Protein AF-0000000067279936 (afdb_homodimer)

Radius of gyration: 31.28 Å; Cα contacts (8 Å, |Δi|>4): 512; chains: 2; bounding box: 60×133×66 Å

Organism: Solanum lycopersicum (NCBI:txid4081)

Nearest PDB structures (foldseek):
  5day-assembly1_A  TM=9.509E-01  e=2.882E-21  Arabidopsis thaliana
  6jqv-assembly1_A  TM=8.751E-01  e=2.262E-20  Arabidopsis thaliana
  5day-assembly1_B  TM=8.446E-01  e=4.223E-20  Arabidopsis thaliana
  7c7x-assembly1_F  TM=9.358E-01  e=1.579E-18  Arabidopsis thaliana
  7mto-assembly1_A-2  TM=8.597E-01  e=9.582E-19  Homo sapiens

Foldseek 3Di:
DVVVVVVVVVVVVVVVVVVVVVVVVVVVVVVVVVVVVVVVVVVVVVLVVVLVVCVVCVVVVVVVLVVQLVDFLLVLQLQLLDPPRVVQADPVNSVQSRFFRDKDKAADSGNQQWIKIKTAGDDDQFFDDRMKMKTWTHDDPAAIFIAIDDTGTDPPHDDPPPPPPVPPDDDPPPPRGHSCCLRVDGQDQPVPDPPSGRSPRDDDVVVVCVVPPCVVCSVVSNVVCCVVVVVVVD/DVVVVVVVVVVVVVVVVVVVVVVVVVVVVVVVVVVVVVVVVVVVVVLVVVLVVCVVCVVVVVVVLVVQLVDFLLVLQLQLLDPPRVLQADPVNSVQSRQFRDKDKAADSGNQQWIKIKTAGDDDQFFDDRMKMKTWTHDDPAAIFIAIDDTGTDPPHDDPPPPPPVPPDDDPPPPRGHSCCLRVDGQDQPVPDPPSGRSPRDDDVVVVCVVPPCVVCSVVSNCVCCVVVVVVVD

pLDDT: mean 81.16, std 21.03, range [33.06, 98.31]

Structure (mmCIF, N/CA/C/O backbone):
data_AF-0000000067279936-model_v1
#
loop_
_entity.id
_entity.type
_entity.pdbx_description
1 polymer 'NAP1-related protein 2'
#
loop_
_atom_site.group_PDB
_atom_site.id
_atom_site.type_symbol
_atom_site.label_atom_id
_atom_site.label_alt_id
_atom_site.label_comp_id
_atom_site.label_asym_id
_atom_site.label_entity_id
_atom_site.label_seq_id
_atom_site.pdbx_PDB_ins_code
_atom_site.Cartn_x
_atom_site.Cartn_y
_atom_site.Cartn_z
_atom_site.occupancy
_atom_site.B_iso_or_equiv
_atom_site.auth_seq_id
_atom_site.auth_comp_id
_atom_site.auth_asym_id
_atom_site.auth_atom_id
_atom_site.pdbx_PDB_model_num
ATOM 1 N N . MET A 1 1 ? 2.051 -67.375 -12.156 1 33.06 1 MET A N 1
ATOM 2 C CA . MET A 1 1 ? 3.27 -66.688 -11.781 1 33.06 1 MET A CA 1
ATOM 3 C C . MET A 1 1 ? 3.332 -65.312 -12.445 1 33.06 1 MET A C 1
ATOM 5 O O . MET A 1 1 ? 4.305 -64.562 -12.266 1 33.06 1 MET A O 1
ATOM 9 N N . VAL A 1 2 ? 2.691 -65.062 -13.547 1 51.69 2 VAL A N 1
ATOM 10 C CA . VAL A 1 2 ? 2.627 -63.875 -14.352 1 51.69 2 VAL A CA 1
ATOM 11 C C . VAL A 1 2 ? 1.82 -62.812 -13.617 1 51.69 2 VAL A C 1
ATOM 13 O O . VAL A 1 2 ? 2.027 -61.625 -13.828 1 51.69 2 VAL A O 1
ATOM 16 N N . VAL A 1 3 ? 0.888 -63.188 -12.781 1 51.56 3 VAL A N 1
ATOM 17 C CA . VAL A 1 3 ? 0 -62.25 -12.141 1 51.56 3 VAL A CA 1
ATOM 18 C C . VAL A 1 3 ? 0.785 -61.406 -11.133 1 51.56 3 VAL A C 1
ATOM 20 O O . VAL A 1 3 ? 0.387 -60.281 -10.797 1 51.56 3 VAL A O 1
ATOM 23 N N . ASP A 1 4 ? 1.785 -61.969 -10.508 1 50.84 4 ASP A N 1
ATOM 24 C CA . ASP A 1 4 ? 2.51 -61.281 -9.445 1 50.84 4 ASP A CA 1
ATOM 25 C C . ASP A 1 4 ? 3.426 -60.219 -10.031 1 50.84 4 ASP A C 1
ATOM 27 O O . ASP A 1 4 ? 3.729 -59.219 -9.359 1 50.84 4 ASP A O 1
ATOM 31 N N . LYS A 1 5 ? 3.895 -60.375 -11.234 1 50.97 5 LYS A N 1
ATOM 32 C CA . LYS A 1 5 ? 4.812 -59.406 -11.828 1 50.97 5 LYS A CA 1
ATOM 33 C C . LYS A 1 5 ? 4.105 -58.094 -12.117 1 50.97 5 LYS A C 1
ATOM 35 O O . LYS A 1 5 ? 4.727 -57.031 -12.047 1 50.97 5 LYS A O 1
ATOM 40 N N . GLY A 1 6 ? 2.883 -58.125 -12.422 1 50.5 6 GLY A N 1
ATOM 41 C CA . GLY A 1 6 ? 2.148 -56.906 -12.719 1 50.5 6 GLY A CA 1
ATOM 42 C C . GLY A 1 6 ? 1.949 -56.031 -11.508 1 50.5 6 GLY A C 1
ATOM 43 O O . GLY A 1 6 ? 1.986 -54.781 -11.625 1 50.5 6 GLY A O 1
ATOM 44 N N . LYS A 1 7 ? 1.619 -56.656 -10.5 1 52.47 7 LYS A N 1
ATOM 45 C CA . LYS A 1 7 ? 1.436 -55.906 -9.258 1 52.47 7 LYS A CA 1
ATOM 46 C C . LYS A 1 7 ? 2.756 -55.312 -8.781 1 52.47 7 LYS A C 1
ATOM 48 O O . LYS A 1 7 ? 2.787 -54.188 -8.281 1 52.47 7 LYS A O 1
ATOM 53 N N . LYS A 1 8 ? 3.736 -56 -8.852 1 52.56 8 LYS A N 1
ATOM 54 C CA . LYS A 1 8 ? 5.039 -55.531 -8.406 1 52.56 8 LYS A CA 1
ATOM 55 C C . LYS A 1 8 ? 5.523 -54.344 -9.273 1 52.56 8 LYS A C 1
ATOM 57 O O . LYS A 1 8 ? 6.105 -53.406 -8.766 1 52.56 8 LYS A O 1
ATOM 62 N N . GLN A 1 9 ? 5.305 -54.375 -10.516 1 49.5 9 GLN A N 1
ATOM 63 C CA . GLN A 1 9 ? 5.699 -53.281 -11.406 1 49.5 9 GLN A CA 1
ATOM 64 C C . GLN A 1 9 ? 4.871 -52.031 -11.141 1 49.5 9 GLN A C 1
ATOM 66 O O . GLN A 1 9 ? 5.395 -50.906 -11.188 1 49.5 9 GLN A O 1
ATOM 71 N N . LYS A 1 10 ? 3.596 -52.219 -10.883 1 52.19 10 LYS A N 1
ATOM 72 C CA . LYS A 1 10 ? 2.746 -51.062 -10.57 1 52.19 10 LYS A CA 1
ATOM 73 C C . LYS A 1 10 ? 3.158 -50.406 -9.25 1 52.19 10 LYS A C 1
ATOM 75 O O . LYS A 1 10 ? 3.164 -49.188 -9.125 1 52.19 10 LYS A O 1
ATOM 80 N N . VAL A 1 11 ? 3.461 -51.156 -8.328 1 52.06 11 VAL A N 1
ATOM 81 C CA . VAL A 1 11 ? 3.896 -50.656 -7.031 1 52.06 11 VAL A CA 1
ATOM 82 C C . VAL A 1 11 ? 5.23 -49.938 -7.18 1 52.06 11 VAL A C 1
ATOM 84 O O . VAL A 1 11 ? 5.449 -48.875 -6.562 1 52.06 11 VAL A O 1
ATOM 87 N N . GLU A 1 12 ? 6.082 -50.5 -7.938 1 48.94 12 GLU A N 1
ATOM 88 C CA . GLU A 1 12 ? 7.379 -49.844 -8.156 1 48.94 12 GLU A CA 1
ATOM 89 C C . GLU A 1 12 ? 7.227 -48.531 -8.922 1 48.94 12 GLU A C 1
ATOM 91 O O . GLU A 1 12 ? 7.93 -47.562 -8.641 1 48.94 12 GLU A O 1
ATOM 96 N N . GLU A 1 13 ? 6.391 -48.5 -9.922 1 50 13 GLU A N 1
ATOM 97 C CA . GLU A 1 13 ? 6.133 -47.281 -10.68 1 50 13 GLU A CA 1
ATOM 98 C C . GLU A 1 13 ? 5.492 -46.219 -9.805 1 50 13 GLU A C 1
ATOM 100 O O . GLU A 1 13 ? 5.836 -45.031 -9.914 1 50 13 GLU A O 1
ATOM 105 N N . GLU A 1 14 ? 4.531 -46.656 -9.008 1 53.97 14 GLU A N 1
ATOM 106 C CA . GLU A 1 14 ? 3.91 -45.719 -8.07 1 53.97 14 GLU A CA 1
ATOM 107 C C . GLU A 1 14 ? 4.934 -45.156 -7.082 1 53.97 14 GLU A C 1
ATOM 109 O O . GLU A 1 14 ? 4.902 -43.969 -6.746 1 53.97 14 GLU A O 1
ATOM 114 N N . SER A 1 15 ? 5.766 -46.094 -6.641 1 56.38 15 SER A N 1
ATOM 115 C CA . SER A 1 15 ? 6.824 -45.688 -5.719 1 56.38 15 SER A CA 1
ATOM 116 C C . SER A 1 15 ? 7.793 -44.719 -6.371 1 56.38 15 SER A C 1
ATOM 118 O O . SER A 1 15 ? 8.211 -43.75 -5.754 1 56.38 15 SER A O 1
ATOM 120 N N . TYR A 1 16 ? 8.133 -45.031 -7.664 1 55.94 16 TYR A N 1
ATOM 121 C CA . TYR A 1 16 ? 9.047 -44.188 -8.398 1 55.94 16 TYR A CA 1
ATOM 122 C C . TYR A 1 16 ? 8.414 -42.812 -8.664 1 55.94 16 TYR A C 1
ATOM 124 O O . TYR A 1 16 ? 9.078 -41.781 -8.539 1 55.94 16 TYR A O 1
ATOM 132 N N .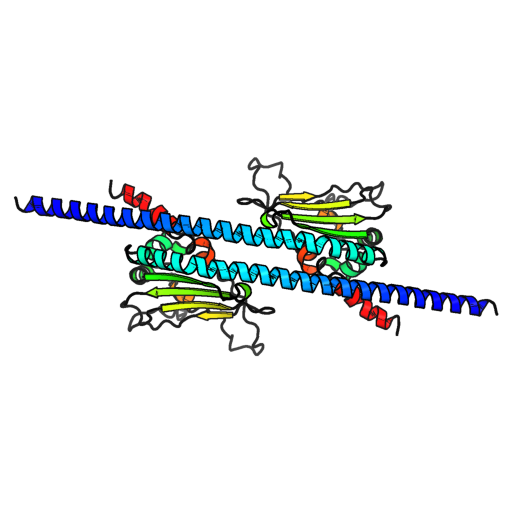 ILE A 1 17 ? 7.129 -42.812 -9.094 1 60.28 17 ILE A N 1
ATOM 133 C CA . ILE A 1 17 ? 6.406 -41.562 -9.312 1 60.28 17 ILE A CA 1
ATOM 134 C C . ILE A 1 17 ? 6.375 -40.75 -8.016 1 60.28 17 ILE A C 1
ATOM 136 O O . ILE A 1 17 ? 6.594 -39.531 -8.031 1 60.28 17 ILE A O 1
ATOM 140 N N . ASP A 1 18 ? 6.383 -41.5 -7.031 1 75.94 18 ASP A N 1
ATOM 141 C CA . ASP A 1 18 ? 6.363 -40.875 -5.719 1 75.94 18 ASP A CA 1
ATOM 142 C C . ASP A 1 18 ? 7.727 -40.281 -5.371 1 75.94 18 ASP A C 1
ATOM 144 O O . ASP A 1 18 ? 7.812 -39.156 -4.867 1 75.94 18 ASP A O 1
ATOM 148 N N . GLU A 1 19 ? 8.727 -41.062 -5.895 1 80 19 GLU A N 1
ATOM 149 C CA . GLU A 1 19 ? 10.07 -40.594 -5.578 1 80 19 GLU A CA 1
ATOM 150 C C . GLU A 1 19 ? 10.43 -39.344 -6.41 1 80 19 GLU A C 1
ATOM 152 O O . GLU A 1 19 ? 11.039 -38.406 -5.902 1 80 19 GLU A O 1
ATOM 157 N N . LYS A 1 20 ? 10.078 -39.375 -7.703 1 86 20 LYS A N 1
ATOM 158 C CA . LYS A 1 20 ? 10.336 -38.25 -8.578 1 86 20 LYS A CA 1
ATOM 159 C C . LYS A 1 20 ? 9.594 -37 -8.102 1 86 20 LYS A C 1
ATOM 161 O O . LYS A 1 20 ? 10.133 -35.875 -8.141 1 86 20 LYS A O 1
ATOM 166 N N . LEU A 1 21 ? 8.469 -37.25 -7.68 1 88.69 21 LEU A N 1
ATOM 167 C CA . LEU A 1 21 ? 7.672 -36.156 -7.176 1 88.69 21 LEU A CA 1
ATOM 168 C C . LEU A 1 21 ? 8.289 -35.562 -5.91 1 88.69 21 LEU A C 1
ATOM 170 O O . LEU A 1 21 ? 8.367 -34.344 -5.758 1 88.69 21 LEU A O 1
ATOM 174 N N . ILE A 1 22 ? 8.711 -36.406 -5.039 1 88.19 22 ILE A N 1
ATOM 175 C CA . ILE A 1 22 ? 9.344 -35.969 -3.803 1 88.19 22 ILE A CA 1
ATOM 176 C C . ILE A 1 22 ? 10.594 -35.156 -4.125 1 88.19 22 ILE A C 1
ATOM 178 O O . ILE A 1 22 ? 10.828 -34.094 -3.518 1 88.19 22 ILE A O 1
ATOM 182 N N . PHE A 1 23 ? 11.312 -35.625 -5.105 1 91.44 23 PHE A N 1
ATOM 183 C CA . PHE A 1 23 ? 12.516 -34.938 -5.523 1 91.44 23 PHE A CA 1
ATOM 184 C C . PHE A 1 23 ? 12.172 -33.562 -6.09 1 91.44 23 PHE A C 1
ATOM 186 O O . PHE A 1 23 ? 12.844 -32.562 -5.781 1 91.44 23 PHE A O 1
ATOM 193 N N . SER A 1 24 ? 11.203 -33.5 -6.918 1 93.19 24 SER A N 1
ATOM 194 C CA . SER A 1 24 ? 10.773 -32.25 -7.508 1 93.19 24 SER A CA 1
ATOM 195 C C . SER A 1 24 ? 10.297 -31.266 -6.438 1 93.19 24 SER A C 1
ATOM 197 O O . SER A 1 24 ? 10.609 -30.078 -6.504 1 93.19 24 SER A O 1
ATOM 199 N N . ILE A 1 25 ? 9.703 -31.781 -5.445 1 92.62 25 ILE A N 1
ATOM 200 C CA . ILE A 1 25 ? 9.188 -30.953 -4.363 1 92.62 25 ILE A CA 1
ATOM 201 C C . ILE A 1 25 ? 10.344 -30.391 -3.545 1 92.62 25 ILE A C 1
ATOM 203 O O . ILE A 1 25 ? 10.32 -29.234 -3.148 1 92.62 25 ILE A O 1
ATOM 207 N N . GLU A 1 26 ? 11.289 -31.203 -3.318 1 94.12 26 GLU A N 1
ATOM 208 C CA . GLU A 1 26 ? 12.477 -30.766 -2.596 1 94.12 26 GLU A CA 1
ATOM 209 C C . GLU A 1 26 ? 13.211 -29.656 -3.363 1 94.12 26 GLU A C 1
ATOM 211 O O . GLU A 1 26 ? 13.656 -28.672 -2.771 1 94.12 26 GLU A O 1
ATOM 216 N N . LYS A 1 27 ? 13.328 -29.859 -4.602 1 95.75 27 LYS A N 1
ATOM 217 C CA . LYS A 1 27 ? 13.977 -28.859 -5.438 1 95.75 27 LYS A CA 1
ATOM 218 C C . LYS A 1 27 ? 13.188 -27.547 -5.434 1 95.75 27 LYS A C 1
ATOM 220 O O . LYS A 1 27 ? 13.773 -26.469 -5.375 1 95.75 27 LYS A O 1
ATOM 225 N N . LEU A 1 28 ? 11.914 -27.703 -5.523 1 96.31 28 LEU A N 1
ATOM 226 C CA . LEU A 1 28 ? 11.062 -26.516 -5.488 1 96.31 28 LEU A CA 1
ATOM 227 C C . LEU A 1 28 ? 11.203 -25.781 -4.16 1 96.31 28 LEU A C 1
ATOM 229 O O . LEU A 1 28 ? 11.188 -24.547 -4.125 1 96.31 28 LEU A O 1
ATOM 233 N N . GLN A 1 29 ? 11.352 -26.531 -3.096 1 95.88 29 GLN A N 1
ATOM 234 C CA . GLN A 1 29 ? 11.555 -25.922 -1.786 1 95.88 29 GLN A CA 1
ATOM 235 C C . GLN A 1 29 ? 12.859 -25.125 -1.747 1 95.88 29 GLN A C 1
ATOM 237 O O . GLN A 1 29 ? 12.906 -24.031 -1.194 1 95.88 29 GLN A O 1
ATOM 242 N N . GLU A 1 30 ? 13.867 -25.703 -2.305 1 97.5 30 GLU A N 1
ATOM 243 C CA . GLU A 1 30 ? 15.156 -25 -2.361 1 97.5 30 GLU A CA 1
ATOM 244 C C . GLU A 1 30 ? 15.047 -23.703 -3.141 1 97.5 30 GLU A C 1
ATOM 246 O O . GLU A 1 30 ? 15.617 -22.688 -2.74 1 97.5 30 GLU A O 1
ATOM 251 N N . ILE A 1 31 ? 14.359 -23.766 -4.195 1 97.88 31 ILE A N 1
ATOM 252 C CA . ILE A 1 31 ? 14.172 -22.578 -5.023 1 97.88 31 ILE A CA 1
ATOM 253 C C . ILE A 1 31 ? 13.398 -21.516 -4.242 1 97.88 31 ILE A C 1
ATOM 255 O O . ILE A 1 31 ? 13.734 -20.328 -4.281 1 97.88 31 ILE A O 1
ATOM 259 N N . GLN A 1 32 ? 12.359 -21.953 -3.535 1 96.88 32 GLN A N 1
ATOM 260 C CA . GLN A 1 32 ? 11.586 -21.031 -2.711 1 96.88 32 GLN A CA 1
ATOM 261 C C . GLN A 1 32 ? 12.461 -20.406 -1.632 1 96.88 32 GLN A C 1
ATOM 263 O O . GLN A 1 32 ? 12.336 -19.203 -1.351 1 96.88 32 GLN A O 1
ATOM 268 N N . ASP A 1 33 ? 13.312 -21.172 -1.071 1 97.69 33 ASP A N 1
ATOM 269 C CA . ASP A 1 33 ? 14.234 -20.641 -0.079 1 97.69 33 ASP A CA 1
ATOM 270 C C . ASP A 1 33 ? 15.133 -19.562 -0.69 1 97.69 33 ASP A C 1
ATOM 272 O O . ASP A 1 33 ? 15.422 -18.547 -0.05 1 97.69 33 ASP A O 1
ATOM 276 N N . ASP A 1 34 ? 15.602 -19.781 -1.841 1 98.19 34 ASP A N 1
ATOM 277 C CA . ASP A 1 34 ? 16.422 -18.797 -2.541 1 98.19 34 ASP A CA 1
ATOM 278 C C . ASP A 1 34 ? 15.648 -17.5 -2.785 1 98.19 34 ASP A C 1
ATOM 280 O O . ASP A 1 34 ? 16.172 -16.406 -2.578 1 98.19 34 ASP A O 1
ATOM 284 N N . LEU A 1 35 ? 14.453 -17.656 -3.217 1 98 35 LEU A N 1
ATOM 285 C CA . LEU A 1 35 ? 13.602 -16.5 -3.453 1 98 35 LEU A CA 1
ATOM 286 C C . LEU A 1 35 ? 13.391 -15.711 -2.166 1 98 35 LEU A C 1
ATOM 288 O O . LEU A 1 35 ? 13.438 -14.477 -2.17 1 98 35 LEU A O 1
ATOM 292 N N . ASP A 1 36 ? 13.164 -16.422 -1.098 1 97.38 36 ASP A N 1
ATOM 293 C CA . ASP A 1 36 ? 12.977 -15.773 0.196 1 97.38 36 ASP A CA 1
ATOM 294 C C . ASP A 1 36 ? 14.211 -14.961 0.595 1 97.38 36 ASP A C 1
ATOM 296 O O . ASP A 1 36 ? 14.086 -13.852 1.11 1 97.38 36 ASP A O 1
ATOM 300 N N . LYS A 1 37 ? 15.312 -15.492 0.376 1 98.31 37 LYS A N 1
ATOM 301 C CA . LYS A 1 37 ? 16.562 -14.805 0.69 1 98.31 37 LYS A CA 1
ATOM 302 C C . LYS A 1 37 ? 16.734 -13.547 -0.162 1 98.31 37 LYS A C 1
ATOM 304 O O . LYS A 1 37 ? 17.141 -12.5 0.34 1 98.31 37 LYS A O 1
ATOM 309 N N . ILE A 1 38 ? 16.438 -13.68 -1.396 1 98.31 38 ILE A N 1
ATOM 310 C CA . ILE A 1 38 ? 16.531 -12.547 -2.303 1 98.31 38 ILE A CA 1
ATOM 311 C C . ILE A 1 38 ? 15.57 -11.445 -1.847 1 98.31 38 ILE A C 1
ATOM 313 O O . ILE A 1 38 ? 15.953 -10.273 -1.782 1 98.31 38 ILE A O 1
ATOM 317 N N . ASN A 1 39 ? 14.352 -11.859 -1.515 1 96.62 39 ASN A N 1
ATOM 318 C CA . ASN A 1 39 ? 13.352 -10.891 -1.076 1 96.62 39 ASN A CA 1
ATOM 319 C C . ASN A 1 39 ? 13.766 -10.219 0.233 1 96.62 39 ASN A C 1
ATOM 321 O O . ASN A 1 39 ? 13.516 -9.031 0.427 1 96.62 39 ASN A O 1
ATOM 325 N N . GLU A 1 40 ? 14.297 -10.938 1.105 1 97.19 40 GLU A N 1
ATOM 326 C CA . GLU A 1 40 ? 14.781 -10.383 2.363 1 97.19 40 GLU A CA 1
ATOM 327 C C . GLU A 1 40 ? 15.867 -9.344 2.119 1 97.19 40 GLU A C 1
ATOM 329 O O . GLU A 1 40 ? 15.844 -8.258 2.707 1 97.19 40 GLU A O 1
ATOM 334 N N . LYS A 1 41 ? 16.766 -9.641 1.254 1 97.94 41 LYS A N 1
ATOM 335 C CA . LYS A 1 41 ? 17.844 -8.703 0.922 1 97.94 41 LYS A CA 1
ATOM 336 C C . LYS A 1 41 ? 17.281 -7.453 0.248 1 97.94 41 LYS A C 1
ATOM 338 O O . LYS A 1 41 ? 17.719 -6.34 0.546 1 97.94 41 LYS A O 1
ATOM 343 N N . ALA A 1 42 ? 16.391 -7.648 -0.707 1 96.62 42 ALA A N 1
ATOM 344 C CA . ALA A 1 42 ? 15.734 -6.516 -1.36 1 96.62 42 ALA A CA 1
ATOM 345 C C . ALA A 1 42 ? 15.07 -5.598 -0.336 1 96.62 42 ALA A C 1
ATOM 347 O O . ALA A 1 42 ? 15.234 -4.375 -0.393 1 96.62 42 ALA A O 1
ATOM 348 N N . SER A 1 43 ? 14.367 -6.191 0.585 1 93.94 43 SER A N 1
ATOM 349 C CA . SER A 1 43 ? 13.664 -5.438 1.617 1 93.94 43 SER A CA 1
ATOM 350 C C . SER A 1 43 ? 14.648 -4.66 2.492 1 93.94 43 SER A C 1
ATOM 352 O O . SER A 1 43 ? 14.375 -3.52 2.875 1 93.94 43 SER A O 1
ATOM 354 N N . GLU A 1 44 ? 15.703 -5.27 2.805 1 95.69 44 GLU A N 1
ATOM 355 C CA . GLU A 1 44 ? 16.734 -4.613 3.613 1 95.69 44 GLU A CA 1
ATOM 356 C C . GLU A 1 44 ? 17.312 -3.408 2.885 1 95.69 44 GLU A C 1
ATOM 358 O O . GLU A 1 44 ? 17.516 -2.354 3.488 1 95.69 44 GLU A O 1
ATOM 363 N N . GLU A 1 45 ? 17.594 -3.574 1.618 1 97 45 GLU A N 1
ATOM 364 C CA . GLU A 1 45 ? 18.156 -2.473 0.846 1 97 45 GLU A CA 1
ATOM 365 C C . GLU A 1 45 ? 17.172 -1.313 0.732 1 97 45 GLU A C 1
ATOM 367 O O . GLU A 1 45 ? 17.562 -0.148 0.816 1 97 45 GLU A O 1
ATOM 372 N N . VAL A 1 46 ? 15.938 -1.607 0.537 1 95.56 46 VAL A N 1
ATOM 373 C CA . VAL A 1 46 ? 14.922 -0.564 0.499 1 95.56 46 VAL A CA 1
ATOM 374 C C . VAL A 1 46 ? 14.859 0.154 1.845 1 95.56 46 VAL A C 1
ATOM 376 O O . VAL A 1 46 ? 14.758 1.382 1.896 1 95.56 46 VAL A O 1
ATOM 379 N N . LEU A 1 47 ? 14.859 -0.62 2.953 1 94.62 47 LEU A N 1
ATOM 380 C CA . LEU A 1 47 ? 14.844 -0.051 4.297 1 94.62 47 LEU A CA 1
ATOM 381 C C . LEU A 1 47 ? 16.016 0.894 4.504 1 94.62 47 LEU A C 1
ATOM 383 O O . LEU A 1 47 ? 15.867 1.97 5.086 1 94.62 47 LEU A O 1
ATOM 387 N N . GLU A 1 48 ? 17.094 0.525 3.994 1 95.94 48 GLU A N 1
ATOM 388 C CA . GLU A 1 48 ? 18.281 1.369 4.117 1 95.94 48 GLU A CA 1
ATOM 389 C C . GLU A 1 48 ? 18.094 2.697 3.391 1 95.94 48 GLU A C 1
ATOM 391 O O . GLU A 1 48 ? 18.5 3.748 3.891 1 95.94 48 GLU A O 1
ATOM 396 N N . ILE A 1 49 ? 17.547 2.672 2.211 1 95.75 49 ILE A N 1
ATOM 397 C CA . ILE A 1 49 ? 17.266 3.891 1.458 1 95.75 49 ILE A CA 1
ATOM 398 C C . ILE A 1 49 ? 16.297 4.77 2.24 1 95.75 49 ILE A C 1
ATOM 400 O O . ILE A 1 49 ? 16.484 5.984 2.34 1 95.75 49 ILE A O 1
ATOM 404 N N . GLU A 1 50 ? 15.234 4.145 2.795 1 93.88 50 GLU A N 1
ATOM 405 C CA . GLU A 1 50 ? 14.25 4.891 3.568 1 93.88 50 GLU A CA 1
ATOM 406 C C . GLU A 1 50 ? 14.891 5.582 4.77 1 93.88 50 GLU A C 1
ATOM 408 O O . GLU A 1 50 ? 14.625 6.758 5.031 1 93.88 50 GLU A O 1
ATOM 413 N N . GLN A 1 51 ? 15.68 4.902 5.457 1 93.25 51 GLN A N 1
ATOM 414 C CA . GLN A 1 51 ? 16.375 5.465 6.617 1 93.25 51 GLN A CA 1
ATOM 415 C C . GLN A 1 51 ? 17.297 6.598 6.207 1 93.25 51 GLN A C 1
ATOM 417 O O . GLN A 1 51 ? 17.375 7.629 6.879 1 93.25 51 GLN A O 1
ATOM 422 N N . LYS A 1 52 ? 18.031 6.375 5.137 1 96.31 52 LYS A N 1
ATOM 423 C CA . LYS A 1 52 ? 18.922 7.391 4.594 1 96.31 52 LYS A CA 1
ATOM 424 C C . LYS A 1 52 ? 18.172 8.688 4.309 1 96.31 52 LYS A C 1
ATOM 426 O O . LYS A 1 52 ? 18.594 9.758 4.75 1 96.31 52 LYS A O 1
ATOM 431 N N . TYR A 1 53 ? 17.125 8.57 3.719 1 96.31 53 TYR A N 1
ATOM 432 C CA . TYR A 1 53 ? 16.422 9.781 3.281 1 96.31 53 TYR A CA 1
ATOM 433 C C . TYR A 1 53 ? 15.617 10.391 4.422 1 96.31 53 TYR A C 1
ATOM 435 O O . TYR A 1 53 ? 15.344 11.594 4.418 1 96.31 53 TYR A O 1
ATOM 443 N N . ASN A 1 54 ? 15.211 9.555 5.352 1 92.38 54 ASN A N 1
ATOM 444 C CA . ASN A 1 54 ? 14.656 10.125 6.578 1 92.38 54 ASN A CA 1
ATOM 445 C C . ASN A 1 54 ? 15.641 11.07 7.254 1 92.38 54 ASN A C 1
ATOM 447 O O . ASN A 1 54 ? 15.258 12.156 7.703 1 92.38 54 ASN A O 1
ATOM 451 N N . LYS A 1 55 ? 16.844 10.688 7.285 1 94.88 55 LYS A N 1
ATOM 452 C CA . LYS A 1 55 ? 17.891 11.508 7.883 1 94.88 55 LYS A CA 1
ATOM 453 C C . LYS A 1 55 ? 18.125 12.781 7.07 1 94.88 55 LYS A C 1
ATOM 455 O O . LYS A 1 55 ? 18.375 13.852 7.633 1 94.88 55 LYS A O 1
ATOM 460 N N . ILE A 1 56 ? 18.016 12.672 5.781 1 97.75 56 ILE A N 1
ATOM 461 C CA . ILE A 1 56 ? 18.219 13.812 4.898 1 97.75 56 ILE A CA 1
ATOM 462 C C . ILE A 1 56 ? 17.062 14.789 5.023 1 97.75 56 ILE A C 1
ATOM 464 O O . ILE A 1 56 ? 17.25 16 5 1 97.75 56 ILE A O 1
ATOM 468 N N . ARG A 1 57 ? 15.836 14.305 5.199 1 96.88 57 ARG A N 1
ATOM 469 C CA . ARG A 1 57 ? 14.633 15.133 5.246 1 96.88 57 ARG A CA 1
ATOM 470 C C . ARG A 1 57 ? 14.508 15.836 6.594 1 96.88 57 ARG A C 1
ATOM 472 O O . ARG A 1 57 ? 13.961 16.938 6.672 1 96.88 57 ARG A O 1
ATOM 479 N N . LYS A 1 58 ? 14.977 15.25 7.621 1 94.69 58 LYS A N 1
ATOM 480 C CA . LYS A 1 58 ? 14.758 15.719 8.984 1 94.69 58 LYS A CA 1
ATOM 481 C C . LYS A 1 58 ? 15.164 17.188 9.133 1 94.69 58 LYS A C 1
ATOM 483 O O . LYS A 1 58 ? 14.359 18.016 9.57 1 94.69 58 LYS A O 1
ATOM 488 N N . PRO A 1 59 ? 16.391 17.547 8.766 1 97.62 59 PRO A N 1
ATOM 489 C CA . PRO A 1 59 ? 16.766 18.953 8.898 1 97.62 59 PRO A CA 1
ATOM 490 C C . PRO A 1 59 ? 15.906 19.891 8.047 1 97.62 59 PRO A C 1
ATOM 492 O O . PRO A 1 59 ? 15.703 21.047 8.398 1 97.62 59 PRO A O 1
ATOM 495 N N . VAL A 1 60 ? 15.445 19.438 6.926 1 98.06 60 VAL A N 1
ATOM 496 C CA . VAL A 1 60 ? 14.594 20.234 6.062 1 98.06 60 VAL A CA 1
ATOM 497 C C . VAL A 1 60 ? 13.234 20.453 6.727 1 98.06 60 VAL A C 1
ATOM 499 O O . VAL A 1 60 ? 12.703 21.562 6.715 1 98.06 60 VAL A O 1
ATOM 502 N N . TYR A 1 61 ? 12.711 19.438 7.355 1 96.5 61 TYR A N 1
ATOM 503 C CA . TYR A 1 61 ? 11.461 19.562 8.109 1 96.5 61 TYR A CA 1
ATOM 504 C C . TYR A 1 61 ? 11.633 20.531 9.281 1 96.5 61 TYR A C 1
ATOM 506 O O . TYR A 1 61 ? 10.719 21.297 9.586 1 96.5 61 TYR A O 1
ATOM 514 N N . ASP A 1 62 ? 12.75 20.453 9.938 1 95.88 62 ASP A N 1
ATOM 515 C CA . ASP A 1 62 ? 13.016 21.375 11.039 1 95.88 62 ASP A CA 1
ATOM 516 C C . ASP A 1 62 ? 12.984 22.828 10.57 1 95.88 62 ASP A C 1
ATOM 518 O O . ASP A 1 62 ? 12.391 23.688 11.227 1 95.88 62 ASP A O 1
ATOM 522 N N . LYS A 1 63 ? 13.625 23.047 9.469 1 97.25 63 LYS A N 1
ATOM 523 C CA . LYS A 1 63 ? 13.594 24.391 8.891 1 97.25 63 LYS A CA 1
ATOM 524 C C . LYS A 1 63 ? 12.164 24.812 8.555 1 97.25 63 LYS A C 1
ATOM 526 O O . LYS A 1 63 ? 11.773 25.953 8.789 1 97.25 63 LYS A O 1
ATOM 531 N N . ARG A 1 64 ? 11.406 23.906 8 1 97.62 64 ARG A N 1
ATOM 532 C CA . ARG A 1 64 ? 10.008 24.172 7.688 1 97.62 64 ARG A CA 1
ATOM 533 C C . ARG A 1 64 ? 9.242 24.594 8.938 1 97.62 64 ARG A C 1
ATOM 535 O O . ARG A 1 64 ? 8.516 25.594 8.922 1 97.62 64 ARG A O 1
ATOM 542 N N . ASN A 1 65 ? 9.484 23.844 9.945 1 94.81 65 ASN A N 1
ATOM 543 C CA . ASN A 1 65 ? 8.797 24.109 11.203 1 94.81 65 ASN A CA 1
ATOM 544 C C . ASN A 1 65 ? 9.133 25.5 11.742 1 94.81 65 ASN A C 1
ATOM 546 O O . ASN A 1 65 ? 8.258 26.203 12.242 1 94.81 65 ASN A O 1
ATOM 550 N N . ASP A 1 66 ? 10.352 25.875 11.633 1 95.19 66 ASP A N 1
ATOM 551 C CA . ASP A 1 66 ? 10.789 27.172 12.117 1 95.19 66 ASP A CA 1
ATOM 552 C C . ASP A 1 66 ? 10.062 28.297 11.383 1 95.19 66 ASP A C 1
ATOM 554 O O . ASP A 1 66 ? 9.602 29.266 12.008 1 95.19 66 ASP A O 1
ATOM 558 N N . ILE A 1 67 ? 9.977 28.125 10.133 1 95.56 67 ILE A N 1
ATOM 559 C CA . ILE A 1 67 ? 9.32 29.172 9.344 1 95.56 67 ILE A CA 1
ATOM 560 C C . ILE A 1 67 ? 7.824 29.172 9.641 1 95.56 67 ILE A C 1
ATOM 562 O O . ILE A 1 67 ? 7.223 30.234 9.828 1 95.56 67 ILE A O 1
ATOM 566 N N . ILE A 1 68 ? 7.238 28.031 9.727 1 94.38 68 ILE A N 1
ATOM 567 C CA . ILE A 1 68 ? 5.809 27.906 9.992 1 94.38 68 ILE A CA 1
ATOM 568 C C . ILE A 1 68 ? 5.48 28.562 11.336 1 94.38 68 ILE A C 1
ATOM 570 O O . ILE A 1 68 ? 4.465 29.25 11.461 1 94.38 68 ILE A O 1
ATOM 574 N N . ASN A 1 69 ? 6.312 28.328 12.242 1 90.44 69 ASN A N 1
ATOM 575 C CA . ASN A 1 69 ? 6.109 28.891 13.578 1 90.44 69 ASN A CA 1
ATOM 576 C C . ASN A 1 69 ? 6.074 30.422 13.547 1 90.44 69 ASN A C 1
ATOM 578 O O . ASN A 1 69 ? 5.52 31.047 14.453 1 90.44 69 ASN A O 1
ATOM 582 N N . SER A 1 70 ? 6.586 31 12.547 1 89.12 70 SER A N 1
ATOM 583 C CA . SER A 1 70 ? 6.629 32.469 12.445 1 89.12 70 SER A CA 1
ATOM 584 C C . SER A 1 70 ? 5.363 33 11.789 1 89.12 70 SER A C 1
ATOM 586 O O . SER A 1 70 ? 5.152 34.219 11.742 1 89.12 70 SER A O 1
ATOM 588 N N . ILE A 1 71 ? 4.617 32.125 11.25 1 91.25 71 ILE A N 1
ATOM 589 C CA . ILE A 1 71 ? 3.381 32.531 10.586 1 91.25 71 ILE A CA 1
ATOM 590 C C . ILE A 1 71 ? 2.195 32.312 11.523 1 91.25 71 ILE A C 1
ATOM 592 O O . ILE A 1 71 ? 1.911 31.172 11.93 1 91.25 71 ILE A O 1
ATOM 596 N N . SER A 1 72 ? 1.498 33.344 11.758 1 89.62 72 SER A N 1
ATOM 597 C CA . SER A 1 72 ? 0.368 33.25 12.68 1 89.62 72 SER A CA 1
ATOM 598 C C . SER A 1 72 ? -0.733 32.344 12.133 1 89.62 72 SER A C 1
ATOM 600 O O . SER A 1 72 ? -1.083 32.438 10.953 1 89.62 72 SER A O 1
ATOM 602 N N . ASP A 1 73 ? -1.206 31.484 12.922 1 93.19 73 ASP A N 1
ATOM 603 C CA . ASP A 1 73 ? -2.375 30.641 12.68 1 93.19 73 ASP A CA 1
ATOM 604 C C . ASP A 1 73 ? -2.182 29.766 11.438 1 93.19 73 ASP A C 1
ATOM 606 O O . ASP A 1 73 ? -3.137 29.5 10.711 1 93.19 73 ASP A O 1
ATOM 610 N N . PHE A 1 74 ? -0.958 29.484 11.156 1 94.62 74 PHE A N 1
ATOM 611 C CA . PHE A 1 74 ? -0.651 28.719 9.953 1 94.62 74 PHE A CA 1
ATOM 612 C C . PHE A 1 74 ? -1.435 27.422 9.93 1 94.62 74 PHE A C 1
ATOM 614 O O . PHE A 1 74 ? -2.178 27.156 8.977 1 94.62 74 PHE A O 1
ATOM 621 N N . TRP A 1 75 ? -1.311 26.562 10.914 1 96.44 75 TRP A N 1
ATOM 622 C CA . TRP A 1 75 ? -1.898 25.219 10.93 1 96.44 75 TRP A CA 1
ATOM 623 C C . TRP A 1 75 ? -3.418 25.297 11.023 1 96.44 75 TRP A C 1
ATOM 625 O O . TRP A 1 75 ? -4.125 24.469 10.453 1 96.44 75 TRP A O 1
ATOM 635 N N . LEU A 1 76 ? -3.93 26.266 11.82 1 95.75 76 LEU A N 1
ATOM 636 C CA . LEU A 1 76 ? -5.375 26.484 11.852 1 95.75 76 LEU A CA 1
ATOM 637 C C . LEU A 1 76 ? -5.914 26.75 10.453 1 95.75 76 LEU A C 1
ATOM 639 O O . LEU A 1 76 ? -6.867 26.094 10.016 1 95.75 76 LEU A O 1
ATOM 643 N N . THR A 1 77 ? -5.281 27.672 9.742 1 94.88 77 THR A N 1
ATOM 644 C CA . THR A 1 77 ? -5.699 28.047 8.398 1 94.88 77 THR A CA 1
ATOM 645 C C . THR A 1 77 ? -5.602 26.859 7.445 1 94.88 77 THR A C 1
ATOM 647 O O . THR A 1 77 ? -6.535 26.594 6.684 1 94.88 77 THR A O 1
ATOM 650 N N . ALA A 1 78 ? -4.496 26.188 7.531 1 95.81 78 ALA A N 1
ATOM 651 C CA . ALA A 1 78 ? -4.293 25.031 6.66 1 95.81 78 ALA A CA 1
ATOM 652 C C . ALA A 1 78 ? -5.348 23.953 6.914 1 95.81 78 ALA A C 1
ATOM 654 O O . ALA A 1 78 ? -5.898 23.375 5.969 1 95.81 78 ALA A O 1
ATOM 655 N N . PHE A 1 79 ? -5.602 23.703 8.195 1 95.75 79 PHE A N 1
ATOM 656 C CA . PHE A 1 79 ? -6.602 22.703 8.578 1 95.75 79 PHE A CA 1
ATOM 657 C C . PHE A 1 79 ? -7.98 23.094 8.055 1 95.75 79 PHE A C 1
ATOM 659 O O . PHE A 1 79 ? -8.68 22.266 7.457 1 95.75 79 PHE A O 1
ATOM 666 N N . LEU A 1 80 ? -8.344 24.281 8.18 1 94.94 80 LEU A N 1
ATOM 667 C CA . LEU A 1 80 ? -9.664 24.781 7.797 1 94.94 80 LEU A CA 1
ATOM 668 C C . LEU A 1 80 ? -9.844 24.734 6.285 1 94.94 80 LEU A C 1
ATOM 670 O O . LEU A 1 80 ? -10.961 24.547 5.793 1 94.94 80 LEU A O 1
ATOM 674 N N . SER A 1 81 ? -8.766 24.922 5.637 1 93.69 81 SER A N 1
ATOM 675 C CA . SER A 1 81 ? -8.82 24.969 4.18 1 93.69 81 SER A CA 1
ATOM 676 C C . SER A 1 81 ? -8.859 23.578 3.572 1 93.69 81 SER A C 1
ATOM 678 O O . SER A 1 81 ? -9.156 23.422 2.385 1 93.69 81 SER A O 1
ATOM 680 N N . HIS A 1 82 ? -8.523 22.609 4.383 1 94.69 82 HIS A N 1
ATOM 681 C CA . HIS A 1 82 ? -8.555 21.25 3.871 1 94.69 82 HIS A CA 1
ATOM 682 C C . HIS A 1 82 ? -9.984 20.766 3.676 1 94.69 82 HIS A C 1
ATOM 684 O O . HIS A 1 82 ? -10.828 20.938 4.559 1 94.69 82 HIS A O 1
ATOM 690 N N . PRO A 1 83 ? -10.289 20.094 2.596 1 93.12 83 PRO A N 1
ATOM 691 C CA . PRO A 1 83 ? -11.664 19.75 2.258 1 93.12 83 PRO A CA 1
ATOM 692 C C . PRO A 1 83 ? -12.32 18.844 3.301 1 93.12 83 PRO A C 1
ATOM 694 O O . PRO A 1 83 ? -13.523 18.938 3.531 1 93.12 83 PRO A O 1
ATOM 697 N N . VAL A 1 84 ? -11.578 18.016 3.959 1 93.94 84 VAL A N 1
ATOM 698 C CA . VAL A 1 84 ? -12.141 17.062 4.91 1 93.94 84 VAL A CA 1
ATOM 699 C C . VAL A 1 84 ? -11.883 17.547 6.336 1 93.94 84 VAL A C 1
ATOM 701 O O . VAL A 1 84 ? -12.797 17.578 7.16 1 93.94 84 VAL A O 1
ATOM 704 N N . LEU A 1 85 ? -10.734 18.016 6.641 1 95.31 85 LEU A N 1
ATOM 705 C CA . LEU A 1 85 ? -10.312 18.328 8 1 95.31 85 LEU A CA 1
ATOM 706 C C . LEU A 1 85 ? -11.016 19.578 8.508 1 95.31 85 LEU A C 1
ATOM 708 O O . LEU A 1 85 ? -11.273 19.703 9.711 1 95.31 85 LEU A O 1
ATOM 712 N N . GLY A 1 86 ? -11.289 20.438 7.625 1 92.19 86 GLY A N 1
ATOM 713 C CA . GLY A 1 86 ? -11.898 21.688 8.016 1 92.19 86 GLY A CA 1
ATOM 714 C C . GLY A 1 86 ? -13.219 21.516 8.75 1 92.19 86 GLY A C 1
ATOM 715 O O . GLY A 1 86 ? -13.523 22.266 9.68 1 92.19 86 GLY A O 1
ATOM 716 N N . ASP A 1 87 ? -13.969 20.516 8.359 1 93.56 87 ASP A N 1
ATOM 717 C CA . ASP A 1 87 ? -15.297 20.266 8.914 1 93.56 87 ASP A CA 1
ATOM 718 C C . ASP A 1 87 ? -15.203 19.609 10.297 1 93.56 87 ASP A C 1
ATOM 720 O O . ASP A 1 87 ? -16.203 19.531 11.008 1 93.56 87 ASP A O 1
ATOM 724 N N . LEU A 1 88 ? -14.031 19.281 10.656 1 94.31 88 LEU A N 1
ATOM 725 C CA . LEU A 1 88 ? -13.883 18.562 11.914 1 94.31 88 LEU A CA 1
ATOM 726 C C . LEU A 1 88 ? -13.664 19.531 13.07 1 94.31 88 LEU A C 1
ATOM 728 O O . LEU A 1 88 ? -13.781 19.156 14.242 1 94.31 88 LEU A O 1
ATOM 732 N N . LEU A 1 89 ? -13.383 20.766 12.797 1 94.38 89 LEU A N 1
ATOM 733 C CA . LEU A 1 89 ? -13.055 21.719 13.844 1 94.38 89 LEU A CA 1
ATOM 734 C C . LEU A 1 89 ? -14.289 22.516 14.273 1 94.38 89 LEU A C 1
ATOM 736 O O . LEU A 1 89 ? -14.875 23.234 13.461 1 94.38 89 LEU A O 1
ATOM 740 N N . THR A 1 90 ? -14.625 22.391 15.5 1 93.81 90 THR A N 1
ATOM 741 C CA . THR A 1 90 ? -15.641 23.281 16.062 1 93.81 90 THR A CA 1
ATOM 742 C C . THR A 1 90 ? -15.07 24.672 16.312 1 93.81 90 THR A C 1
ATOM 744 O O . THR A 1 90 ? -13.867 24.891 16.156 1 93.81 90 THR A O 1
ATOM 747 N N . GLU A 1 91 ? -15.906 25.531 16.703 1 93.5 91 GLU A N 1
ATOM 748 C CA . GLU A 1 91 ? -15.445 26.891 17.031 1 93.5 91 GLU A CA 1
ATOM 749 C C . GLU A 1 91 ? -14.469 26.859 18.203 1 93.5 91 GLU A C 1
ATOM 751 O O . GLU A 1 91 ? -13.492 27.609 18.219 1 93.5 91 GLU A O 1
ATOM 756 N N . GLU A 1 92 ? -14.797 26.062 19.141 1 93.19 92 GLU A N 1
ATOM 757 C CA . GLU A 1 92 ? -13.906 25.953 20.297 1 93.19 92 GLU A CA 1
ATOM 758 C C . GLU A 1 92 ? -12.562 25.359 19.891 1 93.19 92 GLU A C 1
ATOM 760 O O . GLU A 1 92 ? -11.516 25.781 20.391 1 93.19 92 GLU A O 1
ATOM 765 N N . ASP A 1 93 ? -12.578 24.406 19 1 96.06 93 ASP A N 1
ATOM 766 C CA . ASP A 1 93 ? -11.344 23.797 18.531 1 96.06 93 ASP A CA 1
ATOM 767 C C . ASP A 1 93 ? -10.461 24.844 17.812 1 96.06 93 ASP A C 1
ATOM 769 O O . ASP A 1 93 ? -9.234 24.812 17.938 1 96.06 93 ASP A O 1
ATOM 773 N N . GLN A 1 94 ? -11.109 25.656 17.109 1 96.19 94 GLN A N 1
ATOM 774 C CA . GLN A 1 94 ? -10.383 26.672 16.375 1 96.19 94 GLN A CA 1
ATOM 775 C C . GLN A 1 94 ? -9.609 27.594 17.328 1 96.19 94 GLN A C 1
ATOM 777 O O . GLN A 1 94 ? -8.484 27.984 17.031 1 96.19 94 GLN A O 1
ATOM 782 N N . LYS A 1 95 ? -10.203 27.906 18.422 1 96 95 LYS A N 1
ATOM 783 C CA . LYS A 1 95 ? -9.516 28.703 19.438 1 96 95 LYS A CA 1
ATOM 784 C C . LYS A 1 95 ? -8.281 27.984 19.969 1 96 95 LYS A C 1
ATOM 786 O O . LYS A 1 95 ? -7.234 28.609 20.172 1 96 95 LYS A O 1
ATOM 791 N N . ILE A 1 96 ? -8.43 26.719 20.141 1 96.75 96 ILE A N 1
ATOM 792 C CA . ILE A 1 96 ? -7.316 25.922 20.641 1 96.75 96 ILE A CA 1
ATOM 793 C C . ILE A 1 96 ? -6.207 25.875 19.594 1 96.75 96 ILE A C 1
ATOM 795 O O . ILE A 1 96 ? -5.023 26 19.922 1 96.75 96 ILE A O 1
ATOM 799 N N . PHE A 1 97 ? -6.621 25.797 18.359 1 97.06 97 PHE A N 1
ATOM 800 C CA . PHE A 1 97 ? -5.672 25.641 17.266 1 97.06 97 PHE A CA 1
ATOM 801 C C . PHE A 1 97 ? -4.82 26.906 17.125 1 97.06 97 PHE A C 1
ATOM 803 O O . PHE A 1 97 ? -3.746 26.859 16.516 1 97.06 97 PHE A O 1
ATOM 810 N N . LYS A 1 98 ? -5.246 27.984 17.609 1 95.88 98 LYS A N 1
ATOM 811 C CA . LYS A 1 98 ? -4.461 29.203 17.547 1 95.88 98 LYS A CA 1
ATOM 812 C C . LYS A 1 98 ? -3.152 29.062 18.328 1 95.88 98 LYS A C 1
ATOM 814 O O . LYS A 1 98 ? -2.195 29.797 18.094 1 95.88 98 LYS A O 1
ATOM 819 N N . PHE A 1 99 ? -3.096 28.109 19.219 1 96.12 99 PHE A N 1
ATOM 820 C CA . PHE A 1 99 ? -1.902 27.891 20.016 1 96.12 99 PHE A CA 1
ATOM 821 C C . PHE A 1 99 ? -1.072 26.75 19.469 1 96.12 99 PHE A C 1
ATOM 823 O O . PHE A 1 99 ? -0.044 26.375 20.031 1 96.12 99 PHE A O 1
ATOM 830 N N . LEU A 1 100 ? -1.55 26.156 18.359 1 96.88 100 LEU A N 1
ATOM 831 C CA . LEU A 1 100 ? -0.819 25.078 17.719 1 96.88 100 LEU A CA 1
ATOM 832 C C . LEU A 1 100 ? 0.427 25.594 17.016 1 96.88 100 LEU A C 1
ATOM 834 O O . LEU A 1 100 ? 0.325 26.391 16.078 1 96.88 100 LEU A O 1
ATOM 838 N N . SER A 1 101 ? 1.555 25.125 17.453 1 94.31 101 SER A N 1
ATOM 839 C CA . SER A 1 101 ? 2.824 25.625 16.938 1 94.31 101 SER A CA 1
ATOM 840 C C . SER A 1 101 ? 3.305 24.797 15.75 1 94.31 101 SER A C 1
ATOM 842 O O . SER A 1 101 ? 3.787 25.344 14.758 1 94.31 101 SER A O 1
ATOM 844 N N . SER A 1 102 ? 3.148 23.516 15.891 1 95 102 SER A N 1
ATOM 845 C CA . SER A 1 102 ? 3.639 22.641 14.82 1 95 102 SER A CA 1
ATOM 846 C C . SER A 1 102 ? 2.973 21.266 14.883 1 95 102 SER A C 1
ATOM 848 O O . SER A 1 102 ? 2.422 20.891 15.914 1 95 102 SER A O 1
ATOM 850 N N . ILE A 1 103 ? 2.967 20.688 13.742 1 96.88 103 ILE A N 1
ATOM 851 C CA . ILE A 1 103 ? 2.584 19.281 13.609 1 96.88 103 ILE A CA 1
ATOM 852 C C . ILE A 1 103 ? 3.768 18.469 13.086 1 96.88 103 ILE A C 1
ATOM 854 O O . ILE A 1 103 ? 4.48 18.922 12.18 1 96.88 103 ILE A O 1
ATOM 858 N N . GLU A 1 104 ? 3.988 17.328 13.727 1 95.5 104 GLU A N 1
ATOM 859 C CA . GLU A 1 104 ? 5.078 16.453 13.305 1 95.5 104 GLU A CA 1
ATOM 860 C C . GLU A 1 104 ? 4.582 15.039 13.055 1 95.5 104 GLU A C 1
ATOM 862 O O . GLU A 1 104 ? 3.816 14.492 13.852 1 95.5 104 GLU A O 1
ATOM 867 N N . VAL A 1 105 ? 4.938 14.539 11.891 1 96.12 105 VAL A N 1
ATOM 868 C CA . VAL A 1 105 ? 4.703 13.133 11.578 1 96.12 105 VAL A CA 1
ATOM 869 C C . VAL A 1 105 ? 6.031 12.383 11.555 1 96.12 105 VAL A C 1
ATOM 871 O O . VAL A 1 105 ? 6.953 12.766 10.828 1 96.12 105 VAL A O 1
ATOM 874 N N . GLU A 1 106 ? 6.129 11.352 12.359 1 92.81 106 GLU A N 1
ATOM 875 C CA . GLU A 1 106 ? 7.371 10.594 12.438 1 92.81 106 GLU A CA 1
ATOM 876 C C . GLU A 1 106 ? 7.129 9.109 12.18 1 92.81 106 GLU A C 1
ATOM 878 O O . GLU A 1 106 ? 6.336 8.469 12.875 1 92.81 106 GLU A O 1
ATOM 883 N N . ASP A 1 107 ? 7.828 8.648 11.18 1 89.56 107 ASP A N 1
ATOM 884 C CA . ASP A 1 107 ? 7.812 7.207 10.945 1 89.56 107 ASP A CA 1
ATOM 885 C C . ASP A 1 107 ? 8.727 6.477 11.93 1 89.56 107 ASP A C 1
ATOM 887 O O . ASP A 1 107 ? 9.719 7.039 12.391 1 89.56 107 ASP A O 1
ATOM 891 N N . SER A 1 108 ? 8.344 5.266 12.219 1 85.19 108 SER A N 1
ATOM 892 C CA . SER A 1 108 ? 9.281 4.395 12.922 1 85.19 108 SER A CA 1
ATOM 893 C C . SER A 1 108 ? 10.531 4.145 12.086 1 85.19 108 SER A C 1
ATOM 895 O O . SER A 1 108 ? 10.562 4.453 10.898 1 85.19 108 SER A O 1
ATOM 897 N N . LYS A 1 109 ? 11.602 3.734 12.781 1 78.44 109 LYS A N 1
ATOM 898 C CA . LYS A 1 109 ? 12.852 3.438 12.078 1 78.44 109 LYS A CA 1
ATOM 899 C C . LYS A 1 109 ? 12.594 2.594 10.836 1 78.44 109 LYS A C 1
ATOM 901 O O . LYS A 1 109 ? 13.141 2.867 9.766 1 78.44 109 LYS A O 1
ATOM 906 N N . ASP A 1 110 ? 11.773 1.603 11.156 1 79.81 110 ASP A N 1
ATOM 907 C CA . ASP A 1 110 ? 11.203 0.845 10.047 1 79.81 110 ASP A CA 1
ATOM 908 C C . ASP A 1 110 ? 9.727 1.196 9.844 1 79.81 110 ASP A C 1
ATOM 910 O O . ASP A 1 110 ? 8.914 1.049 10.758 1 79.81 110 ASP A O 1
ATOM 914 N N . VAL A 1 111 ? 9.398 1.727 8.617 1 78.06 111 VAL A N 1
ATOM 915 C CA . VAL A 1 111 ? 8.078 2.254 8.297 1 78.06 111 VAL A CA 1
ATOM 916 C C . VAL A 1 111 ? 7.031 1.154 8.461 1 78.06 111 VAL A C 1
ATOM 918 O O . VAL A 1 111 ? 5.855 1.439 8.703 1 78.06 111 VAL A O 1
ATOM 921 N N . LYS A 1 112 ? 7.457 -0.065 8.422 1 81.44 112 LYS A N 1
ATOM 922 C CA . LYS A 1 112 ? 6.535 -1.193 8.547 1 81.44 112 LYS A CA 1
ATOM 923 C C . LYS A 1 112 ? 6.004 -1.314 9.969 1 81.44 112 LYS A C 1
ATOM 925 O O . LYS A 1 112 ? 5.02 -2.018 10.211 1 81.44 112 LYS A O 1
ATOM 930 N N . PHE A 1 113 ? 6.598 -0.574 10.82 1 84.81 113 PHE A N 1
ATOM 931 C CA . PHE A 1 113 ? 6.215 -0.705 12.227 1 84.81 113 PHE A CA 1
ATOM 932 C C . PHE A 1 113 ? 5.176 0.346 12.602 1 84.81 113 PHE A C 1
ATOM 934 O O . PHE A 1 113 ? 4.473 0.201 13.602 1 84.81 113 PHE A O 1
ATOM 941 N N . GLY A 1 114 ? 5.184 1.389 11.883 1 92.44 114 GLY A N 1
ATOM 942 C CA . GLY A 1 114 ? 4.152 2.363 12.195 1 92.44 114 GLY A CA 1
ATOM 943 C C . GLY A 1 114 ? 4.652 3.795 12.156 1 92.44 114 GLY A C 1
ATOM 944 O O . GLY A 1 114 ? 5.648 4.094 11.5 1 92.44 114 GLY A O 1
ATOM 945 N N . TYR A 1 115 ? 3.85 4.707 12.742 1 94.56 115 TYR A N 1
ATOM 946 C CA . TYR A 1 115 ? 4.168 6.129 12.758 1 94.56 115 TYR A CA 1
ATOM 947 C C . TYR A 1 115 ? 3.436 6.84 13.891 1 94.56 115 TYR A C 1
ATOM 949 O O . TYR A 1 115 ? 2.588 6.242 14.555 1 94.56 115 TYR A O 1
ATOM 957 N N . SER A 1 116 ? 3.83 8.047 14.164 1 95.88 116 SER A N 1
ATOM 958 C CA . SER A 1 116 ? 3.166 8.891 15.156 1 95.88 116 SER A CA 1
ATOM 959 C C . SER A 1 116 ? 2.906 10.289 14.617 1 95.88 116 SER A C 1
ATOM 961 O O . SER A 1 116 ? 3.646 10.773 13.758 1 95.88 116 SER A O 1
ATOM 963 N N . ILE A 1 117 ? 1.854 10.844 15.055 1 97.5 117 ILE A N 1
ATOM 964 C CA . ILE A 1 117 ? 1.506 12.227 14.773 1 97.5 117 ILE A CA 1
ATOM 965 C C . ILE A 1 117 ? 1.5 13.031 16.078 1 97.5 117 ILE A C 1
ATOM 967 O O . ILE A 1 117 ? 0.833 12.664 17.047 1 97.5 117 ILE A O 1
ATOM 971 N N . THR A 1 118 ? 2.225 14.125 16.062 1 97.69 118 THR A N 1
ATOM 972 C CA . THR A 1 118 ? 2.34 14.938 17.281 1 97.69 118 THR A CA 1
ATOM 973 C C . THR A 1 118 ? 1.941 16.391 17 1 97.69 118 THR A C 1
ATOM 975 O O . THR A 1 118 ? 2.408 16.984 16.031 1 97.69 118 THR A O 1
ATOM 978 N N . PHE A 1 119 ? 1.054 16.906 17.812 1 97.88 119 PHE A N 1
ATOM 979 C CA . PHE A 1 119 ? 0.702 18.312 17.844 1 97.88 119 PHE A CA 1
ATOM 980 C C . PHE A 1 119 ? 1.424 19.031 18.969 1 97.88 119 PHE A C 1
ATOM 982 O O . PHE A 1 119 ? 1.294 18.641 20.141 1 97.88 119 PHE A O 1
ATOM 989 N N . ASN A 1 120 ? 2.199 20.047 18.609 1 97.12 120 ASN A N 1
ATOM 990 C CA . ASN A 1 120 ? 2.875 20.859 19.609 1 97.12 120 ASN A CA 1
ATOM 991 C C . ASN A 1 120 ? 2.15 22.188 19.844 1 97.12 120 ASN A C 1
ATOM 993 O O . ASN A 1 120 ? 1.822 22.891 18.891 1 97.12 120 ASN A O 1
ATOM 997 N N . PHE A 1 121 ? 1.97 22.5 21.094 1 97.12 121 PHE A N 1
ATOM 998 C CA . PHE A 1 121 ? 1.195 23.688 21.438 1 97.12 121 PHE A CA 1
ATOM 999 C C . PHE A 1 121 ? 2.021 24.656 22.281 1 97.12 121 PHE A C 1
ATOM 1001 O O . PHE A 1 121 ? 2.793 24.234 23.141 1 97.12 121 PHE A O 1
ATOM 1008 N N . LYS A 1 122 ? 1.778 25.875 22.016 1 95.88 122 LYS A N 1
ATOM 1009 C CA . LYS A 1 122 ? 2.199 26.906 22.953 1 95.88 122 LYS A CA 1
ATOM 1010 C C . LYS A 1 122 ? 1.347 26.875 24.219 1 95.88 122 LYS A C 1
ATOM 1012 O O . LYS A 1 122 ? 0.253 26.312 24.219 1 95.88 122 LYS A O 1
ATOM 1017 N N . PRO A 1 123 ? 1.954 27.391 25.344 1 97.06 123 PRO A N 1
ATOM 1018 C CA . PRO A 1 123 ? 1.084 27.5 26.516 1 97.06 123 PRO A CA 1
ATOM 1019 C C . PRO A 1 123 ? -0.284 28.094 26.188 1 97.06 123 PRO A C 1
ATOM 1021 O O . PRO A 1 123 ? -0.377 29.047 25.406 1 97.06 123 PRO A O 1
ATOM 1024 N N . ASN A 1 124 ? -1.34 27.469 26.75 1 96.62 124 ASN A N 1
ATOM 1025 C CA . ASN A 1 124 ? -2.701 27.875 26.406 1 96.62 124 ASN A CA 1
ATOM 1026 C C . ASN A 1 124 ? -3.662 27.656 27.562 1 96.62 124 ASN A C 1
ATOM 1028 O O . ASN A 1 124 ? -3.316 27.016 28.562 1 96.62 124 ASN A O 1
ATOM 1032 N N . PRO A 1 125 ? -4.734 28.25 27.516 1 96.88 125 PRO A N 1
ATOM 1033 C CA . PRO A 1 125 ? -5.641 28.203 28.656 1 96.88 125 PRO A CA 1
ATOM 1034 C C . PRO A 1 125 ? -6.512 26.953 28.672 1 96.88 125 PRO A C 1
ATOM 1036 O O . PRO A 1 125 ? -7.363 26.797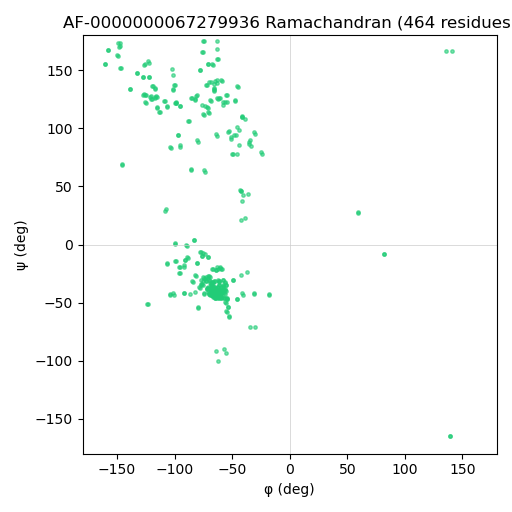 29.562 1 96.88 125 PRO A O 1
ATOM 1039 N N . PHE A 1 126 ? -6.355 26.047 27.797 1 96.88 126 PHE A N 1
ATOM 1040 C CA . PHE A 1 126 ? -7.305 24.953 27.656 1 96.88 126 PHE A CA 1
ATOM 1041 C C . PHE A 1 126 ? -6.777 23.688 28.312 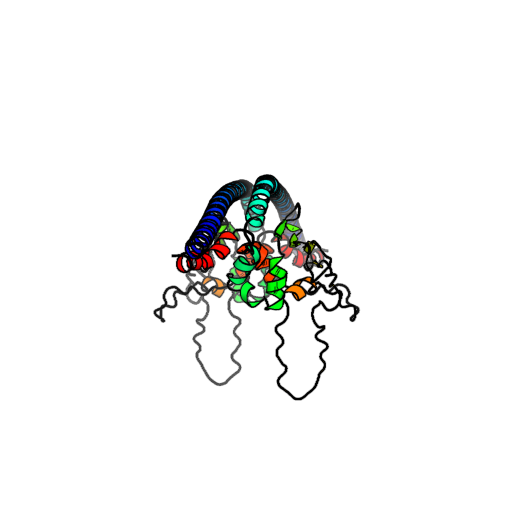1 96.88 126 PHE A C 1
ATOM 1043 O O . PHE A 1 126 ? -7.531 22.969 28.969 1 96.88 126 PHE A O 1
ATOM 1050 N N . PHE A 1 127 ? -5.559 23.375 28.172 1 97.56 127 PHE A N 1
ATOM 1051 C CA . PHE A 1 127 ? -4.988 22.188 28.781 1 97.56 127 PHE A CA 1
ATOM 1052 C C . PHE A 1 127 ? -3.525 22.422 29.141 1 97.56 127 PHE A C 1
ATOM 1054 O O . PHE A 1 127 ? -2.924 23.406 28.719 1 97.56 127 PHE A O 1
ATOM 1061 N N . GLU A 1 128 ? -2.896 21.484 29.906 1 97.75 128 GLU A N 1
ATOM 1062 C CA . GLU A 1 128 ? -1.55 21.641 30.438 1 97.75 128 GLU A CA 1
ATOM 1063 C C . GLU A 1 128 ? -0.502 21.062 29.5 1 97.75 128 GLU A C 1
ATOM 1065 O O . GLU A 1 128 ? 0.672 21.438 29.562 1 97.75 128 GLU A O 1
ATOM 1070 N N . ASN A 1 129 ? -0.969 20.219 28.594 1 97.5 129 ASN A N 1
ATOM 1071 C CA . ASN A 1 129 ? -0.034 19.547 27.703 1 97.5 129 ASN A CA 1
ATOM 1072 C C . ASN A 1 129 ? 0.667 20.531 26.781 1 97.5 129 ASN A C 1
ATOM 1074 O O . ASN A 1 129 ? 0.045 21.469 26.281 1 97.5 129 ASN A O 1
ATOM 1078 N N . SER A 1 130 ? 1.902 20.312 26.562 1 97.94 130 SER A N 1
ATOM 1079 C CA . SER A 1 130 ? 2.59 21.047 25.5 1 97.94 130 SER A CA 1
ATOM 1080 C C . SER A 1 130 ? 2.615 20.25 24.203 1 97.94 130 SER A C 1
ATOM 1082 O O . SER A 1 130 ? 2.893 20.797 23.141 1 97.94 130 SER A O 1
ATOM 1084 N N . LYS A 1 131 ? 2.4 18.938 24.375 1 97.56 131 LYS A N 1
ATOM 1085 C CA . LYS A 1 131 ? 2.416 18.047 23.234 1 97.56 131 LYS A CA 1
ATOM 1086 C C . LYS A 1 131 ? 1.301 17.016 23.328 1 97.56 131 LYS A C 1
ATOM 1088 O O . LYS A 1 131 ? 1.064 16.438 24.391 1 97.56 131 LYS A O 1
ATOM 1093 N N . LEU A 1 132 ? 0.611 16.812 22.281 1 98 132 LEU A N 1
ATOM 1094 C CA . LEU A 1 132 ? -0.348 15.719 22.125 1 98 132 LEU A CA 1
ATOM 1095 C C . LEU A 1 132 ? 0.038 14.812 20.953 1 98 132 LEU A C 1
ATOM 1097 O O . LEU A 1 132 ? 0.227 15.281 19.828 1 98 132 LEU A O 1
ATOM 1101 N N . SER A 1 133 ? 0.154 13.508 21.266 1 97.25 133 SER A N 1
ATOM 1102 C CA . SER A 1 133 ? 0.605 12.578 20.219 1 97.25 133 SER A CA 1
ATOM 1103 C C . SER A 1 133 ? -0.35 11.398 20.078 1 97.25 133 SER A C 1
ATOM 1105 O O . SER A 1 133 ? -0.962 10.969 21.062 1 97.25 133 SER A O 1
ATOM 1107 N N . LYS A 1 134 ? -0.502 10.992 18.922 1 95.94 134 LYS A N 1
ATOM 1108 C CA . LYS A 1 134 ? -1.172 9.734 18.594 1 95.94 134 LYS A CA 1
ATOM 1109 C C . LYS A 1 134 ? -0.242 8.805 17.828 1 95.94 134 LYS A C 1
ATOM 1111 O O . LYS A 1 134 ? 0.362 9.195 16.828 1 95.94 134 LYS A O 1
ATOM 1116 N N . THR A 1 135 ? -0.112 7.523 18.344 1 94.56 135 THR A N 1
ATOM 1117 C CA . THR A 1 135 ? 0.869 6.59 17.797 1 94.56 135 THR A CA 1
ATOM 1118 C C . THR A 1 135 ? 0.181 5.348 17.25 1 94.56 135 THR A C 1
ATOM 1120 O O . THR A 1 135 ? -0.711 4.785 17.875 1 94.56 135 THR A O 1
ATOM 1123 N N . TYR A 1 136 ? 0.618 4.926 16.094 1 92.75 136 TYR A N 1
ATOM 1124 C CA . TYR A 1 136 ? 0.137 3.736 15.391 1 92.75 136 TYR A CA 1
ATOM 1125 C C . TYR A 1 136 ? 1.241 2.691 15.273 1 92.75 136 TYR A C 1
ATOM 1127 O O . TYR A 1 136 ? 2.271 2.939 14.641 1 92.75 136 TYR A O 1
ATOM 1135 N N . THR A 1 137 ? 1.009 1.613 15.844 1 90.56 137 THR A N 1
ATOM 1136 C CA . THR A 1 137 ? 1.96 0.508 15.797 1 90.56 137 THR A CA 1
ATOM 1137 C C . THR A 1 137 ? 1.388 -0.662 15 1 90.56 137 THR A C 1
ATOM 1139 O O . THR A 1 137 ? 0.365 -1.236 15.375 1 90.56 137 THR A O 1
ATOM 1142 N N . PHE A 1 138 ? 2.07 -0.872 13.891 1 87.62 138 PHE A N 1
ATOM 1143 C CA . PHE A 1 138 ? 1.614 -1.948 13.023 1 87.62 138 PHE A CA 1
ATOM 1144 C C . PHE A 1 138 ? 2.139 -3.295 13.508 1 87.62 138 PHE A C 1
ATOM 1146 O O . PHE A 1 138 ? 3.35 -3.48 13.648 1 87.62 138 PHE A O 1
ATOM 1153 N N . LEU A 1 139 ? 1.288 -4.152 13.703 1 80.69 139 LEU A N 1
ATOM 1154 C CA . LEU A 1 139 ? 1.679 -5.492 14.125 1 80.69 139 LEU A CA 1
ATOM 1155 C C . LEU A 1 139 ? 1.664 -6.461 12.945 1 80.69 139 LEU A C 1
ATOM 1157 O O . LEU A 1 139 ? 0.831 -6.336 12.047 1 80.69 139 LEU A O 1
ATOM 1161 N N . GLU A 1 140 ? 2.613 -7.301 12.797 1 75.25 140 GLU A N 1
ATOM 1162 C CA . GLU A 1 140 ? 2.742 -8.227 11.68 1 75.25 140 GLU A CA 1
ATOM 1163 C C . GLU A 1 140 ? 1.467 -9.039 11.484 1 75.25 140 GLU A C 1
ATOM 1165 O O . GLU A 1 140 ? 0.925 -9.102 10.375 1 75.25 140 GLU A O 1
ATOM 1170 N N . ASP A 1 141 ? 1.041 -9.82 12.367 1 72.31 141 ASP A N 1
ATOM 1171 C CA . ASP A 1 141 ? -0.129 -10.68 12.234 1 72.31 141 ASP A CA 1
ATOM 1172 C C . ASP A 1 141 ? -1.288 -10.164 13.086 1 72.31 141 ASP A C 1
ATOM 1174 O O . ASP A 1 141 ? -2.156 -10.938 13.5 1 72.31 141 ASP A O 1
ATOM 1178 N N . GLY A 1 142 ? -1.304 -8.836 13.242 1 73.44 142 GLY A N 1
ATOM 1179 C CA . GLY A 1 142 ? -2.373 -8.344 14.094 1 73.44 142 GLY A CA 1
ATOM 1180 C C . GLY A 1 142 ? -2.859 -6.957 13.703 1 73.44 142 GLY A C 1
ATOM 1181 O O . GLY A 1 142 ? -2.383 -6.379 12.727 1 73.44 142 GLY A O 1
ATOM 1182 N N . PRO A 1 143 ? -3.91 -6.637 14.43 1 78.06 143 PRO A N 1
ATOM 1183 C CA . PRO A 1 143 ? -4.441 -5.297 14.172 1 78.06 143 PRO A CA 1
ATOM 1184 C C . PRO A 1 143 ? -3.49 -4.188 14.617 1 78.06 143 PRO A C 1
ATOM 1186 O O . PRO A 1 143 ? -2.617 -4.422 15.453 1 78.06 143 PRO A O 1
ATOM 1189 N N . THR A 1 144 ? -3.637 -3.068 14.008 1 87.5 144 THR A N 1
ATOM 1190 C CA . THR A 1 144 ? -2.859 -1.887 14.367 1 87.5 144 THR A CA 1
ATOM 1191 C C . THR A 1 144 ? -3.164 -1.45 15.797 1 87.5 144 THR A C 1
ATOM 1193 O O . THR A 1 144 ? -4.328 -1.359 16.188 1 87.5 144 THR A O 1
ATOM 1196 N N . LYS A 1 145 ? -2.146 -1.312 16.609 1 88.06 145 LYS A N 1
ATOM 1197 C CA . LYS A 1 145 ? -2.279 -0.767 17.969 1 88.06 145 LYS A CA 1
ATOM 1198 C C . LYS A 1 145 ? -2.205 0.757 17.953 1 88.06 145 LYS A C 1
ATOM 1200 O O . LYS A 1 145 ? -1.254 1.333 17.422 1 88.06 145 LYS A O 1
ATOM 1205 N N . ILE A 1 146 ? -3.188 1.339 18.516 1 91.69 146 ILE A N 1
ATOM 1206 C CA . ILE A 1 146 ? -3.248 2.797 18.516 1 91.69 146 ILE A CA 1
ATOM 1207 C C . ILE A 1 146 ? -3.193 3.312 19.953 1 91.69 146 ILE A C 1
ATOM 1209 O O . ILE A 1 146 ? -3.961 2.867 20.812 1 91.69 146 ILE A O 1
ATOM 1213 N N . THR A 1 147 ? -2.264 4.246 20.281 1 92.38 147 THR A N 1
ATOM 1214 C CA . THR A 1 147 ? -2.164 4.922 21.562 1 92.38 147 THR A CA 1
ATOM 1215 C C . THR A 1 147 ? -2.15 6.438 21.391 1 92.38 147 THR A C 1
ATOM 1217 O O . THR A 1 147 ? -1.796 6.938 20.312 1 92.38 147 THR A O 1
ATOM 1220 N N . ALA A 1 148 ? -2.578 7.145 22.422 1 94.44 148 ALA A N 1
ATOM 1221 C CA . ALA A 1 148 ? -2.621 8.602 22.344 1 94.44 148 ALA A CA 1
ATOM 1222 C C . ALA A 1 148 ? -2.332 9.234 23.703 1 94.44 148 ALA A C 1
ATOM 1224 O O . ALA A 1 148 ? -2.562 8.617 24.75 1 94.44 148 ALA A O 1
ATOM 1225 N N . THR A 1 149 ? -1.79 10.445 23.625 1 96.19 149 THR A N 1
ATOM 1226 C CA . THR A 1 149 ? -1.555 11.219 24.844 1 96.19 149 THR A CA 1
ATOM 1227 C C . THR A 1 149 ? -2.875 11.664 25.469 1 96.19 149 THR A C 1
ATOM 1229 O O . THR A 1 149 ? -3.705 12.289 24.812 1 96.19 149 THR A O 1
ATOM 1232 N N . PRO A 1 150 ? -3.086 11.312 26.766 1 94.94 150 PRO A N 1
ATOM 1233 C CA . PRO A 1 150 ? -4.273 11.867 27.422 1 94.94 150 PRO A CA 1
ATOM 1234 C C . PRO A 1 150 ? -4.195 13.383 27.594 1 94.94 150 PRO A C 1
ATOM 1236 O O . PRO A 1 150 ? -3.156 13.906 28 1 94.94 150 PRO A O 1
ATOM 1239 N N . ILE A 1 151 ? -5.262 13.992 27.281 1 96.44 151 ILE A N 1
ATOM 1240 C CA . ILE A 1 151 ? -5.277 15.445 27.406 1 96.44 151 ILE A CA 1
ATOM 1241 C C . ILE A 1 151 ? -5.547 15.844 28.844 1 96.44 151 ILE A C 1
ATOM 1243 O O . ILE A 1 151 ? -6.492 15.352 29.469 1 96.44 151 ILE A O 1
ATOM 1247 N N . LYS A 1 152 ? -4.738 16.672 29.391 1 96.25 152 LYS A N 1
ATOM 1248 C CA . LYS A 1 152 ? -4.91 17.219 30.734 1 96.25 152 LYS A CA 1
ATOM 1249 C C . LYS A 1 152 ? -5.609 18.578 30.703 1 96.25 152 LYS A C 1
ATOM 1251 O O . LYS A 1 152 ? -4.977 19.609 30.906 1 96.25 152 LYS A O 1
ATOM 1256 N N . TRP A 1 153 ? -6.879 18.562 30.656 1 96.56 153 TRP A N 1
ATOM 1257 C CA . TRP A 1 153 ? -7.684 19.766 30.516 1 96.56 153 TRP A CA 1
ATOM 1258 C C . TRP A 1 153 ? -7.594 20.625 31.766 1 96.56 153 TRP A C 1
ATOM 1260 O O . TRP A 1 153 ? -7.621 20.109 32.875 1 96.56 153 TRP A O 1
ATOM 1270 N N . LYS A 1 154 ? -7.516 21.891 31.516 1 95.62 154 LYS A N 1
ATOM 1271 C CA . LYS A 1 154 ? -7.574 22.812 32.656 1 95.62 154 LYS A CA 1
ATOM 1272 C C . LYS A 1 154 ? -9 22.953 33.156 1 95.62 154 LYS A C 1
ATOM 1274 O O . LYS A 1 154 ? -9.953 22.562 32.5 1 95.62 154 LYS A O 1
ATOM 1279 N N . GLU A 1 155 ? -9.172 23.516 34.344 1 91.62 155 GLU A N 1
ATOM 1280 C CA . GLU A 1 155 ? -10.469 23.625 35 1 91.62 155 GLU A CA 1
ATOM 1281 C C . GLU A 1 155 ? -11.492 24.312 34.094 1 91.62 155 GLU A C 1
ATOM 1283 O O . GLU A 1 155 ? -11.234 25.406 33.594 1 91.62 155 GLU A O 1
ATOM 1288 N N . GLY A 1 156 ? -12.617 23.641 33.969 1 89.94 156 GLY A N 1
ATOM 1289 C CA . GLY A 1 156 ? -13.727 24.219 33.219 1 89.94 156 GLY A CA 1
ATOM 1290 C C . GLY A 1 156 ? -13.586 24.031 31.719 1 89.94 156 GLY A C 1
ATOM 1291 O O . GLY A 1 156 ? -14.414 24.531 30.953 1 89.94 156 GLY A O 1
ATOM 1292 N N . LYS A 1 157 ? -12.383 23.531 31.469 1 83.94 157 LYS A N 1
ATOM 1293 C CA . LYS A 1 157 ? -12.125 23.297 30.047 1 83.94 157 LYS A CA 1
ATOM 1294 C C . LYS A 1 157 ? -12.281 21.828 29.703 1 83.94 157 LYS A C 1
ATOM 1296 O O . LYS A 1 157 ? -12.422 20.984 30.594 1 83.94 157 LYS A O 1
ATOM 1301 N N . GLY A 1 158 ? -12.672 21.344 28.719 1 76 158 GLY A N 1
ATOM 1302 C CA . GLY A 1 158 ? -12.766 19.953 28.281 1 76 158 GLY A CA 1
ATOM 1303 C C . GLY A 1 158 ? -14.039 19.656 27.516 1 76 158 GLY A C 1
ATOM 1304 O O . GLY A 1 158 ? -14.945 20.5 27.469 1 76 158 GLY A O 1
ATOM 1305 N N . ILE A 1 159 ? -13.875 18.438 26.906 1 69.12 159 ILE A N 1
ATOM 1306 C CA . ILE A 1 159 ? -15.008 18.016 26.078 1 69.12 159 ILE A CA 1
ATOM 1307 C C . ILE A 1 159 ? -16.156 17.562 26.969 1 69.12 159 ILE A C 1
ATOM 1309 O O . ILE A 1 159 ? -15.961 16.766 27.891 1 69.12 159 ILE A O 1
ATOM 1313 N N . PRO A 1 160 ? -17.203 18.344 26.953 1 57.62 160 PRO A N 1
ATOM 1314 C CA . PRO A 1 160 ? -18.328 17.844 27.75 1 57.62 160 PRO A CA 1
ATOM 1315 C C . PRO A 1 160 ? -18.594 16.359 27.547 1 57.62 160 PRO A C 1
ATOM 1317 O O . PRO A 1 160 ? -18.484 15.859 26.422 1 57.62 160 PRO A O 1
ATOM 1320 N N . ASN A 1 161 ? -18.094 15.586 28.469 1 49.53 161 ASN A N 1
ATOM 1321 C CA . ASN A 1 161 ? -18.516 14.188 28.391 1 49.53 161 ASN A CA 1
ATOM 1322 C C . ASN A 1 161 ? -19.906 14.039 27.812 1 49.53 161 ASN A C 1
ATOM 1324 O O . ASN A 1 161 ? -20.828 14.742 28.234 1 49.53 161 ASN A O 1
ATOM 1328 N N . GLY A 1 162 ? -20.094 13.828 26.688 1 42.53 162 GLY A N 1
ATOM 1329 C CA . GLY A 1 162 ? -21.438 13.453 26.234 1 42.53 162 GLY A CA 1
ATOM 1330 C C . GLY A 1 162 ? -22.125 12.5 27.188 1 42.53 162 GLY A C 1
ATOM 1331 O O . GLY A 1 162 ? -22.016 11.281 27.062 1 42.53 162 GLY A O 1
ATOM 1332 N N . VAL A 1 163 ? -22.109 12.602 28.375 1 37.81 163 VAL A N 1
ATOM 1333 C CA . VAL A 1 163 ? -23.141 11.773 29 1 37.81 163 VAL A CA 1
ATOM 1334 C C . VAL A 1 163 ? -24.438 11.867 28.203 1 37.81 163 VAL A C 1
ATOM 1336 O O . VAL A 1 163 ? -24.938 12.969 27.938 1 37.81 163 VAL A O 1
ATOM 1339 N N . ALA A 1 164 ? -24.703 10.719 27.562 1 37.5 164 ALA A N 1
ATOM 1340 C CA . ALA A 1 164 ? -26.047 10.438 27.047 1 37.5 164 ALA A CA 1
ATOM 1341 C C . ALA A 1 164 ? -27.109 10.852 28.047 1 37.5 164 ALA A C 1
ATOM 1343 O O . ALA A 1 164 ? -27.375 10.148 29.031 1 37.5 164 ALA A O 1
ATOM 1344 N N . GLN A 1 165 ? -27.031 11.961 28.609 1 37.09 165 GLN A N 1
ATOM 1345 C CA . GLN A 1 165 ? -28.375 12.141 29.156 1 37.09 165 GLN A CA 1
ATOM 1346 C C . GLN A 1 165 ? -29.438 11.922 28.094 1 37.09 165 GLN A C 1
ATOM 1348 O O . GLN A 1 165 ? -29.469 12.617 27.078 1 37.09 165 GLN A O 1
ATOM 1353 N N . GLU A 1 166 ? -29.891 10.688 28.031 1 36.06 166 GLU A N 1
ATOM 1354 C CA . GLU A 1 166 ? -31.094 10.234 27.312 1 36.06 166 GLU A CA 1
ATOM 1355 C C . GLU A 1 166 ? -32.25 11.211 27.516 1 36.06 166 GLU A C 1
ATOM 1357 O O . GLU A 1 166 ? -33.094 11.008 28.391 1 36.06 166 GLU A O 1
ATOM 1362 N N . LYS A 1 167 ? -32.219 12.438 27.859 1 35.97 167 LYS A N 1
ATOM 1363 C CA . LYS A 1 167 ? -33.594 12.945 27.859 1 35.97 167 LYS A CA 1
ATOM 1364 C C . LYS A 1 167 ? -34.219 12.766 26.484 1 35.97 167 LYS A C 1
ATOM 1366 O O . LYS A 1 167 ? -33.562 12.969 25.453 1 35.97 167 LYS A O 1
ATOM 1371 N N . LYS A 1 168 ? -35.469 11.969 26.438 1 35.19 168 LYS A N 1
ATOM 1372 C CA . LYS A 1 168 ? -36.375 11.609 25.344 1 35.19 168 LYS A CA 1
ATOM 1373 C C . LYS A 1 168 ? -36.469 12.734 24.328 1 35.19 168 LYS A C 1
ATOM 1375 O O . LYS A 1 168 ? -36.75 12.492 23.156 1 35.19 168 LYS A O 1
ATOM 1380 N N . GLY A 1 169 ? -37.156 13.781 24.859 1 35.53 169 GLY A N 1
ATOM 1381 C CA . GLY A 1 169 ? -37.969 14.594 23.953 1 35.53 169 GLY A CA 1
ATOM 1382 C C . GLY A 1 169 ? -37.125 15.312 22.922 1 35.53 169 GLY A C 1
ATOM 1383 O O . GLY A 1 169 ? -37.438 15.281 21.719 1 35.53 169 GLY A O 1
ATOM 1384 N N . ASN A 1 170 ? -36.75 16.609 23.375 1 35.16 170 ASN A N 1
ATOM 1385 C CA . ASN A 1 170 ? -36.5 17.625 22.359 1 35.16 170 ASN A CA 1
ATOM 1386 C C . ASN A 1 170 ? -35.312 17.234 21.484 1 35.16 170 ASN A C 1
ATOM 1388 O O . ASN A 1 170 ? -34.469 16.422 21.875 1 35.16 170 ASN A O 1
ATOM 1392 N N . LYS A 1 171 ? -35.188 17.984 20.391 1 36.47 171 LYS A N 1
ATOM 1393 C CA . LYS A 1 171 ? -34.219 18 19.297 1 36.47 171 LYS A CA 1
ATOM 1394 C C . LYS A 1 171 ? -32.781 17.875 19.844 1 36.47 171 LYS A C 1
ATOM 1396 O O . LYS A 1 171 ? -32.375 18.656 20.719 1 36.47 171 LYS A O 1
ATOM 1401 N N . ARG A 1 172 ? -32.281 16.703 20.078 1 43.25 172 ARG A N 1
ATOM 1402 C CA . ARG A 1 172 ? -30.891 16.422 20.391 1 43.25 172 ARG A CA 1
ATOM 1403 C C . ARG A 1 172 ? -29.984 17.531 19.859 1 43.25 172 ARG A C 1
ATOM 1405 O O . ARG A 1 172 ? -30 17.844 18.672 1 43.25 172 ARG A O 1
ATOM 1412 N N . SER A 1 173 ? -29.922 18.594 20.5 1 42.66 173 SER A N 1
ATOM 1413 C CA . SER A 1 173 ? -28.938 19.578 20.078 1 42.66 173 SER A CA 1
ATOM 1414 C C . SER A 1 173 ? -27.656 18.891 19.578 1 42.66 173 SER A C 1
ATOM 1416 O O . SER A 1 173 ? -27.062 18.078 20.297 1 42.66 173 SER A O 1
ATOM 1418 N N . HIS A 1 174 ? -27.578 18.516 18.344 1 49.19 174 HIS A N 1
ATOM 1419 C CA . HIS A 1 174 ? -26.453 17.859 17.672 1 49.19 174 HIS A CA 1
ATOM 1420 C C . HIS A 1 174 ? -25.125 18.5 18.078 1 49.19 174 HIS A C 1
ATOM 1422 O O . HIS A 1 174 ? -24.703 19.484 17.484 1 49.19 174 HIS A O 1
ATOM 1428 N N . ALA A 1 175 ? -24.906 18.734 19.266 1 51.34 175 ALA A N 1
ATOM 1429 C CA . ALA A 1 175 ? -23.609 19.312 19.625 1 51.34 175 ALA A CA 1
ATOM 1430 C C . ALA A 1 175 ? -22.469 18.656 18.844 1 51.34 175 ALA A C 1
ATOM 1432 O O . ALA A 1 175 ? -22.391 17.422 18.766 1 51.34 175 ALA A O 1
ATOM 1433 N N . GLU A 1 176 ? -21.844 19.422 17.906 1 73.12 176 GLU A N 1
ATOM 1434 C CA . GLU A 1 176 ? -20.766 18.969 17.031 1 73.12 176 GLU A CA 1
ATOM 1435 C C . GLU A 1 176 ? -19.594 18.422 17.844 1 73.12 176 GLU A C 1
ATOM 1437 O O . GLU A 1 176 ? -19.25 18.969 18.891 1 73.12 176 GLU A O 1
ATOM 1442 N N . GLU A 1 177 ? -19.188 17.234 17.656 1 86.69 177 GLU A N 1
ATOM 1443 C CA . GLU A 1 177 ? -18.094 16.547 18.344 1 86.69 177 GLU A CA 1
ATOM 1444 C C . GLU A 1 177 ? -16.766 17.266 18.125 1 86.69 177 GLU A C 1
ATOM 1446 O O . GLU A 1 177 ? -16.453 17.672 17 1 86.69 177 GLU A O 1
ATOM 1451 N N . SER A 1 178 ? -16.047 17.609 19.25 1 92.81 178 SER A N 1
ATOM 1452 C CA . SER A 1 178 ? -14.742 18.266 19.203 1 92.81 178 SER A CA 1
ATOM 1453 C C . SER A 1 178 ? -13.727 17.422 18.438 1 92.81 178 SER A C 1
ATOM 1455 O O . SER A 1 178 ? -13.711 16.203 18.547 1 92.81 178 SER A O 1
ATOM 1457 N N . PHE A 1 179 ? -12.953 18.062 17.703 1 95.25 179 PHE A N 1
ATOM 1458 C CA . PHE A 1 179 ? -11.844 17.391 17.031 1 95.25 179 PHE A CA 1
ATOM 1459 C C . PHE A 1 179 ? -10.953 16.672 18.031 1 95.25 179 PHE A C 1
ATOM 1461 O O . PHE A 1 179 ? -10.391 15.617 17.719 1 95.25 179 PHE A O 1
ATOM 1468 N N . PHE A 1 180 ? -10.797 17.172 19.188 1 95.56 180 PHE A N 1
ATOM 1469 C CA . PHE A 1 180 ? -9.82 16.688 20.156 1 95.56 180 PHE A CA 1
ATOM 1470 C C . PHE A 1 180 ? -10.258 15.352 20.75 1 95.56 180 PHE A C 1
ATOM 1472 O O . PHE A 1 180 ? -9.469 14.664 21.406 1 95.56 180 PHE A O 1
ATOM 1479 N N . THR A 1 181 ? -11.453 14.922 20.469 1 92.19 181 THR A N 1
ATOM 1480 C CA . THR A 1 181 ? -11.859 13.562 20.812 1 92.19 181 THR A CA 1
ATOM 1481 C C . THR A 1 181 ? -11.023 12.539 20.047 1 92.19 181 THR A C 1
ATOM 1483 O O . THR A 1 181 ? -10.914 11.383 20.453 1 92.19 181 THR A O 1
ATOM 1486 N N . TRP A 1 182 ? -10.477 13.008 18.984 1 93.31 182 TRP A N 1
ATOM 1487 C CA . TRP A 1 182 ? -9.625 12.156 18.156 1 93.31 182 TRP A CA 1
ATOM 1488 C C . TRP A 1 182 ? -8.484 11.555 18.984 1 93.31 182 TRP A C 1
ATOM 1490 O O . TRP A 1 182 ? -8.086 10.414 18.766 1 93.31 182 TRP A O 1
ATOM 1500 N N . PHE A 1 183 ? -7.953 12.273 19.953 1 92.88 183 PHE A N 1
ATOM 1501 C CA . PHE A 1 183 ? -6.859 11.797 20.797 1 92.88 183 PHE A CA 1
ATOM 1502 C C . PHE A 1 183 ? -7.359 10.797 21.828 1 92.88 183 PHE A C 1
ATOM 1504 O O . PHE A 1 183 ? -6.562 10.117 22.484 1 92.88 183 PHE A O 1
ATOM 1511 N N . SER A 1 184 ? -8.57 10.664 21.953 1 84.38 184 SER A N 1
ATOM 1512 C CA . SER A 1 184 ? -9.125 9.711 22.906 1 84.38 184 SER A CA 1
ATOM 1513 C C . SER A 1 184 ? -9.539 8.414 22.203 1 84.38 184 SER A C 1
ATOM 1515 O O . SER A 1 184 ? -9.805 7.41 22.875 1 84.38 184 SER A O 1
ATOM 1517 N N . GLU A 1 185 ? -9.586 8.523 20.984 1 79.31 185 GLU A N 1
ATOM 1518 C CA . GLU A 1 185 ? -9.992 7.352 20.219 1 79.31 185 GLU A CA 1
ATOM 1519 C C . GLU A 1 185 ? -8.828 6.375 20.047 1 79.31 185 GLU A C 1
ATOM 1521 O O . GLU A 1 185 ? -8.023 6.516 19.125 1 79.31 185 GLU A O 1
ATOM 1526 N N . VAL A 1 186 ? -8.656 5.469 20.938 1 77.19 186 VAL A N 1
ATOM 1527 C CA . VAL A 1 186 ? -7.586 4.48 20.922 1 77.19 186 VAL A CA 1
ATOM 1528 C C . VAL A 1 186 ? -8.18 3.074 20.953 1 77.19 186 VAL A C 1
ATOM 1530 O O . VAL A 1 186 ? -9.391 2.906 21.109 1 77.19 186 VAL A O 1
ATOM 1533 N N . ASN A 1 187 ? -7.316 2.141 20.469 1 72.5 187 ASN A N 1
ATOM 1534 C CA . ASN A 1 187 ? -7.754 0.758 20.625 1 72.5 187 ASN A CA 1
ATOM 1535 C C . ASN A 1 187 ? -8.117 0.445 22.078 1 72.5 187 ASN A C 1
ATOM 1537 O O . ASN A 1 187 ? -7.379 0.802 23 1 72.5 187 ASN A O 1
ATOM 1541 N N . LYS A 1 188 ? -9.484 0.542 22.359 1 55.22 188 LYS A N 1
ATOM 1542 C CA . LYS A 1 188 ? -9.812 0.137 23.719 1 55.22 188 LYS A CA 1
ATOM 1543 C C . LYS A 1 188 ? -9.734 -1.378 23.891 1 55.22 188 LYS A C 1
ATOM 1545 O O . LYS A 1 188 ? -10.102 -2.123 22.969 1 55.22 188 LYS A O 1
ATOM 1550 N N . LYS A 1 189 ? -8.883 -1.679 24.734 1 51.41 189 LYS A N 1
ATOM 1551 C CA . LYS A 1 189 ? -9.07 -3.027 25.266 1 51.41 189 LYS A CA 1
ATOM 1552 C C . LYS A 1 189 ? -10.508 -3.25 25.719 1 51.41 189 LYS A C 1
ATOM 1554 O O . LYS A 1 189 ? -11.062 -2.443 26.469 1 51.41 189 LYS A O 1
ATOM 1559 N N . ASP A 1 190 ? -11.555 -3.506 24.812 1 45.28 190 ASP A N 1
ATOM 1560 C CA . ASP A 1 190 ? -12.805 -3.818 25.5 1 45.28 190 ASP A CA 1
ATOM 1561 C C . ASP A 1 190 ? -12.555 -4.594 26.781 1 45.28 190 ASP A C 1
ATOM 1563 O O . ASP A 1 190 ? -11.953 -5.672 26.766 1 45.28 190 ASP A O 1
ATOM 1567 N N . ASP A 1 191 ? -12.398 -3.986 27.797 1 44.53 191 ASP A N 1
ATOM 1568 C CA . ASP A 1 191 ? -12.375 -4.719 29.062 1 44.53 191 ASP A CA 1
ATOM 1569 C C . ASP A 1 191 ? -13.438 -5.816 29.062 1 44.53 191 ASP A C 1
ATOM 1571 O O . ASP A 1 191 ? -13.539 -6.582 30.031 1 44.53 191 ASP A O 1
ATOM 1575 N N . SER A 1 192 ? -14.734 -5.52 28.547 1 42.06 192 SER A N 1
ATOM 1576 C CA . SER A 1 192 ? -15.734 -6.516 28.922 1 42.06 192 SER A CA 1
ATOM 1577 C C . SER A 1 192 ? -15.305 -7.914 28.5 1 42.06 192 SER A C 1
ATOM 1579 O O . SER A 1 192 ? -15.461 -8.875 29.25 1 42.06 192 SER A O 1
ATOM 1581 N N . ASP A 1 193 ? -15.797 -8.391 27.156 1 42.75 193 ASP A N 1
ATOM 1582 C CA . ASP A 1 193 ? -15.773 -9.812 26.828 1 42.75 193 ASP A CA 1
ATOM 1583 C C . ASP A 1 193 ? -14.344 -10.344 26.797 1 42.75 193 ASP A C 1
ATOM 1585 O O . ASP A 1 193 ? -13.406 -9.594 26.531 1 42.75 193 ASP A O 1
ATOM 1589 N N . ASP A 1 194 ? -14.062 -11.609 27.359 1 42.78 194 ASP A N 1
ATOM 1590 C CA . ASP A 1 194 ? -12.992 -12.586 27.516 1 42.78 194 ASP A CA 1
ATOM 1591 C C . ASP A 1 194 ? -12.039 -12.555 26.328 1 42.78 194 ASP A C 1
ATOM 1593 O O . ASP A 1 194 ? -11.023 -13.25 26.312 1 42.78 194 ASP A O 1
ATOM 1597 N N . ASP A 1 195 ? -12.594 -12.438 25.109 1 45.31 195 ASP A N 1
ATOM 1598 C CA . ASP A 1 195 ? -11.648 -12.625 24.016 1 45.31 195 ASP A CA 1
ATOM 1599 C C . ASP A 1 195 ? -10.734 -11.406 23.859 1 45.31 195 ASP A C 1
ATOM 1601 O O . ASP A 1 195 ? -11.133 -10.391 23.281 1 45.31 195 ASP A O 1
ATOM 1605 N N . GLU A 1 196 ? -9.875 -11.062 24.844 1 43.34 196 GLU A N 1
ATOM 1606 C CA . GLU A 1 196 ? -8.812 -10.102 25.109 1 43.34 196 GLU A CA 1
ATOM 1607 C C . GLU A 1 196 ? -8.273 -9.492 23.812 1 43.34 196 GLU A C 1
ATOM 1609 O O . GLU A 1 196 ? -7.805 -8.352 23.812 1 43.34 196 GLU A O 1
ATOM 1614 N N . ASN A 1 197 ? -8.055 -10.297 22.781 1 45.06 197 ASN A N 1
ATOM 1615 C CA . ASN A 1 197 ? -7.168 -10.039 21.641 1 45.06 197 ASN A CA 1
ATOM 1616 C C . ASN A 1 197 ? -7.902 -9.336 20.5 1 45.06 197 ASN A C 1
ATOM 1618 O O . ASN A 1 197 ? -7.402 -9.281 19.375 1 45.06 197 ASN A O 1
ATOM 1622 N N . GLU A 1 198 ? -9.195 -9.078 20.688 1 49.03 198 GLU A N 1
ATOM 1623 C CA . GLU A 1 198 ? -9.688 -8.562 19.406 1 49.03 198 GLU A CA 1
ATOM 1624 C C . GLU A 1 198 ? -9.461 -7.059 19.281 1 49.03 198 GLU A C 1
ATOM 1626 O O . GLU A 1 198 ? -10.195 -6.262 19.875 1 49.03 198 GLU A O 1
ATOM 1631 N N . VAL A 1 199 ? -8.281 -6.559 19.25 1 52 199 VAL A N 1
ATOM 1632 C CA . VAL A 1 199 ? -7.984 -5.176 18.906 1 52 199 VAL A CA 1
ATOM 1633 C C . VAL A 1 199 ? -8.75 -4.781 17.641 1 52 199 VAL A C 1
ATOM 1635 O O . VAL A 1 199 ? -8.664 -5.457 16.625 1 52 199 VAL A O 1
ATOM 1638 N N . LEU A 1 200 ? -10.016 -4.148 17.828 1 54.16 200 LEU A N 1
ATOM 1639 C CA . LEU A 1 200 ? -10.766 -3.652 16.672 1 54.16 200 LEU A CA 1
ATOM 1640 C C . LEU A 1 200 ? -9.859 -2.852 15.75 1 54.16 200 LEU A C 1
ATOM 1642 O O . LEU A 1 200 ? -9.039 -2.059 16.203 1 54.16 200 LEU A O 1
ATOM 1646 N N . GLU A 1 201 ? -9.859 -3.316 14.586 1 60.38 201 GLU A N 1
ATOM 1647 C CA . GLU A 1 201 ? -9.18 -2.604 13.508 1 60.38 201 GLU A CA 1
ATOM 1648 C C . GLU A 1 201 ? -9.82 -1.242 13.25 1 60.38 201 GLU A C 1
ATOM 1650 O O . GLU A 1 201 ? -11.031 -1.149 13.047 1 60.38 201 GLU A O 1
ATOM 1655 N N . ILE A 1 202 ? -9.336 -0.102 13.875 1 64.06 202 ILE A N 1
ATOM 1656 C CA . ILE A 1 202 ? -9.828 1.247 13.609 1 64.06 202 ILE A CA 1
ATOM 1657 C C . ILE A 1 202 ? -9.062 1.851 12.43 1 64.06 202 ILE A C 1
ATOM 1659 O O . ILE A 1 202 ? -7.824 1.872 12.438 1 64.06 202 ILE A O 1
ATOM 1663 N N . GLN A 1 203 ? -9.828 1.896 11.281 1 74.31 203 GLN A N 1
ATOM 1664 C CA . GLN A 1 203 ? -9.258 2.738 10.234 1 74.31 203 GLN A CA 1
ATOM 1665 C C . GLN A 1 203 ? -9.344 4.215 10.609 1 74.31 203 GLN A C 1
ATOM 1667 O O . GLN A 1 203 ? -10.43 4.738 10.852 1 74.31 203 GLN A O 1
ATOM 1672 N N . ASP A 1 204 ? -8.289 4.828 10.82 1 89.69 204 ASP A N 1
ATOM 1673 C CA . ASP A 1 204 ? -8.211 6.234 11.203 1 89.69 204 ASP A CA 1
ATOM 1674 C C . ASP A 1 204 ? -7.953 7.121 9.984 1 89.69 204 ASP A C 1
ATOM 1676 O O . ASP A 1 204 ? -6.801 7.406 9.648 1 89.69 204 ASP A O 1
ATOM 1680 N N . GLU A 1 205 ? -9.047 7.598 9.461 1 91.38 205 GLU A N 1
ATOM 1681 C CA . GLU A 1 205 ? -8.969 8.406 8.25 1 91.38 205 GLU A CA 1
ATOM 1682 C C . GLU A 1 205 ? -8.281 9.742 8.523 1 91.38 205 GLU A C 1
ATOM 1684 O O . GLU A 1 205 ? -7.559 10.258 7.672 1 91.38 205 GLU A O 1
ATOM 1689 N N . VAL A 1 206 ? -8.469 10.312 9.664 1 94.94 206 VAL A N 1
ATOM 1690 C CA . VAL A 1 206 ? -7.887 11.602 10.031 1 94.94 206 VAL A CA 1
ATOM 1691 C C . VAL A 1 206 ? -6.363 11.484 10.047 1 94.94 206 VAL A C 1
ATOM 1693 O O . VAL A 1 206 ? -5.664 12.336 9.5 1 94.94 206 VAL A O 1
ATOM 1696 N N . ALA A 1 207 ? -5.941 10.406 10.641 1 95.56 207 ALA A N 1
ATOM 1697 C CA . ALA A 1 207 ? -4.5 10.172 10.695 1 95.56 207 ALA A CA 1
ATOM 1698 C C . ALA A 1 207 ? -3.914 10.047 9.289 1 95.56 207 ALA A C 1
ATOM 1700 O O . ALA A 1 207 ? -2.865 10.625 8.992 1 95.56 207 ALA A O 1
ATOM 1701 N N . GLU A 1 208 ? -4.621 9.359 8.484 1 94.31 208 GLU A N 1
ATOM 1702 C CA . GLU A 1 208 ? -4.16 9.148 7.117 1 94.31 208 GLU A CA 1
ATOM 1703 C C . GLU A 1 208 ? -4.113 10.469 6.344 1 94.31 208 GLU A C 1
ATOM 1705 O O . GLU A 1 208 ? -3.152 10.727 5.617 1 94.31 208 GLU A O 1
ATOM 1710 N N . ILE A 1 209 ? -5.047 11.234 6.516 1 96.44 209 ILE A N 1
ATOM 1711 C CA . ILE A 1 209 ? -5.148 12.508 5.805 1 96.44 209 ILE A CA 1
ATOM 1712 C C . ILE A 1 209 ? -4.039 13.445 6.273 1 96.44 209 ILE A C 1
ATOM 1714 O O . ILE A 1 209 ? -3.371 14.086 5.457 1 96.44 209 ILE A O 1
ATOM 1718 N N . ILE A 1 210 ? -3.781 13.523 7.574 1 97.56 210 ILE A N 1
ATOM 1719 C CA . ILE A 1 210 ? -2.74 14.398 8.102 1 97.56 210 ILE A CA 1
ATOM 1720 C C . ILE A 1 210 ? -1.374 13.938 7.598 1 97.56 210 ILE A C 1
ATOM 1722 O O . ILE A 1 210 ? -0.582 14.742 7.102 1 97.56 210 ILE A O 1
ATOM 1726 N N . LYS A 1 211 ? -1.224 12.625 7.648 1 96.44 211 LYS A N 1
ATOM 1727 C CA . LYS A 1 211 ? 0.075 12.047 7.305 1 96.44 211 LYS A CA 1
ATOM 1728 C C . LYS A 1 211 ? 0.342 12.148 5.805 1 96.44 211 LYS A C 1
ATOM 1730 O O . LYS A 1 211 ? 1.455 12.469 5.387 1 96.44 211 LYS A O 1
ATOM 1735 N N . ASP A 1 212 ? -0.694 11.945 4.992 1 94.69 212 ASP A N 1
ATOM 1736 C CA . ASP A 1 212 ? -0.433 11.727 3.572 1 94.69 212 ASP A CA 1
ATOM 1737 C C . ASP A 1 212 ? -0.821 12.945 2.744 1 94.69 212 ASP A C 1
ATOM 1739 O O . ASP A 1 212 ? -0.399 13.078 1.594 1 94.69 212 ASP A O 1
ATOM 1743 N N . ASP A 1 213 ? -1.576 13.805 3.289 1 95.88 213 ASP A N 1
ATOM 1744 C CA . ASP A 1 213 ? -2.094 14.891 2.471 1 95.88 213 ASP A CA 1
ATOM 1745 C C . ASP A 1 213 ? -1.72 16.25 3.066 1 95.88 213 ASP A C 1
ATOM 1747 O O . ASP A 1 213 ? -1.087 17.078 2.4 1 95.88 213 ASP A O 1
ATOM 1751 N N . LEU A 1 214 ? -1.953 16.531 4.309 1 97.38 214 LEU A N 1
ATOM 1752 C CA . LEU A 1 214 ? -1.785 17.844 4.922 1 97.38 214 LEU A CA 1
ATOM 1753 C C . LEU A 1 214 ? -0.32 18.109 5.25 1 97.38 214 LEU A C 1
ATOM 1755 O O . LEU A 1 214 ? 0.279 19.047 4.723 1 97.38 214 LEU A O 1
ATOM 1759 N N . TRP A 1 215 ? 0.276 17.219 5.98 1 97.88 215 TRP A N 1
ATOM 1760 C CA . TRP A 1 215 ? 1.597 17.453 6.559 1 97.88 215 TRP A CA 1
ATOM 1761 C C . TRP A 1 215 ? 2.662 17.516 5.469 1 97.88 215 TRP A C 1
ATOM 1763 O O . TRP A 1 215 ? 3.588 18.312 5.539 1 97.88 215 TRP A O 1
ATOM 1773 N N . PRO A 1 216 ? 2.553 16.688 4.438 1 96.56 216 PRO A N 1
ATOM 1774 C CA . PRO A 1 216 ? 3.613 16.719 3.43 1 96.56 216 PRO A CA 1
ATOM 1775 C C . PRO A 1 216 ? 3.686 18.047 2.678 1 96.56 216 PRO A C 1
ATOM 1777 O O . PRO A 1 216 ? 4.754 18.422 2.197 1 96.56 216 PRO A O 1
ATOM 1780 N N . ASN A 1 217 ? 2.551 18.688 2.52 1 95.69 217 ASN A N 1
ATOM 1781 C CA . ASN A 1 217 ? 2.525 19.953 1.797 1 95.69 217 ASN A CA 1
ATOM 1782 C C . ASN A 1 217 ? 1.48 20.906 2.373 1 95.69 217 ASN A C 1
ATOM 1784 O O . ASN A 1 217 ? 0.531 21.281 1.684 1 95.69 217 ASN A O 1
ATOM 1788 N N . PRO A 1 218 ? 1.733 21.344 3.533 1 96.25 218 PRO A N 1
ATOM 1789 C CA . PRO A 1 218 ? 0.731 22.172 4.207 1 96.25 218 PRO A CA 1
ATOM 1790 C C . PRO A 1 218 ? 0.577 23.547 3.564 1 96.25 218 PRO A C 1
ATOM 1792 O O . PRO A 1 218 ? -0.478 24.172 3.688 1 96.25 218 PRO A O 1
ATOM 1795 N N . LEU A 1 219 ? 1.614 24.062 2.912 1 94.94 219 LEU A N 1
ATOM 1796 C CA . LEU A 1 219 ? 1.578 25.391 2.283 1 94.94 219 LEU A CA 1
ATOM 1797 C C . LEU A 1 219 ? 0.464 25.453 1.243 1 94.94 219 LEU A C 1
ATOM 1799 O O . LEU A 1 219 ? -0.175 26.5 1.086 1 94.94 219 LEU A O 1
ATOM 1803 N N . THR A 1 220 ? 0.21 24.375 0.522 1 93.5 220 THR A N 1
ATOM 1804 C CA . THR A 1 220 ? -0.847 24.312 -0.482 1 93.5 220 THR A CA 1
ATOM 1805 C C . THR A 1 220 ? -2.203 24.625 0.142 1 93.5 220 THR A C 1
ATOM 1807 O O . THR A 1 220 ? -3.018 25.344 -0.455 1 93.5 220 THR A O 1
ATOM 1810 N N . TYR A 1 221 ? -2.43 24.172 1.265 1 94.44 221 TYR A N 1
ATOM 1811 C CA . TYR A 1 221 ? -3.693 24.422 1.949 1 94.44 221 TYR A CA 1
ATOM 1812 C C . TYR A 1 221 ? -3.727 25.812 2.564 1 94.44 221 TYR A C 1
ATOM 1814 O O . TYR A 1 221 ? -4.762 26.484 2.545 1 94.44 221 TYR A O 1
ATOM 1822 N N . PHE A 1 222 ? -2.596 26.219 3.061 1 93.56 222 PHE A N 1
ATOM 1823 C CA . PHE A 1 222 ? -2.525 27.547 3.648 1 93.56 222 PHE A CA 1
ATOM 1824 C C . PHE A 1 222 ? -2.789 28.625 2.596 1 93.56 222 PHE A C 1
ATOM 1826 O O . PHE A 1 222 ? -3.506 29.594 2.854 1 93.56 222 PHE A O 1
ATOM 1833 N N . THR A 1 223 ? -2.27 28.438 1.396 1 86.81 223 THR A N 1
ATOM 1834 C CA . THR A 1 223 ? -2.344 29.453 0.362 1 86.81 223 THR A CA 1
ATOM 1835 C C . THR A 1 223 ? -3.676 29.375 -0.381 1 86.81 223 THR A C 1
ATOM 1837 O O . THR A 1 223 ? -4.074 30.344 -1.048 1 86.81 223 THR A O 1
ATOM 1840 N N . ASN A 1 224 ? -4.289 28.188 -0.546 1 74.06 224 ASN A N 1
ATOM 1841 C CA . ASN A 1 224 ? -5.59 28.109 -1.2 1 74.06 224 ASN A CA 1
ATOM 1842 C C . ASN A 1 224 ? -6.574 29.109 -0.609 1 74.06 224 ASN A C 1
ATOM 1844 O O . ASN A 1 224 ? -7.43 29.641 -1.319 1 74.06 224 ASN A O 1
ATOM 1848 N N . VAL A 1 225 ? -6.449 29.422 0.604 1 57.94 225 VAL A N 1
ATOM 1849 C CA . VAL A 1 225 ? -7.305 30.422 1.235 1 57.94 225 VAL A CA 1
ATOM 1850 C C . VAL A 1 225 ? -6.715 31.812 1.033 1 57.94 225 VAL A C 1
ATOM 1852 O O . VAL A 1 225 ? -7.449 32.781 0.829 1 57.94 225 VAL A O 1
ATOM 1855 N N . SER A 1 226 ? -5.367 31.922 1.207 1 52.47 226 SER A N 1
ATOM 1856 C CA . SER A 1 226 ? -4.734 33.25 1.186 1 52.47 226 SER A CA 1
ATOM 1857 C C . SER A 1 226 ? -4.852 33.875 -0.189 1 52.47 226 SER A C 1
ATOM 1859 O O . SER A 1 226 ? -4.809 35.125 -0.309 1 52.47 226 SER A O 1
ATOM 1861 N N . SER A 1 227 ? -4.762 33.125 -1.277 1 45.78 227 SER A N 1
ATOM 1862 C CA . SER A 1 227 ? -5.121 33.844 -2.49 1 45.78 227 SER A CA 1
ATOM 1863 C C . SER A 1 227 ? -6.352 34.719 -2.27 1 45.78 227 SER A C 1
ATOM 1865 O O . SER A 1 227 ? -6.531 35.75 -2.951 1 45.78 227 SER A O 1
ATOM 1867 N N . ILE A 1 228 ? -7.129 34.344 -1.373 1 41.81 228 ILE A N 1
ATOM 1868 C CA . ILE A 1 228 ? -8.203 35.219 -0.949 1 41.81 228 ILE A CA 1
ATOM 1869 C C . ILE A 1 228 ? -7.625 36.375 -0.111 1 41.81 228 ILE A C 1
ATOM 1871 O O . ILE A 1 228 ? -8.102 37.5 -0.188 1 41.81 228 ILE A O 1
ATOM 1875 N N . LEU A 1 229 ? -6.559 36.156 0.568 1 43.28 229 LEU A N 1
ATOM 1876 C CA . LEU A 1 229 ? -5.98 37.312 1.271 1 43.28 229 LEU A CA 1
ATOM 1877 C C . LEU A 1 229 ? -5.352 38.281 0.288 1 43.28 229 LEU A C 1
ATOM 1879 O O . LEU A 1 229 ? -5.277 39.469 0.562 1 43.28 229 LEU A O 1
ATOM 1883 N N . HIS A 1 230 ? -4.73 37.844 -0.747 1 43.5 230 HIS A N 1
ATOM 1884 C CA . HIS A 1 230 ? -4.426 38.844 -1.747 1 43.5 230 HIS A CA 1
ATOM 1885 C C . HIS A 1 230 ? -5.695 39.562 -2.217 1 43.5 230 HIS A C 1
ATOM 1887 O O . HIS A 1 230 ? -5.668 40.75 -2.521 1 43.5 230 HIS A O 1
ATOM 1893 N N . LEU A 1 231 ? -6.801 38.844 -2.354 1 36.34 231 LEU A N 1
ATOM 1894 C CA . LEU A 1 231 ? -8 39.625 -2.66 1 36.34 231 LEU A CA 1
ATOM 1895 C C . LEU A 1 231 ? -8.391 40.5 -1.485 1 36.34 231 LEU A C 1
ATOM 1897 O O . LEU A 1 231 ? -9.047 41.531 -1.671 1 36.34 231 LEU A O 1
ATOM 1901 N N . LEU A 1 232 ? -8.312 40.188 -0.25 1 36.28 232 LEU A N 1
ATOM 1902 C CA . LEU A 1 232 ? -8.727 41.062 0.84 1 36.28 232 LEU A CA 1
ATOM 1903 C C . LEU A 1 232 ? -7.688 42.156 1.085 1 36.28 232 LEU A C 1
ATOM 1905 O O . LEU A 1 232 ? -7.988 43.188 1.716 1 36.28 232 LEU A O 1
ATOM 1909 N N . PHE A 1 233 ? -6.387 41.969 0.922 1 35.53 233 PHE A N 1
ATOM 1910 C CA . PHE A 1 233 ? -5.516 43.156 0.869 1 35.53 233 PHE A CA 1
ATOM 1911 C C . PHE A 1 233 ? -5.102 43.438 -0.566 1 35.53 233 PHE A C 1
ATOM 1913 O O . PHE A 1 233 ? -4.176 42.844 -1.095 1 35.53 233 PHE A O 1
ATOM 1920 N N . PRO A 1 234 ? -5.992 44.156 -1.31 1 35.41 234 PRO A N 1
ATOM 1921 C CA . PRO A 1 234 ? -5.699 44.625 -2.672 1 35.41 234 PRO A CA 1
ATOM 1922 C C . PRO A 1 234 ? -4.316 45.25 -2.799 1 35.41 234 PRO A C 1
ATOM 1924 O O . PRO A 1 234 ? -3.812 45.844 -1.835 1 35.41 234 PRO A O 1
ATOM 1927 N N . MET B 1 1 ? -3.867 67.25 12.406 1 33.56 1 MET B N 1
ATOM 1928 C CA . MET B 1 1 ? -2.707 66.688 11.703 1 33.56 1 MET B CA 1
ATOM 1929 C C . MET B 1 1 ? -2.293 65.375 12.289 1 33.56 1 MET B C 1
ATOM 1931 O O . MET B 1 1 ? -1.31 64.75 11.844 1 33.56 1 MET B O 1
ATOM 1935 N N . VAL B 1 2 ? -2.586 65.062 13.523 1 50.59 2 VAL B N 1
ATOM 1936 C CA . VAL B 1 2 ? -2.289 63.875 14.266 1 50.59 2 VAL B CA 1
ATOM 1937 C C . VAL B 1 2 ? -3.119 62.719 13.711 1 50.59 2 VAL B C 1
ATOM 1939 O O . VAL B 1 2 ? -2.729 61.531 13.828 1 50.59 2 VAL B O 1
ATOM 1942 N N . VAL B 1 3 ? -4.285 62.969 13.195 1 52.59 3 VAL B N 1
ATOM 1943 C CA . VAL B 1 3 ? -5.18 61.906 12.758 1 52.59 3 VAL B CA 1
ATOM 1944 C C . VAL B 1 3 ? -4.57 61.188 11.555 1 52.59 3 VAL B C 1
ATOM 1946 O O . VAL B 1 3 ? -4.836 60 11.336 1 52.59 3 VAL B O 1
ATOM 1949 N N . ASP B 1 4 ? -3.834 61.875 10.703 1 50.59 4 ASP B N 1
ATOM 1950 C CA . ASP B 1 4 ? -3.312 61.281 9.477 1 50.59 4 ASP B CA 1
ATOM 1951 C C . ASP B 1 4 ? -2.148 60.344 9.773 1 50.59 4 ASP B C 1
ATOM 1953 O O . ASP B 1 4 ? -1.878 59.406 9 1 50.59 4 ASP B O 1
ATOM 1957 N N . LYS B 1 5 ? -1.403 60.562 10.812 1 50.72 5 LYS B N 1
ATOM 1958 C CA . LYS B 1 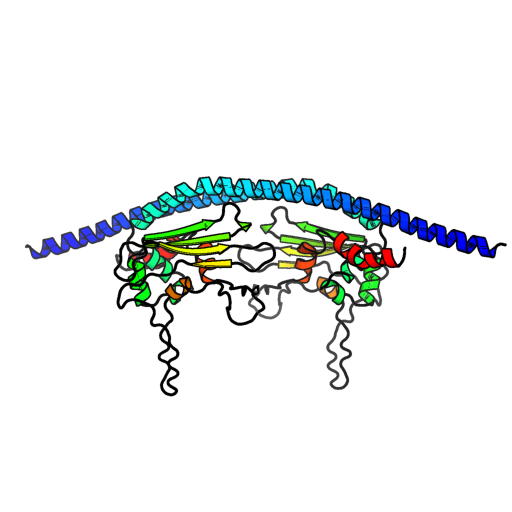5 ? -0.246 59.75 11.133 1 50.72 5 LYS B CA 1
ATOM 1959 C C . LYS B 1 5 ? -0.677 58.344 11.555 1 50.72 5 LYS B C 1
ATOM 1961 O O . LYS B 1 5 ? 0.034 57.375 11.305 1 50.72 5 LYS B O 1
ATOM 1966 N N . GLY B 1 6 ? -1.765 58.219 12.188 1 50.09 6 GLY B N 1
ATOM 1967 C CA . GLY B 1 6 ? -2.232 56.906 12.633 1 50.09 6 GLY B CA 1
ATOM 1968 C C . GLY B 1 6 ? -2.619 56 11.492 1 50.09 6 GLY B C 1
ATOM 1969 O O . GLY B 1 6 ? -2.404 54.781 11.562 1 50.09 6 GLY B O 1
ATOM 1970 N N . LYS B 1 7 ? -3.271 56.562 10.617 1 52.09 7 LYS B N 1
ATOM 1971 C CA . LYS B 1 7 ? -3.674 55.781 9.453 1 52.09 7 LYS B CA 1
ATOM 1972 C C . LYS B 1 7 ? -2.461 55.375 8.633 1 52.09 7 LYS B C 1
ATOM 1974 O O . LYS B 1 7 ? -2.416 54.25 8.117 1 52.09 7 LYS B O 1
ATOM 1979 N N . LYS B 1 8 ? -1.604 56.188 8.461 1 51.56 8 LYS B N 1
ATOM 1980 C CA . LYS B 1 8 ? -0.408 55.875 7.684 1 51.56 8 LYS B CA 1
ATOM 1981 C C . LYS B 1 8 ? 0.43 54.781 8.375 1 51.56 8 LYS B C 1
ATOM 1983 O O . LYS B 1 8 ? 0.979 53.906 7.711 1 51.56 8 LYS B O 1
ATOM 1988 N N . GLN B 1 9 ? 0.543 54.812 9.633 1 49.22 9 GLN B N 1
ATOM 1989 C CA . GLN B 1 9 ? 1.297 53.781 10.359 1 49.22 9 GLN B CA 1
ATOM 1990 C C . GLN B 1 9 ? 0.601 52.438 10.297 1 49.22 9 GLN B C 1
ATOM 1992 O O . GLN B 1 9 ? 1.258 51.406 10.18 1 49.22 9 GLN B O 1
ATOM 1997 N N . LYS B 1 10 ? -0.706 52.438 10.406 1 51.5 10 LYS B N 1
ATOM 1998 C CA . LYS B 1 10 ? -1.455 51.188 10.297 1 51.5 10 LYS B CA 1
ATOM 1999 C C . LYS B 1 10 ? -1.319 50.562 8.906 1 51.5 10 LYS B C 1
ATOM 2001 O O . LYS B 1 10 ? -1.19 49.344 8.758 1 51.5 10 LYS B O 1
ATOM 2006 N N . VAL B 1 11 ? -1.371 51.344 7.965 1 51.69 11 VAL B N 1
ATOM 2007 C CA . VAL B 1 11 ? -1.227 50.906 6.586 1 51.69 11 VAL B CA 1
ATOM 2008 C C . VAL B 1 11 ? 0.182 50.344 6.367 1 51.69 11 VAL B C 1
ATOM 2010 O O . VAL B 1 11 ? 0.363 49.344 5.691 1 51.69 11 VAL B O 1
ATOM 2013 N N . GLU B 1 12 ? 1.123 51.031 6.895 1 48.28 12 GLU B N 1
ATOM 2014 C CA . GLU B 1 12 ? 2.502 50.562 6.758 1 48.28 12 GLU B CA 1
ATOM 2015 C C . GLU B 1 12 ? 2.729 49.25 7.512 1 48.28 12 GLU B C 1
ATOM 2017 O O . GLU B 1 12 ? 3.455 48.375 7.039 1 48.28 12 GLU B O 1
ATOM 2022 N N . GLU B 1 13 ? 2.18 49.125 8.695 1 49.69 13 GLU B N 1
ATOM 2023 C CA . GLU B 1 13 ? 2.289 47.906 9.477 1 49.69 13 GLU B CA 1
ATOM 2024 C C . GLU B 1 13 ? 1.586 46.75 8.773 1 49.69 13 GLU B C 1
ATOM 2026 O O . GLU B 1 13 ? 2.092 45.625 8.766 1 49.69 13 GLU B O 1
ATOM 2031 N N . GLU B 1 14 ? 0.412 47.031 8.266 1 53.62 14 GLU B N 1
ATOM 2032 C CA . GLU B 1 14 ? -0.308 46 7.5 1 53.62 14 GLU B CA 1
ATOM 2033 C C . GLU B 1 14 ? 0.483 45.594 6.27 1 53.62 14 GLU B C 1
ATOM 2035 O O . GLU B 1 14 ? 0.525 44.406 5.93 1 53.62 14 GLU B O 1
ATOM 2040 N N . SER B 1 15 ? 1.036 46.625 5.652 1 55.78 15 SER B N 1
ATOM 2041 C CA . SER B 1 15 ? 1.855 46.375 4.473 1 55.78 15 SER B CA 1
ATOM 2042 C C . SER B 1 15 ? 3.084 45.531 4.832 1 55.78 15 SER B C 1
ATOM 2044 O O . SER B 1 15 ? 3.445 44.594 4.105 1 55.78 15 SER B O 1
ATOM 2046 N N . TYR B 1 16 ? 3.703 45.906 5.988 1 55.41 16 TYR B N 1
ATOM 2047 C CA . TYR B 1 16 ? 4.891 45.188 6.438 1 55.41 16 TYR B CA 1
ATOM 2048 C C . TYR B 1 16 ? 4.543 43.781 6.828 1 55.41 16 TYR B C 1
ATOM 2050 O O . TYR B 1 16 ? 5.281 42.844 6.504 1 55.41 16 TYR B O 1
ATOM 2058 N N . ILE B 1 17 ? 3.42 43.594 7.59 1 59.66 17 ILE B N 1
ATOM 2059 C CA . ILE B 1 17 ? 2.953 42.281 7.965 1 59.66 17 ILE B CA 1
ATOM 2060 C C . ILE B 1 17 ? 2.691 41.438 6.711 1 59.66 17 ILE B C 1
ATOM 2062 O O . ILE B 1 17 ? 3.07 40.281 6.641 1 59.66 17 ILE B O 1
ATOM 2066 N N . ASP B 1 18 ? 2.35 42.188 5.773 1 75.44 18 ASP B N 1
ATOM 2067 C CA . ASP B 1 18 ? 2.07 41.531 4.496 1 75.44 18 ASP B CA 1
ATOM 2068 C C . ASP B 1 18 ? 3.361 41.125 3.795 1 75.44 18 ASP B C 1
ATOM 2070 O O . ASP B 1 18 ? 3.461 40 3.264 1 75.44 18 ASP B O 1
ATOM 2074 N N . GLU B 1 19 ? 4.344 42.031 4.047 1 80 19 GLU B N 1
ATOM 2075 C CA . GLU B 1 19 ? 5.605 41.719 3.375 1 80 19 GLU B CA 1
ATOM 2076 C C . GLU B 1 19 ? 6.332 40.562 4.059 1 80 19 GLU B C 1
ATOM 2078 O O . GLU B 1 19 ? 6.906 39.719 3.389 1 80 19 GLU B O 1
ATOM 2083 N N . LYS B 1 20 ? 6.34 40.562 5.395 1 85.94 20 LYS B N 1
ATOM 2084 C CA . LYS B 1 20 ? 6.973 39.5 6.152 1 85.94 20 LYS B CA 1
ATOM 2085 C C . LYS B 1 20 ? 6.297 38.156 5.871 1 85.94 20 LYS B C 1
ATOM 2087 O O . LYS B 1 20 ? 6.973 37.125 5.742 1 85.94 20 LYS B O 1
ATOM 2092 N N . LEU B 1 21 ? 5.082 38.25 5.773 1 88.62 21 LEU B N 1
ATOM 2093 C CA . LEU B 1 21 ? 4.332 37.031 5.477 1 88.62 21 LEU B CA 1
ATOM 2094 C C . LEU B 1 21 ? 4.664 36.531 4.082 1 88.62 21 LEU B C 1
ATOM 2096 O O . LEU B 1 21 ? 4.859 35.312 3.889 1 88.62 21 LEU B O 1
ATOM 2100 N N . ILE B 1 22 ? 4.711 37.406 3.148 1 88.06 22 ILE B N 1
ATOM 2101 C CA . ILE B 1 22 ? 5.047 37.031 1.779 1 88.06 22 ILE B CA 1
ATOM 2102 C C . ILE B 1 22 ? 6.434 36.375 1.745 1 88.06 22 ILE B C 1
ATOM 2104 O O . ILE B 1 22 ? 6.641 35.375 1.073 1 88.06 22 ILE B O 1
ATOM 2108 N N . PHE B 1 23 ? 7.324 36.969 2.504 1 91.44 23 PHE B N 1
ATOM 2109 C CA . PHE B 1 23 ? 8.68 36.469 2.572 1 91.44 23 PHE B CA 1
ATOM 2110 C C . PHE B 1 23 ? 8.688 35.062 3.182 1 91.44 23 PHE B C 1
ATOM 2112 O O . PHE B 1 23 ? 9.383 34.156 2.688 1 91.44 23 PHE B O 1
ATOM 2119 N N . SER B 1 24 ? 7.984 34.906 4.238 1 93.19 24 SER B N 1
ATOM 2120 C CA . SER B 1 24 ? 7.906 33.594 4.898 1 93.19 24 SER B CA 1
ATOM 2121 C C . SER B 1 24 ? 7.301 32.531 3.973 1 93.19 24 SER B C 1
ATOM 2123 O O . SER B 1 24 ? 7.77 31.406 3.928 1 93.19 24 SER B O 1
ATOM 2125 N N . ILE B 1 25 ? 6.395 32.969 3.182 1 92.62 25 ILE B N 1
ATOM 2126 C CA . ILE B 1 25 ? 5.723 32.062 2.26 1 92.62 25 ILE B CA 1
ATOM 2127 C C . ILE B 1 25 ? 6.684 31.625 1.15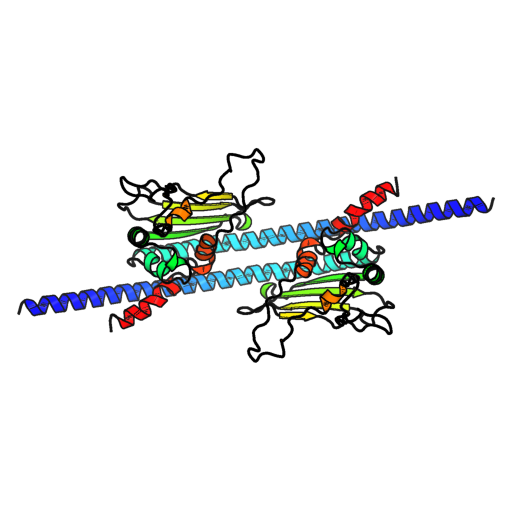2 1 92.62 25 ILE B C 1
ATOM 2129 O O . ILE B 1 25 ? 6.711 30.469 0.754 1 92.62 25 ILE B O 1
ATOM 2133 N N . GLU B 1 26 ? 7.426 32.562 0.693 1 94.12 26 GLU B N 1
ATOM 2134 C CA . GLU B 1 26 ? 8.422 32.281 -0.329 1 94.12 26 GLU B CA 1
ATOM 2135 C C . GLU B 1 26 ? 9.469 31.297 0.194 1 94.12 26 GLU B C 1
ATOM 2137 O O . GLU B 1 26 ? 9.875 30.359 -0.516 1 94.12 26 GLU B O 1
ATOM 2142 N N . LYS B 1 27 ? 9.891 31.516 1.362 1 95.69 27 LYS B N 1
ATOM 2143 C CA . LYS B 1 27 ? 10.867 30.625 1.976 1 95.69 27 LYS B CA 1
ATOM 2144 C C . LYS B 1 27 ? 10.289 29.219 2.158 1 95.69 27 LYS B C 1
ATOM 2146 O O . LYS B 1 27 ? 10.977 28.234 1.925 1 95.69 27 LYS B O 1
ATOM 2151 N N . LEU B 1 28 ? 9.062 29.203 2.586 1 96.38 28 LEU B N 1
ATOM 2152 C CA . LEU B 1 28 ? 8.406 27.906 2.758 1 96.38 28 LEU B CA 1
ATOM 2153 C C . LEU B 1 28 ? 8.289 27.172 1.427 1 96.38 28 LEU B C 1
ATOM 2155 O O . LEU B 1 28 ? 8.43 25.953 1.372 1 96.38 28 LEU B O 1
ATOM 2159 N N . GLN B 1 29 ? 8.047 27.922 0.376 1 95.94 29 GLN B N 1
ATOM 2160 C CA . GLN B 1 29 ? 7.973 27.328 -0.952 1 95.94 29 GLN B CA 1
ATOM 2161 C C . GLN B 1 29 ? 9.312 26.719 -1.352 1 95.94 29 GLN B C 1
ATOM 2163 O O . GLN B 1 29 ? 9.359 25.625 -1.915 1 95.94 29 GLN B O 1
ATOM 2168 N N . GLU B 1 30 ? 10.352 27.422 -1.073 1 97.5 30 GLU B N 1
ATOM 2169 C CA . GLU B 1 30 ? 11.688 26.906 -1.374 1 97.5 30 GLU B CA 1
ATOM 2170 C C . GLU B 1 30 ? 11.961 25.625 -0.614 1 97.5 30 GLU B C 1
ATOM 2172 O O . GLU B 1 30 ? 12.539 24.672 -1.169 1 97.5 30 GLU B O 1
ATOM 2177 N N . ILE B 1 31 ? 11.578 25.625 0.582 1 97.94 31 ILE B N 1
ATOM 2178 C CA . ILE B 1 31 ? 11.781 24.438 1.411 1 97.94 31 ILE B CA 1
ATOM 2179 C C . ILE B 1 31 ? 10.977 23.281 0.849 1 97.94 31 ILE B C 1
ATOM 2181 O O . ILE B 1 31 ? 11.469 22.141 0.774 1 97.94 31 ILE B O 1
ATOM 2185 N N . GLN B 1 32 ? 9.742 23.547 0.455 1 97 32 GLN B N 1
ATOM 2186 C CA . GLN B 1 32 ? 8.906 22.5 -0.147 1 97 32 GLN B CA 1
ATOM 2187 C C . GLN B 1 32 ? 9.531 21.969 -1.43 1 97 32 GLN B C 1
ATOM 2189 O O . GLN B 1 32 ? 9.5 20.766 -1.686 1 97 32 GLN B O 1
ATOM 2194 N N . ASP B 1 33 ? 10.086 22.844 -2.195 1 97.75 33 ASP B N 1
ATOM 2195 C CA . ASP B 1 33 ? 10.781 22.406 -3.408 1 97.75 33 ASP B CA 1
ATOM 2196 C C . ASP B 1 33 ? 11.945 21.484 -3.078 1 97.75 33 ASP B C 1
ATOM 2198 O O . ASP B 1 33 ? 12.18 20.5 -3.787 1 97.75 33 ASP B O 1
ATOM 2202 N N . ASP B 1 34 ? 12.68 21.781 -2.086 1 98.25 34 ASP B N 1
ATOM 2203 C CA . ASP B 1 34 ? 13.781 20.938 -1.65 1 98.25 34 ASP B CA 1
ATOM 2204 C C . ASP B 1 34 ? 13.281 19.562 -1.23 1 98.25 34 ASP B C 1
ATOM 2206 O O . ASP B 1 34 ? 13.875 18.531 -1.592 1 98.25 34 ASP B O 1
ATOM 2210 N N . LEU B 1 35 ? 12.234 19.562 -0.496 1 98.06 35 LEU B N 1
ATOM 2211 C CA . LEU B 1 35 ? 11.648 18.297 -0.062 1 98.06 35 LEU B CA 1
ATOM 2212 C C . LEU B 1 35 ? 11.203 17.469 -1.261 1 98.06 35 LEU B C 1
ATOM 2214 O O . LEU B 1 35 ? 11.422 16.25 -1.293 1 98.06 35 LEU B O 1
ATOM 2218 N N . ASP B 1 36 ? 10.609 18.109 -2.217 1 97.44 36 ASP B N 1
ATOM 2219 C CA . ASP B 1 36 ? 10.164 17.422 -3.424 1 97.44 36 ASP B CA 1
ATOM 2220 C C . ASP B 1 36 ? 11.344 16.781 -4.152 1 97.44 36 ASP B C 1
ATOM 2222 O O . ASP B 1 36 ? 11.242 15.648 -4.637 1 97.44 36 ASP B O 1
ATOM 2226 N N . LYS B 1 37 ? 12.383 17.453 -4.223 1 98.31 37 LYS B N 1
ATOM 2227 C CA . LYS B 1 37 ? 13.586 16.938 -4.871 1 98.31 37 LYS B CA 1
ATOM 2228 C C . LYS B 1 37 ? 14.141 15.734 -4.117 1 98.31 37 LYS B C 1
ATOM 2230 O O . LYS B 1 37 ? 14.547 14.742 -4.727 1 98.31 37 LYS B O 1
ATOM 2235 N N . ILE B 1 38 ? 14.18 15.852 -2.852 1 98.31 38 ILE B N 1
ATOM 2236 C CA . ILE B 1 38 ? 14.664 14.758 -2.021 1 98.31 38 ILE B CA 1
ATOM 2237 C C . ILE B 1 38 ? 13.789 13.523 -2.225 1 98.31 38 ILE B C 1
ATOM 2239 O O . ILE B 1 38 ? 14.289 12.414 -2.412 1 98.31 38 ILE B O 1
ATOM 2243 N N . ASN B 1 39 ? 12.469 13.773 -2.211 1 96.62 39 ASN B N 1
ATOM 2244 C CA . ASN B 1 39 ? 11.531 12.664 -2.383 1 96.62 39 ASN B CA 1
ATOM 2245 C C . ASN B 1 39 ? 11.656 12.031 -3.764 1 96.62 39 ASN B C 1
ATOM 2247 O O . ASN B 1 39 ? 11.531 10.812 -3.906 1 96.62 39 ASN B O 1
ATOM 2251 N N . GLU B 1 40 ? 11.836 12.805 -4.73 1 97.19 40 GLU B N 1
ATOM 2252 C CA . GLU B 1 40 ? 12.047 12.289 -6.082 1 97.19 40 GLU B CA 1
ATOM 2253 C C . GLU B 1 40 ? 13.289 11.414 -6.156 1 97.19 40 GLU B C 1
ATOM 2255 O O . GLU B 1 40 ? 13.25 10.32 -6.73 1 97.19 40 GLU B O 1
ATOM 2260 N N . LYS B 1 41 ? 14.336 11.852 -5.555 1 97.94 41 LYS B N 1
ATOM 2261 C CA . LYS B 1 41 ? 15.57 11.07 -5.535 1 97.94 41 LYS B CA 1
ATOM 2262 C C . LYS B 1 41 ? 15.391 9.773 -4.762 1 97.94 41 LYS B C 1
ATOM 2264 O O . LYS B 1 41 ? 15.875 8.719 -5.188 1 97.94 41 LYS B O 1
ATOM 2269 N N . ALA B 1 42 ? 14.773 9.852 -3.607 1 96.62 42 ALA B N 1
ATOM 2270 C CA . ALA B 1 42 ? 14.477 8.656 -2.822 1 96.62 42 ALA B CA 1
ATOM 2271 C C . ALA B 1 42 ? 13.695 7.637 -3.648 1 96.62 42 ALA B C 1
ATOM 2273 O O . ALA B 1 42 ? 14.039 6.453 -3.664 1 96.62 42 ALA B O 1
ATOM 2274 N N . SER B 1 43 ? 12.68 8.117 -4.332 1 93.94 43 SER B N 1
ATOM 2275 C CA . SER B 1 43 ? 11.844 7.254 -5.152 1 93.94 43 SER B CA 1
ATOM 2276 C C . SER B 1 43 ? 12.648 6.605 -6.273 1 93.94 43 SER B C 1
ATOM 2278 O O . SER B 1 43 ? 12.438 5.43 -6.59 1 93.94 43 SER B O 1
ATOM 2280 N N . GLU B 1 44 ? 13.492 7.359 -6.848 1 95.56 44 GLU B N 1
ATOM 2281 C CA . GLU B 1 44 ? 14.344 6.832 -7.91 1 95.56 44 GLU B CA 1
ATOM 2282 C C . GLU B 1 44 ? 15.266 5.73 -7.395 1 95.56 44 GLU B C 1
ATOM 2284 O O . GLU B 1 44 ? 15.445 4.707 -8.055 1 95.56 44 GLU B O 1
ATOM 2289 N N . GLU B 1 45 ? 15.844 5.957 -6.246 1 97 45 GLU B N 1
ATOM 2290 C CA . GLU B 1 45 ? 16.734 4.957 -5.676 1 97 45 GLU B CA 1
ATOM 2291 C C . GLU B 1 45 ? 15.992 3.674 -5.328 1 97 45 GLU B C 1
ATOM 2293 O O . GLU B 1 45 ? 16.5 2.572 -5.539 1 97 45 GLU B O 1
ATOM 2298 N N . VAL B 1 46 ? 14.828 3.797 -4.793 1 95.5 46 VAL B N 1
ATOM 2299 C CA . VAL B 1 46 ? 14.008 2.623 -4.504 1 95.5 46 VAL B CA 1
ATOM 2300 C C . VAL B 1 46 ? 13.695 1.88 -5.801 1 95.5 46 VAL B C 1
ATOM 2302 O O . VAL B 1 46 ? 13.75 0.648 -5.848 1 95.5 46 VAL B O 1
ATOM 2305 N N . LEU B 1 47 ? 13.289 2.633 -6.852 1 94.56 47 LEU B N 1
ATOM 2306 C CA . LEU B 1 47 ? 12.984 2.041 -8.148 1 94.56 47 LEU B CA 1
ATOM 2307 C C . LEU B 1 47 ? 14.188 1.264 -8.68 1 94.56 47 LEU B C 1
ATOM 2309 O O . LEU B 1 47 ? 14.031 0.167 -9.227 1 94.56 47 LEU B O 1
ATOM 2313 N N . GLU B 1 48 ? 15.297 1.787 -8.477 1 95.88 48 GLU B N 1
ATOM 2314 C CA . GLU B 1 48 ? 16.5 1.111 -8.93 1 95.88 48 GLU B CA 1
ATOM 2315 C C . GLU B 1 48 ? 16.703 -0.217 -8.203 1 95.88 48 GLU B C 1
ATOM 2317 O O . GLU B 1 48 ? 17.094 -1.212 -8.812 1 95.88 48 GLU B O 1
ATOM 2322 N N . ILE B 1 49 ? 16.5 -0.239 -6.926 1 95.75 49 ILE B N 1
ATOM 2323 C CA . ILE B 1 49 ? 16.609 -1.472 -6.152 1 95.75 49 ILE B CA 1
ATOM 2324 C C . ILE B 1 49 ? 15.594 -2.488 -6.664 1 95.75 49 ILE B C 1
ATOM 2326 O O . ILE B 1 49 ? 15.914 -3.666 -6.836 1 95.75 49 ILE B O 1
ATOM 2330 N N . GLU B 1 50 ? 14.344 -2.029 -6.902 1 93.75 50 GLU B N 1
ATOM 2331 C CA . GLU B 1 50 ? 13.297 -2.918 -7.395 1 93.75 50 GLU B CA 1
ATOM 2332 C C . GLU B 1 50 ? 13.68 -3.533 -8.734 1 93.75 50 GLU B C 1
ATOM 2334 O O . GLU B 1 50 ? 13.516 -4.738 -8.945 1 93.75 50 GLU B O 1
ATOM 2339 N N . GLN B 1 51 ? 14.156 -2.762 -9.602 1 93.12 51 GLN B N 1
ATOM 2340 C CA . GLN B 1 51 ? 14.578 -3.244 -10.914 1 93.12 51 GLN B CA 1
ATOM 2341 C C . GLN B 1 51 ? 15.727 -4.234 -10.789 1 93.12 51 GLN B C 1
ATOM 2343 O O . GLN B 1 51 ? 15.75 -5.258 -11.477 1 93.12 51 GLN B O 1
ATOM 2348 N N . LYS B 1 52 ? 16.672 -3.895 -9.945 1 96.25 52 LYS B N 1
ATOM 2349 C CA . LYS B 1 52 ? 17.812 -4.77 -9.688 1 96.25 52 LYS B CA 1
ATOM 2350 C C . LYS B 1 52 ? 17.344 -6.152 -9.234 1 96.25 52 LYS B C 1
ATOM 2352 O O . LYS B 1 52 ? 17.766 -7.168 -9.789 1 96.25 52 LYS B O 1
ATOM 2357 N N . TYR B 1 53 ? 16.484 -6.176 -8.383 1 96.25 53 TYR B N 1
ATOM 2358 C CA . TYR B 1 53 ? 16.109 -7.461 -7.801 1 96.25 53 TYR B CA 1
ATOM 2359 C C . TYR B 1 53 ? 15.117 -8.195 -8.695 1 96.25 53 TYR B C 1
ATOM 2361 O O . TYR B 1 53 ? 15.008 -9.422 -8.633 1 96.25 53 TYR B O 1
ATOM 2369 N N . ASN B 1 54 ? 14.375 -7.434 -9.461 1 92.31 54 ASN B N 1
ATOM 2370 C CA . ASN B 1 54 ? 13.594 -8.094 -10.508 1 92.31 54 ASN B CA 1
ATOM 2371 C C . ASN B 1 54 ? 14.484 -8.914 -11.438 1 92.31 54 ASN B C 1
ATOM 2373 O O . ASN B 1 54 ? 14.141 -10.047 -11.789 1 92.31 54 ASN B O 1
ATOM 2377 N N . LYS B 1 55 ? 15.57 -8.367 -11.789 1 94.88 55 LYS B N 1
ATOM 2378 C CA . LYS B 1 55 ? 16.516 -9.055 -12.664 1 94.88 55 LYS B CA 1
ATOM 2379 C C . LYS B 1 55 ? 17.125 -10.273 -11.961 1 94.88 55 LYS B C 1
ATOM 2381 O O . LYS B 1 55 ? 17.359 -11.305 -12.594 1 94.88 55 LYS B O 1
ATOM 2386 N N . ILE B 1 56 ? 17.359 -10.148 -10.688 1 97.75 56 ILE B N 1
ATOM 2387 C CA . ILE B 1 56 ? 17.953 -11.234 -9.914 1 97.75 56 ILE B CA 1
ATOM 2388 C C . ILE B 1 56 ? 16.922 -12.359 -9.742 1 97.75 56 ILE B C 1
ATOM 2390 O O . ILE B 1 56 ? 17.281 -13.539 -9.797 1 97.75 56 ILE B O 1
ATOM 2394 N N . ARG B 1 57 ? 15.656 -12.047 -9.562 1 96.88 57 ARG B N 1
ATOM 2395 C CA . ARG B 1 57 ? 14.609 -13.031 -9.305 1 96.88 57 ARG B CA 1
ATOM 2396 C C . ARG B 1 57 ? 14.227 -13.781 -10.578 1 96.88 57 ARG B C 1
ATOM 2398 O O . ARG B 1 57 ? 13.836 -14.945 -10.531 1 96.88 57 ARG B O 1
ATOM 2405 N N . LYS B 1 58 ? 14.32 -13.141 -11.688 1 94.69 58 LYS B N 1
ATOM 2406 C CA . LYS B 1 58 ? 13.805 -13.664 -12.953 1 94.69 58 LYS B CA 1
ATOM 2407 C C . LYS B 1 58 ? 14.352 -15.062 -13.227 1 94.69 58 LYS B C 1
ATOM 2409 O O . LYS B 1 58 ? 13.578 -16 -13.445 1 94.69 58 LYS B O 1
ATOM 2414 N N . PRO B 1 59 ? 15.672 -15.258 -13.211 1 97.62 59 PRO B N 1
ATOM 2415 C CA . PRO B 1 59 ? 16.188 -16.609 -13.469 1 97.62 59 PRO B CA 1
ATOM 2416 C C . PRO B 1 59 ? 15.719 -17.625 -12.43 1 97.62 59 PRO B C 1
ATOM 2418 O O . PRO B 1 59 ? 15.578 -18.812 -12.742 1 97.62 59 PRO B O 1
ATOM 2421 N N . VAL B 1 60 ? 15.523 -17.219 -11.219 1 98.06 60 VAL B N 1
ATOM 2422 C CA . VAL B 1 60 ? 15.047 -18.125 -10.18 1 98.06 60 VAL B CA 1
ATOM 2423 C C . VAL B 1 60 ? 13.602 -18.531 -10.461 1 98.06 60 VAL B C 1
ATOM 2425 O O . VAL B 1 60 ? 13.242 -19.703 -10.328 1 98.06 60 VAL B O 1
ATOM 2428 N N . TYR B 1 61 ? 12.797 -17.609 -10.898 1 96.44 61 TYR B N 1
ATOM 2429 C CA . TYR B 1 61 ? 11.422 -17.906 -11.297 1 96.44 61 TYR B CA 1
ATOM 2430 C C . TYR B 1 61 ? 11.398 -18.859 -12.484 1 96.44 61 TYR B C 1
ATOM 2432 O O . TYR B 1 61 ? 10.555 -19.75 -12.555 1 96.44 61 TYR B O 1
ATOM 2440 N N . ASP B 1 62 ? 12.289 -18.656 -13.422 1 95.81 62 ASP B N 1
ATOM 2441 C CA . ASP B 1 62 ? 12.367 -19.547 -14.57 1 95.81 62 ASP B CA 1
ATOM 2442 C C . ASP B 1 62 ? 12.656 -20.984 -14.141 1 95.81 62 ASP B C 1
ATOM 2444 O O . ASP B 1 62 ? 12.023 -21.922 -14.625 1 95.81 62 ASP B O 1
ATOM 2448 N N . LYS B 1 63 ? 13.594 -21.094 -13.25 1 97.19 63 LYS B N 1
ATOM 2449 C CA . LYS B 1 63 ? 13.898 -22.406 -12.711 1 97.19 63 LYS B CA 1
ATOM 2450 C C . LYS B 1 63 ? 12.68 -23.016 -12.016 1 97.19 63 LYS B C 1
ATOM 2452 O O . LYS B 1 63 ? 12.406 -24.203 -12.156 1 97.19 63 LYS B O 1
ATOM 2457 N N . ARG B 1 64 ? 11.992 -22.219 -11.258 1 97.62 64 ARG B N 1
ATOM 2458 C CA . ARG B 1 64 ? 10.781 -22.672 -10.586 1 97.62 64 ARG B CA 1
ATOM 2459 C C . ARG B 1 64 ? 9.766 -23.203 -11.586 1 97.62 64 ARG B C 1
ATOM 2461 O O . ARG B 1 64 ? 9.219 -24.297 -11.398 1 97.62 64 ARG B O 1
ATOM 2468 N N . ASN B 1 65 ? 9.617 -22.438 -12.609 1 94.88 65 ASN B N 1
ATOM 2469 C CA . ASN B 1 65 ? 8.664 -22.812 -13.648 1 94.88 65 ASN B CA 1
ATOM 2470 C C . ASN B 1 65 ? 9.023 -24.156 -14.281 1 94.88 65 ASN B C 1
ATOM 2472 O O . ASN B 1 65 ? 8.148 -24.984 -14.547 1 94.88 65 ASN B O 1
ATOM 2476 N N . ASP B 1 66 ? 10.273 -24.359 -14.508 1 95.12 66 ASP B N 1
ATOM 2477 C CA . ASP B 1 66 ? 10.727 -25.609 -15.117 1 95.12 66 ASP B CA 1
ATOM 2478 C C . ASP B 1 66 ? 10.383 -26.812 -14.234 1 95.12 66 ASP B C 1
ATOM 2480 O O . ASP B 1 66 ? 9.914 -27.828 -14.734 1 95.12 66 ASP B O 1
ATOM 2484 N N . ILE B 1 67 ? 10.617 -26.625 -13.008 1 95.56 67 ILE B N 1
ATOM 2485 C CA . ILE B 1 67 ? 10.344 -27.734 -12.094 1 95.56 67 ILE B CA 1
ATOM 2486 C C . ILE B 1 67 ? 8.836 -27.953 -11.977 1 95.56 67 ILE B C 1
ATOM 2488 O O . ILE B 1 67 ? 8.359 -29.094 -12.008 1 95.56 67 ILE B O 1
ATOM 2492 N N . ILE B 1 68 ? 8.102 -26.906 -11.883 1 94.44 68 ILE B N 1
ATOM 2493 C CA . ILE B 1 68 ? 6.652 -26.984 -11.758 1 94.44 68 ILE B CA 1
ATOM 2494 C C . ILE B 1 68 ? 6.07 -27.703 -12.969 1 94.44 68 ILE B C 1
ATOM 2496 O O . ILE B 1 68 ? 5.156 -28.531 -12.836 1 94.44 68 ILE B O 1
ATOM 2500 N N . ASN B 1 69 ? 6.586 -27.375 -14.062 1 90.5 69 ASN B N 1
ATOM 2501 C CA . ASN B 1 69 ? 6.109 -27.969 -15.305 1 90.5 69 ASN B CA 1
ATOM 2502 C C . ASN B 1 69 ? 6.293 -29.484 -15.297 1 90.5 69 ASN B C 1
ATOM 2504 O O . ASN B 1 69 ? 5.605 -30.203 -16.031 1 90.5 69 ASN B O 1
ATOM 2508 N N . SER B 1 70 ? 7.133 -29.984 -14.469 1 89.06 70 SER B N 1
ATOM 2509 C CA . SER B 1 70 ? 7.391 -31.422 -14.414 1 89.06 70 SER B CA 1
ATOM 2510 C C . SER B 1 70 ? 6.438 -32.125 -13.445 1 89.06 70 SER B C 1
ATOM 2512 O O . SER B 1 70 ? 6.41 -33.344 -13.367 1 89.06 70 SER B O 1
ATOM 2514 N N . ILE B 1 71 ? 5.75 -31.328 -12.719 1 91.31 71 ILE B N 1
ATOM 2515 C CA . ILE B 1 71 ? 4.809 -31.875 -11.75 1 91.31 71 ILE B CA 1
ATOM 2516 C C . ILE B 1 71 ? 3.395 -31.844 -12.328 1 91.31 71 ILE B C 1
ATOM 2518 O O . ILE B 1 71 ? 2.863 -30.766 -12.625 1 91.31 71 ILE B O 1
ATOM 2522 N N . SER B 1 72 ? 2.807 -32.969 -12.391 1 89.81 72 SER B N 1
ATOM 2523 C CA . SER B 1 72 ? 1.473 -33.062 -12.977 1 89.81 72 SER B CA 1
ATOM 2524 C C . SER B 1 72 ? 0.446 -32.312 -12.141 1 89.81 72 SER B C 1
ATOM 2526 O O . SER B 1 72 ? 0.439 -32.406 -10.914 1 89.81 72 SER B O 1
ATOM 2528 N N . ASP B 1 73 ? -0.333 -31.531 -12.773 1 93.25 73 ASP B N 1
ATOM 2529 C CA . ASP B 1 73 ? -1.498 -30.844 -12.211 1 93.25 73 ASP B CA 1
ATOM 2530 C C . ASP B 1 73 ? -1.1 -29.938 -11.055 1 93.25 73 ASP B C 1
ATOM 2532 O O . ASP B 1 73 ? -1.855 -29.781 -10.094 1 93.25 73 ASP B O 1
ATOM 2536 N N . PHE B 1 74 ? 0.1 -29.469 -11.102 1 94.69 74 PHE B N 1
ATOM 2537 C CA . PHE B 1 74 ? 0.61 -28.656 -10.016 1 94.69 74 PHE B CA 1
ATOM 2538 C C . PHE B 1 74 ? -0.307 -27.453 -9.758 1 94.69 74 PHE B C 1
ATOM 2540 O O . PHE B 1 74 ? -0.799 -27.281 -8.641 1 94.69 74 PHE B O 1
ATOM 2547 N N . TRP B 1 75 ? -0.571 -26.609 -10.727 1 96.5 75 TRP B N 1
ATOM 2548 C CA . TRP B 1 75 ? -1.316 -25.375 -10.555 1 96.5 75 TRP B CA 1
ATOM 2549 C C . TRP B 1 75 ? -2.783 -25.656 -10.242 1 96.5 75 TRP B C 1
ATOM 2551 O O . TRP B 1 75 ? -3.42 -24.906 -9.5 1 96.5 75 TRP B O 1
ATOM 2561 N N . LEU B 1 76 ? -3.35 -26.703 -10.891 1 95.88 76 LEU B N 1
ATOM 2562 C CA . LEU B 1 76 ? -4.707 -27.109 -10.539 1 95.88 76 LEU B CA 1
ATOM 2563 C C . LEU B 1 76 ? -4.812 -27.422 -9.055 1 95.88 76 LEU B C 1
ATOM 2565 O O . LEU B 1 76 ? -5.695 -26.906 -8.367 1 95.88 76 LEU B O 1
ATOM 2569 N N . THR B 1 77 ? -3.9 -28.234 -8.555 1 94.88 77 THR B N 1
ATOM 2570 C CA . THR B 1 77 ? -3.891 -28.656 -7.156 1 94.88 77 THR B CA 1
ATOM 2571 C C . THR B 1 77 ? -3.703 -27.453 -6.238 1 94.88 77 THR B C 1
ATOM 2573 O O . THR B 1 77 ? -4.426 -27.297 -5.25 1 94.88 77 THR B O 1
ATOM 2576 N N . ALA B 1 78 ? -2.77 -26.609 -6.609 1 95.81 78 ALA B N 1
ATOM 2577 C CA . ALA B 1 78 ? -2.5 -25.422 -5.801 1 95.81 78 ALA B CA 1
ATOM 2578 C C . ALA B 1 78 ? -3.719 -24.516 -5.746 1 95.81 78 ALA B C 1
ATOM 2580 O O . ALA B 1 78 ? -4.07 -24 -4.684 1 95.81 78 ALA B O 1
ATOM 2581 N N . PHE B 1 79 ? -4.328 -24.328 -6.906 1 95.75 79 PHE B N 1
ATOM 2582 C CA . PHE B 1 79 ? -5.52 -23.484 -6.992 1 95.75 79 PHE B CA 1
ATOM 2583 C C . PHE B 1 79 ? -6.641 -24.047 -6.125 1 95.75 79 PHE B C 1
ATOM 2585 O O . PHE B 1 79 ? -7.258 -23.312 -5.352 1 95.75 79 PHE B O 1
ATOM 2592 N N . LEU B 1 80 ? -6.863 -25.281 -6.176 1 94.88 80 LEU B N 1
ATOM 2593 C CA . LEU B 1 80 ? -7.953 -25.938 -5.465 1 94.88 80 LEU B CA 1
ATOM 2594 C C . LEU B 1 80 ? -7.727 -25.875 -3.957 1 94.88 80 LEU B C 1
ATOM 2596 O O . LEU B 1 80 ? -8.688 -25.844 -3.182 1 94.88 80 LEU B O 1
ATOM 2600 N N . SER B 1 81 ? -6.5 -25.906 -3.623 1 93.69 81 SER B N 1
ATOM 2601 C CA . SER B 1 81 ? -6.152 -25.938 -2.205 1 93.69 81 SER B CA 1
ATOM 2602 C C . SER B 1 81 ? -6.223 -24.547 -1.585 1 93.69 81 SER B C 1
ATOM 2604 O O . SER B 1 81 ? -6.199 -24.406 -0.36 1 93.69 81 SER B O 1
ATOM 2606 N N . HIS B 1 82 ? -6.254 -23.578 -2.434 1 94.62 82 HIS B N 1
ATOM 2607 C CA . HIS B 1 82 ? -6.324 -22.219 -1.91 1 94.62 82 HIS B CA 1
ATOM 2608 C C . HIS B 1 82 ? -7.703 -21.922 -1.331 1 94.62 82 HIS B C 1
ATOM 2610 O O . HIS B 1 82 ? -8.727 -22.219 -1.96 1 94.62 82 HIS B O 1
ATOM 2616 N N . PRO B 1 83 ? -7.793 -21.281 -0.197 1 93.06 83 PRO B N 1
ATOM 2617 C CA . PRO B 1 83 ? -9.062 -21.109 0.506 1 93.06 83 PRO B CA 1
ATOM 2618 C C . PRO B 1 83 ? -10.086 -20.312 -0.311 1 93.06 83 PRO B C 1
ATOM 2620 O O . PRO B 1 83 ? -11.289 -20.578 -0.218 1 93.06 83 PRO B O 1
ATOM 2623 N N . VAL B 1 84 ? -9.68 -19.406 -1.123 1 93.81 84 VAL B N 1
ATOM 2624 C CA . VAL B 1 84 ? -10.594 -18.562 -1.87 1 93.81 84 VAL B CA 1
ATOM 2625 C C . VAL B 1 84 ? -10.664 -19.016 -3.324 1 93.81 84 VAL B C 1
ATOM 2627 O O . VAL B 1 84 ? -11.75 -19.203 -3.873 1 93.81 84 VAL B O 1
ATOM 2630 N N . LEU B 1 85 ? -9.578 -19.344 -3.939 1 95.31 85 LEU B N 1
ATOM 2631 C CA . LEU B 1 85 ? -9.5 -19.625 -5.371 1 95.31 85 LEU B CA 1
ATOM 2632 C C . LEU B 1 85 ? -10.133 -20.969 -5.691 1 95.31 85 LEU B C 1
ATOM 2634 O O . LEU B 1 85 ? -10.688 -21.156 -6.777 1 95.31 85 LEU B O 1
ATOM 2638 N N . GLY B 1 86 ? -10.039 -21.844 -4.785 1 92.06 86 GLY B N 1
ATOM 2639 C CA . GLY B 1 86 ? -10.555 -23.172 -5.016 1 92.06 86 GLY B CA 1
ATOM 2640 C C . GLY B 1 86 ? -12.031 -23.188 -5.367 1 92.06 86 GLY B C 1
ATOM 2641 O O . GLY B 1 86 ? -12.469 -24 -6.191 1 92.06 86 GLY B O 1
ATOM 2642 N N . ASP B 1 87 ? -12.773 -22.297 -4.773 1 93.44 87 ASP B N 1
ATOM 2643 C CA . ASP B 1 87 ? -14.227 -22.25 -4.949 1 93.44 87 ASP B CA 1
ATOM 2644 C C . ASP B 1 87 ? -14.594 -21.609 -6.289 1 93.44 87 ASP B C 1
ATOM 2646 O O . ASP B 1 87 ? -15.75 -21.672 -6.715 1 93.44 87 ASP B O 1
ATOM 2650 N N . LEU B 1 88 ? -13.625 -21.125 -6.949 1 94.31 88 LEU B N 1
ATOM 2651 C CA . LEU B 1 88 ? -13.906 -20.422 -8.195 1 94.31 88 LEU B CA 1
ATOM 2652 C C . LEU B 1 88 ? -13.875 -21.375 -9.383 1 94.31 88 LEU B C 1
ATOM 2654 O O . LEU B 1 88 ? -14.352 -21.031 -10.469 1 94.31 88 LEU B O 1
ATOM 2658 N N . LEU B 1 89 ? -13.367 -22.547 -9.211 1 94.31 89 LEU B N 1
ATOM 2659 C CA . LEU B 1 89 ? -13.211 -23.469 -10.336 1 94.31 89 LEU B CA 1
ATOM 2660 C C . LEU B 1 89 ? -14.391 -24.422 -10.43 1 94.31 89 LEU B C 1
ATOM 2662 O O . LEU B 1 89 ? -14.641 -25.203 -9.508 1 94.31 89 LEU B O 1
ATOM 2666 N N . THR B 1 90 ? -15.07 -24.375 -11.516 1 93.81 90 THR B N 1
ATOM 2667 C CA . THR B 1 90 ? -16.062 -25.406 -11.805 1 93.81 90 THR B CA 1
ATOM 2668 C C . THR B 1 90 ? -15.406 -26.703 -12.219 1 93.81 90 THR B C 1
ATOM 2670 O O . THR B 1 90 ? -14.188 -26.766 -12.406 1 93.81 90 THR B O 1
ATOM 2673 N N . GLU B 1 91 ? -16.188 -27.688 -12.391 1 93.5 91 GLU B N 1
ATOM 2674 C CA . GLU B 1 91 ? -15.648 -28.969 -12.852 1 93.5 91 GLU B CA 1
ATOM 2675 C C . GLU B 1 91 ? -15.031 -28.844 -14.242 1 93.5 91 GLU B C 1
ATOM 2677 O O . GLU B 1 91 ? -14.008 -29.453 -14.531 1 93.5 91 GLU B O 1
ATOM 2682 N N . GLU B 1 92 ? -15.703 -28.109 -15.047 1 93.19 92 GLU B N 1
ATOM 2683 C CA . GLU B 1 92 ? -15.18 -27.891 -16.391 1 93.19 92 GLU B CA 1
ATOM 2684 C C . GLU B 1 92 ? -13.867 -27.109 -16.359 1 93.19 92 GLU B C 1
ATOM 2686 O O . GLU B 1 92 ? -12.945 -27.406 -17.125 1 93.19 92 GLU B O 1
ATOM 2691 N N . ASP B 1 93 ? -13.773 -26.172 -15.477 1 96 93 ASP B N 1
ATOM 2692 C CA . ASP B 1 93 ? -12.547 -25.391 -15.336 1 96 93 ASP B CA 1
ATOM 2693 C C . ASP B 1 93 ? -11.383 -26.281 -14.906 1 96 93 ASP B C 1
ATOM 2695 O O . ASP B 1 93 ? -10.25 -26.094 -15.352 1 96 93 ASP B O 1
ATOM 2699 N N . GLN B 1 94 ? -11.695 -27.156 -14.055 1 96.12 94 GLN B N 1
ATOM 2700 C CA . GLN B 1 94 ? -10.656 -28.062 -13.562 1 96.12 94 GLN B CA 1
ATOM 2701 C C . GLN B 1 94 ? -10.062 -28.891 -14.703 1 96.12 94 GLN B C 1
ATOM 2703 O O . GLN B 1 94 ? -8.852 -29.125 -14.734 1 96.12 94 GLN B O 1
ATOM 2708 N N . LYS B 1 95 ? -10.867 -29.297 -15.617 1 95.94 95 LYS B N 1
ATOM 2709 C CA . LYS B 1 95 ? -10.375 -30.016 -16.781 1 95.94 95 LYS B CA 1
ATOM 2710 C C . LYS B 1 95 ? -9.43 -29.156 -17.609 1 95.94 95 LYS B C 1
ATOM 2712 O O . LYS B 1 95 ? -8.406 -29.625 -18.109 1 95.94 95 LYS B O 1
ATOM 2717 N N . ILE B 1 96 ? -9.805 -27.922 -17.719 1 96.75 96 ILE B N 1
ATOM 2718 C CA . ILE B 1 96 ? -8.984 -26.984 -18.484 1 96.75 96 ILE B CA 1
ATOM 2719 C C . ILE B 1 96 ? -7.652 -26.766 -17.781 1 96.75 96 ILE B C 1
ATOM 2721 O O . ILE B 1 96 ? -6.594 -26.734 -18.406 1 96.75 96 ILE B O 1
ATOM 2725 N N . PHE B 1 97 ? -7.734 -26.719 -16.484 1 97 97 PHE B N 1
ATOM 2726 C CA . PHE B 1 97 ? -6.551 -26.422 -15.672 1 97 97 PHE B CA 1
ATOM 2727 C C . PHE B 1 97 ? -5.531 -27.547 -15.773 1 97 97 PHE B C 1
ATOM 2729 O O . PHE B 1 97 ? -4.352 -27.359 -15.477 1 97 97 PHE B O 1
ATOM 2736 N N . LYS B 1 98 ? -5.918 -28.688 -16.141 1 95.94 98 LYS B N 1
ATOM 2737 C CA . LYS B 1 98 ? -4.988 -29.797 -16.328 1 95.94 98 LYS B CA 1
ATOM 27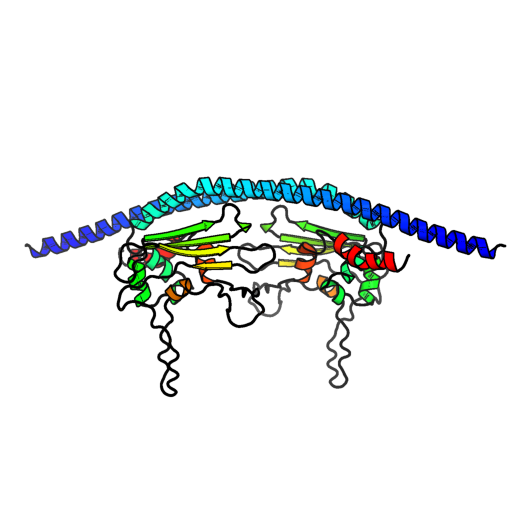38 C C . LYS B 1 98 ? -3.971 -29.484 -17.422 1 95.94 98 LYS B C 1
ATOM 2740 O O . LYS B 1 98 ? -2.895 -30.094 -17.469 1 95.94 98 LYS B O 1
ATOM 2745 N N . PHE B 1 99 ? -4.285 -28.562 -18.281 1 96.12 99 PHE B N 1
ATOM 2746 C CA . PHE B 1 99 ? -3.389 -28.203 -19.375 1 96.12 99 PHE B CA 1
ATOM 2747 C C . PHE B 1 99 ? -2.605 -26.938 -19.031 1 96.12 99 PHE B C 1
ATOM 2749 O O . PHE B 1 99 ? -1.829 -26.438 -19.844 1 96.12 99 PHE B O 1
ATOM 2756 N N . LEU B 1 100 ? -2.842 -26.391 -17.828 1 96.88 100 LEU B N 1
ATOM 2757 C CA . LEU B 1 100 ? -2.121 -25.219 -17.375 1 96.88 100 LEU B CA 1
ATOM 2758 C C . LEU B 1 100 ? -0.672 -25.547 -17.047 1 96.88 100 LEU B C 1
ATOM 2760 O O . LEU B 1 100 ? -0.411 -26.344 -16.125 1 96.88 100 LEU B O 1
ATOM 2764 N N . SER B 1 101 ? 0.226 -24.938 -17.766 1 94.31 101 SER B N 1
ATOM 2765 C CA . SER B 1 101 ? 1.645 -25.25 -17.609 1 94.31 101 SER B CA 1
ATOM 2766 C C . SER B 1 101 ? 2.303 -24.328 -16.578 1 94.31 101 SER B C 1
ATOM 2768 O O . SER B 1 101 ? 3.096 -24.797 -15.758 1 94.31 101 SER B O 1
ATOM 2770 N N . SER B 1 102 ? 1.947 -23.094 -16.641 1 95 102 SER B N 1
ATOM 2771 C CA . SER B 1 102 ? 2.58 -22.141 -15.734 1 95 102 SER B CA 1
ATOM 2772 C C . SER B 1 102 ? 1.743 -20.875 -15.586 1 95 102 SER B C 1
ATOM 2774 O O . SER B 1 102 ? 0.888 -20.594 -16.422 1 95 102 SER B O 1
ATOM 2776 N N . ILE B 1 103 ? 1.959 -20.266 -14.477 1 96.94 103 ILE B N 1
ATOM 2777 C CA . ILE B 1 103 ? 1.441 -18.938 -14.219 1 96.94 103 ILE B CA 1
ATOM 2778 C C . ILE B 1 103 ? 2.602 -17.953 -14.016 1 96.94 103 ILE B C 1
ATOM 2780 O O . ILE B 1 103 ? 3.582 -18.281 -13.344 1 96.94 103 ILE B O 1
ATOM 2784 N N . GLU B 1 104 ? 2.482 -16.812 -14.672 1 95.56 104 GLU B N 1
ATOM 2785 C CA . GLU B 1 104 ? 3.52 -15.789 -14.539 1 95.56 104 GLU B CA 1
ATOM 2786 C C . GLU B 1 104 ? 2.922 -14.445 -14.141 1 95.56 104 GLU B C 1
ATOM 2788 O O . GLU B 1 104 ? 1.905 -14.023 -14.695 1 95.56 104 GLU B O 1
ATOM 2793 N N . VAL B 1 105 ? 3.508 -13.883 -13.094 1 96.19 105 VAL B N 1
ATOM 2794 C CA . VAL B 1 105 ? 3.178 -12.516 -12.711 1 96.19 105 VAL B CA 1
ATOM 2795 C C . VAL B 1 105 ? 4.352 -11.594 -13.031 1 96.19 105 VAL B C 1
ATOM 2797 O O . VAL B 1 105 ? 5.477 -11.836 -12.586 1 96.19 105 VAL B O 1
ATOM 2800 N N . GLU B 1 106 ? 4.09 -10.57 -13.828 1 92.81 106 GLU B N 1
ATOM 2801 C CA . GLU B 1 106 ? 5.152 -9.656 -14.227 1 92.81 106 GLU B CA 1
ATOM 2802 C C . GLU B 1 106 ? 4.789 -8.211 -13.883 1 92.81 106 GLU B C 1
ATOM 2804 O O . GLU B 1 106 ? 3.76 -7.703 -14.336 1 92.81 106 GLU B O 1
ATOM 2809 N N . ASP B 1 107 ? 5.656 -7.652 -13.102 1 89.44 107 ASP B N 1
ATOM 2810 C CA . ASP B 1 107 ? 5.512 -6.223 -12.844 1 89.44 107 ASP B CA 1
ATOM 2811 C C . ASP B 1 107 ? 6.02 -5.398 -14.023 1 89.44 107 ASP B C 1
ATOM 2813 O O . ASP B 1 107 ? 6.926 -5.824 -14.742 1 89.44 107 ASP B O 1
ATOM 2817 N N . SER B 1 108 ? 5.414 -4.246 -14.164 1 84.69 108 SER B N 1
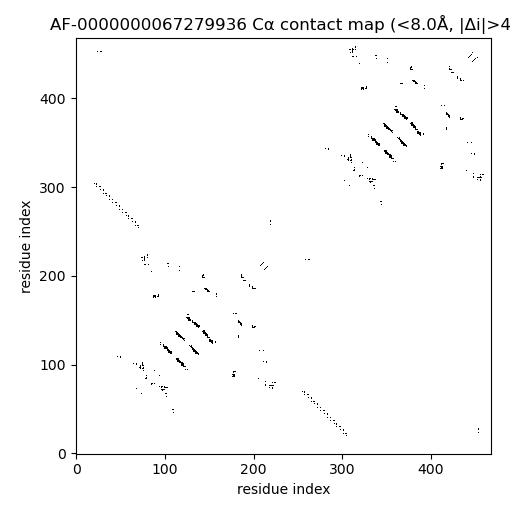ATOM 2818 C CA . SER B 1 108 ? 6.004 -3.275 -15.078 1 84.69 108 SER B CA 1
ATOM 2819 C C . SER B 1 108 ? 7.391 -2.842 -14.609 1 84.69 108 SER B C 1
ATOM 2821 O O . SER B 1 108 ? 7.777 -3.113 -13.469 1 84.69 108 SER B O 1
ATOM 2823 N N . LYS B 1 109 ? 8.172 -2.311 -15.555 1 77.88 109 LYS B N 1
ATOM 2824 C CA . LYS B 1 109 ? 9.508 -1.838 -15.211 1 77.88 109 LYS B CA 1
ATOM 2825 C C . LYS B 1 109 ? 9.484 -1.003 -13.93 1 77.88 109 LYS B C 1
ATOM 2827 O O . LYS B 1 109 ? 10.336 -1.171 -13.055 1 77.88 109 LYS B O 1
ATOM 2832 N N . ASP B 1 110 ? 8.477 -0.135 -14.016 1 79.19 110 ASP B N 1
ATOM 2833 C CA . ASP B 1 110 ? 8.133 0.57 -12.789 1 79.19 110 ASP B CA 1
ATOM 2834 C C . ASP B 1 110 ? 6.824 0.038 -12.203 1 79.19 110 ASP B C 1
ATOM 2836 O O . ASP B 1 110 ? 5.785 0.064 -12.859 1 79.19 110 ASP B O 1
ATOM 2840 N N . VAL B 1 111 ? 6.914 -0.533 -10.945 1 77.69 111 VAL B N 1
ATOM 2841 C CA . VAL B 1 111 ? 5.805 -1.226 -10.297 1 77.69 111 VAL B CA 1
ATOM 2842 C C . VAL B 1 111 ? 4.617 -0.278 -10.148 1 77.69 111 VAL B C 1
ATOM 2844 O O . VAL B 1 111 ? 3.471 -0.72 -10.062 1 77.69 111 VAL B O 1
ATOM 2847 N N . LYS B 1 112 ? 4.875 0.999 -10.195 1 80.94 112 LYS B N 1
ATOM 2848 C CA . LYS B 1 112 ? 3.816 1.994 -10.047 1 80.94 112 LYS B CA 1
ATOM 2849 C C . LYS B 1 112 ? 2.904 2.012 -11.273 1 80.94 112 LYS B C 1
ATOM 2851 O O . LYS B 1 112 ? 1.805 2.568 -11.227 1 80.94 112 LYS B O 1
ATOM 2856 N N . PHE B 1 113 ? 3.348 1.34 -12.266 1 84.31 113 PHE B N 1
ATOM 2857 C CA . PHE B 1 113 ? 2.584 1.396 -13.508 1 84.31 113 PHE B CA 1
ATOM 2858 C C . PHE B 1 113 ? 1.634 0.209 -13.617 1 84.31 113 PHE B C 1
ATOM 2860 O O . PHE B 1 113 ? 0.67 0.244 -14.383 1 84.31 113 PHE B O 1
ATOM 2867 N N . GLY B 1 114 ? 1.982 -0.823 -12.945 1 92.31 114 GLY B N 1
ATOM 2868 C CA . GLY B 1 114 ? 1.043 -1.932 -12.984 1 92.31 114 GLY B CA 1
ATOM 2869 C C . GLY B 1 114 ? 1.72 -3.283 -13.102 1 92.31 114 GLY B C 1
ATOM 2870 O O . GLY B 1 114 ? 2.887 -3.436 -12.734 1 92.31 114 GLY B O 1
ATOM 2871 N N . TYR B 1 115 ? 0.914 -4.301 -13.469 1 94.5 115 TYR B N 1
ATOM 2872 C CA . TYR B 1 115 ? 1.403 -5.672 -13.594 1 94.5 115 TYR B CA 1
ATOM 2873 C C . TYR B 1 115 ? 0.496 -6.492 -14.5 1 94.5 115 TYR B C 1
ATOM 2875 O O . TYR B 1 115 ? -0.57 -6.027 -14.906 1 94.5 115 TYR B O 1
ATOM 2883 N N . SER B 1 116 ? 0.968 -7.641 -14.891 1 95.88 116 SER B N 1
ATOM 2884 C CA . SER B 1 116 ? 0.181 -8.578 -15.688 1 95.88 116 SER B CA 1
ATOM 2885 C C . SER B 1 116 ? 0.266 -9.992 -15.117 1 95.88 116 SER B C 1
ATOM 2887 O O . SER B 1 116 ? 1.268 -10.359 -14.5 1 95.88 116 SER B O 1
ATOM 2889 N N . ILE B 1 117 ? -0.788 -10.695 -15.266 1 97.56 117 ILE B N 1
ATOM 2890 C CA . ILE B 1 117 ? -0.858 -12.117 -14.93 1 97.56 117 ILE B CA 1
ATOM 2891 C C . ILE B 1 117 ? -1.102 -12.938 -16.188 1 97.56 117 ILE B C 1
ATOM 2893 O O . ILE B 1 117 ? -2.047 -12.672 -16.938 1 97.56 117 ILE B O 1
ATOM 2897 N N . THR B 1 118 ? -0.246 -13.914 -16.391 1 97.69 118 THR B N 1
ATOM 2898 C CA . THR B 1 118 ? -0.352 -14.719 -17.609 1 97.69 118 THR B CA 1
ATOM 2899 C C . THR B 1 118 ? -0.464 -16.203 -17.25 1 97.69 118 THR B C 1
ATOM 2901 O O . THR B 1 118 ? 0.32 -16.719 -16.453 1 97.69 118 THR B O 1
ATOM 2904 N N . PHE B 1 119 ? -1.463 -16.859 -17.812 1 97.88 119 PHE B N 1
ATOM 2905 C CA . PHE B 1 119 ? -1.616 -18.312 -17.766 1 97.88 119 PHE B CA 1
ATOM 2906 C C . PHE B 1 119 ? -1.134 -18.938 -19.078 1 97.88 119 PHE B C 1
ATOM 2908 O O . PHE B 1 119 ? -1.618 -18.594 -20.156 1 97.88 119 PHE B O 1
ATOM 2915 N N . ASN B 1 120 ? -0.153 -19.828 -18.938 1 97.12 120 ASN B N 1
ATOM 2916 C CA . ASN B 1 120 ? 0.333 -20.562 -20.109 1 97.12 120 ASN B CA 1
ATOM 2917 C C . ASN B 1 120 ? -0.245 -21.969 -20.156 1 97.12 120 ASN B C 1
ATOM 2919 O O . ASN B 1 120 ? -0.212 -22.703 -19.172 1 97.12 120 ASN B O 1
ATOM 2923 N N . PHE B 1 121 ? -0.71 -22.344 -21.328 1 97.19 121 PHE B N 1
ATOM 2924 C CA . PHE B 1 121 ? -1.378 -23.625 -21.469 1 97.19 121 PHE B CA 1
ATOM 2925 C C . PHE B 1 121 ? -0.685 -24.5 -22.516 1 97.19 121 PHE B C 1
ATOM 2927 O O . PHE B 1 121 ? -0.232 -23.984 -23.547 1 97.19 121 PHE B O 1
ATOM 2934 N N . LYS B 1 122 ? -0.681 -25.734 -22.234 1 95.88 122 LYS B N 1
ATOM 2935 C CA . LYS B 1 122 ? -0.394 -26.719 -23.281 1 95.88 122 LYS B CA 1
ATOM 2936 C C . LYS B 1 122 ? -1.553 -26.812 -24.266 1 95.88 122 LYS B C 1
ATOM 2938 O O . LYS B 1 122 ? -2.672 -26.406 -23.969 1 95.88 122 LYS B O 1
ATOM 2943 N N . PRO B 1 123 ? -1.195 -27.266 -25.516 1 97.06 123 PRO B N 1
ATOM 2944 C CA . PRO B 1 123 ? -2.326 -27.5 -26.422 1 97.06 123 PRO B CA 1
ATOM 2945 C C . PRO B 1 123 ? -3.463 -28.266 -25.75 1 97.06 123 PRO B C 1
ATOM 2947 O O . PRO B 1 123 ? -3.217 -29.219 -25 1 97.06 123 PRO B O 1
ATOM 2950 N N . ASN B 1 124 ? -4.707 -27.812 -26 1 96.69 124 ASN B N 1
ATOM 2951 C CA . ASN B 1 124 ? -5.859 -28.391 -25.312 1 96.69 124 ASN B CA 1
ATOM 2952 C C . ASN B 1 124 ? -7.117 -28.328 -26.172 1 96.69 124 ASN B C 1
ATOM 2954 O O . ASN B 1 124 ? -7.137 -27.656 -27.203 1 96.69 124 ASN B O 1
ATOM 2958 N N . PRO B 1 125 ? -8.047 -29.062 -25.844 1 96.94 125 PRO B N 1
ATOM 2959 C CA . PRO B 1 125 ? -9.227 -29.156 -26.703 1 96.94 125 PRO B CA 1
ATOM 2960 C C . PRO B 1 125 ? -10.227 -28.031 -26.453 1 96.94 125 PRO B C 1
ATOM 2962 O O . PRO B 1 125 ? -11.297 -28.016 -27.078 1 96.94 125 PRO B O 1
ATOM 2965 N N . PHE B 1 126 ? -9.961 -27.109 -25.641 1 96.88 126 PHE B N 1
ATOM 2966 C CA . PHE B 1 126 ? -10.977 -26.156 -25.219 1 96.88 126 PHE B CA 1
ATOM 2967 C C . PHE B 1 126 ? -10.82 -24.844 -25.984 1 96.88 126 PHE B C 1
ATOM 2969 O O . PHE B 1 126 ? -11.812 -24.234 -26.391 1 96.88 126 PHE B O 1
ATOM 2976 N N . PHE B 1 127 ? -9.656 -24.359 -26.156 1 97.5 127 PHE B N 1
ATOM 2977 C CA . PHE B 1 127 ? -9.438 -23.125 -26.891 1 97.5 127 PHE B CA 1
ATOM 2978 C C . PHE B 1 127 ? -8.102 -23.156 -27.625 1 97.5 127 PHE B C 1
ATOM 2980 O O . PHE B 1 127 ? -7.281 -24.047 -27.391 1 97.5 127 PHE B O 1
ATOM 2987 N N . GLU B 1 128 ? -7.836 -22.156 -28.5 1 97.69 128 GLU B N 1
ATOM 2988 C CA . GLU B 1 128 ? -6.676 -22.141 -29.375 1 97.69 128 GLU B CA 1
ATOM 2989 C C . GLU B 1 128 ? -5.5 -21.422 -28.734 1 97.69 128 GLU B C 1
ATOM 2991 O O . GLU B 1 128 ? -4.344 -21.641 -29.109 1 97.69 128 GLU B O 1
ATOM 2996 N N . ASN B 1 129 ? -5.824 -20.609 -27.734 1 97.5 129 ASN B N 1
ATOM 2997 C CA . ASN B 1 129 ? -4.785 -19.812 -27.109 1 97.5 129 ASN B CA 1
ATOM 2998 C C . ASN B 1 129 ? -3.736 -20.672 -26.438 1 97.5 129 ASN B C 1
ATOM 3000 O O . ASN B 1 129 ? -4.07 -21.688 -25.797 1 97.5 129 ASN B O 1
ATOM 3004 N N . SER B 1 130 ? -2.525 -20.281 -26.531 1 97.94 130 SER B N 1
ATOM 3005 C CA . SER B 1 130 ? -1.486 -20.906 -25.719 1 97.94 130 SER B CA 1
ATOM 3006 C C . SER B 1 130 ? -1.221 -20.078 -24.453 1 97.94 130 SER B C 1
ATOM 3008 O O . SER B 1 130 ? -0.597 -20.562 -23.516 1 97.94 130 SER B O 1
ATOM 3010 N N . LYS B 1 131 ? -1.646 -18.828 -24.547 1 97.56 131 LYS B N 1
ATOM 3011 C CA . LYS B 1 131 ? -1.444 -17.906 -23.422 1 97.56 131 LYS B CA 1
ATOM 3012 C C . LYS B 1 131 ? -2.674 -17.031 -23.203 1 97.56 131 LYS B C 1
ATOM 3014 O O . LYS B 1 131 ? -3.26 -16.516 -24.156 1 97.56 131 LYS B O 1
ATOM 3019 N N . LEU B 1 132 ? -3.082 -16.906 -22 1 98 132 LEU B N 1
ATOM 3020 C CA . LEU B 1 132 ? -4.105 -15.953 -21.578 1 98 132 LEU B CA 1
ATOM 3021 C C . LEU B 1 132 ? -3.555 -14.977 -20.547 1 98 132 LEU B C 1
ATOM 3023 O O . LEU B 1 132 ? -3.016 -15.398 -19.516 1 98 132 LEU B O 1
ATOM 3027 N N . SER B 1 133 ? -3.691 -13.672 -20.844 1 97.25 133 SER B N 1
ATOM 3028 C CA . SER B 1 133 ? -3.109 -12.68 -19.953 1 97.25 133 SER B CA 1
ATOM 3029 C C . SER B 1 133 ? -4.145 -11.641 -19.547 1 97.25 133 SER B C 1
ATOM 3031 O O . SER B 1 133 ? -5.047 -11.312 -20.312 1 97.25 133 SER B O 1
ATOM 3033 N N . LYS B 1 134 ? -4.043 -11.227 -18.375 1 95.94 134 LYS B N 1
ATOM 3034 C CA . LYS B 1 134 ? -4.766 -10.07 -17.859 1 95.94 134 LYS B CA 1
ATOM 3035 C C . LYS B 1 134 ? -3.803 -9 -17.344 1 95.94 134 LYS B C 1
ATOM 3037 O O . LYS B 1 134 ? -2.912 -9.297 -16.547 1 95.94 134 LYS B O 1
ATOM 3042 N N . THR B 1 135 ? -3.988 -7.734 -17.859 1 94.5 135 THR B N 1
ATOM 3043 C CA . THR B 1 135 ? -3.033 -6.664 -17.578 1 94.5 135 THR B CA 1
ATOM 3044 C C . THR B 1 135 ? -3.709 -5.52 -16.828 1 94.5 135 THR B C 1
ATOM 3046 O O . THR B 1 135 ? -4.805 -5.094 -17.188 1 94.5 135 THR B O 1
ATOM 3049 N N . TYR B 1 136 ? -3.037 -5.023 -15.82 1 92.62 136 TYR B N 1
ATOM 3050 C CA . TYR B 1 136 ? -3.471 -3.898 -15 1 92.62 136 TYR B CA 1
ATOM 3051 C C . TYR B 1 136 ? -2.527 -2.713 -15.156 1 92.62 136 TYR B C 1
ATOM 3053 O O . TYR B 1 136 ? -1.342 -2.807 -14.828 1 92.62 136 TYR B O 1
ATOM 3061 N N . THR B 1 137 ? -3.045 -1.674 -15.625 1 90.38 137 THR B N 1
ATOM 3062 C CA . THR B 1 137 ? -2.271 -0.451 -15.812 1 90.38 137 THR B CA 1
ATOM 3063 C C . THR B 1 137 ? -2.762 0.646 -14.875 1 90.38 137 THR B C 1
ATOM 3065 O O . THR B 1 137 ? -3.918 1.068 -14.953 1 90.38 137 THR B O 1
ATOM 3068 N N . PHE B 1 138 ? -1.845 0.965 -13.992 1 87.44 138 PHE B N 1
ATOM 3069 C CA . PHE B 1 138 ? -2.189 1.985 -13.008 1 87.44 138 PHE B CA 1
ATOM 3070 C C . PHE B 1 138 ? -1.999 3.381 -13.586 1 87.44 138 PHE B C 1
ATOM 3072 O O . PHE B 1 138 ? -0.914 3.721 -14.062 1 87.44 138 PHE B O 1
ATOM 3079 N N . LEU B 1 139 ? -2.973 4.113 -13.539 1 80.12 139 LEU B N 1
ATOM 3080 C CA . LEU B 1 139 ? -2.891 5.488 -14.016 1 80.12 139 LEU B CA 1
ATOM 3081 C C . LEU B 1 139 ? -2.715 6.457 -12.852 1 80.12 139 LEU B C 1
ATOM 3083 O O . LEU B 1 139 ? -3.246 6.234 -11.766 1 80.12 139 LEU B O 1
ATOM 3087 N N . GLU B 1 140 ? -1.873 7.426 -12.953 1 74.88 140 GLU B N 1
ATOM 3088 C CA . GLU B 1 140 ? -1.57 8.375 -11.883 1 74.88 140 GLU B CA 1
ATOM 3089 C C . GLU B 1 140 ? -2.844 9.008 -11.328 1 74.88 140 GLU B C 1
ATOM 3091 O O . GLU B 1 140 ? -3.059 9.023 -10.117 1 74.88 140 GLU B O 1
ATOM 3096 N N . ASP B 1 141 ? -3.609 9.703 -12.055 1 71.81 141 ASP B N 1
ATOM 3097 C CA . ASP B 1 141 ? -4.805 10.398 -11.586 1 71.81 141 ASP B CA 1
ATOM 3098 C C . ASP B 1 141 ? -6.07 9.711 -12.094 1 71.81 141 ASP B C 1
ATOM 3100 O O . ASP B 1 141 ? -7.121 10.344 -12.211 1 71.81 141 ASP B O 1
ATOM 3104 N N . GLY B 1 142 ? -5.93 8.383 -12.297 1 72.81 142 GLY B N 1
ATOM 3105 C CA . GLY B 1 142 ? -7.113 7.742 -12.836 1 72.81 142 GLY B CA 1
ATOM 3106 C C . GLY B 1 142 ? -7.289 6.312 -12.359 1 72.81 142 GLY B C 1
ATOM 3107 O O . GLY B 1 142 ? -6.5 5.82 -11.555 1 72.81 142 GLY B O 1
ATOM 3108 N N . PRO B 1 143 ? -8.453 5.844 -12.781 1 77.75 143 PRO B N 1
ATOM 3109 C CA . PRO B 1 143 ? -8.719 4.445 -12.43 1 77.75 143 PRO B CA 1
ATOM 3110 C C . PRO B 1 143 ? -7.773 3.473 -13.133 1 77.75 143 PRO B C 1
ATOM 3112 O O . PRO B 1 143 ? -7.188 3.809 -14.164 1 77.75 143 PRO B O 1
ATOM 3115 N N . THR B 1 144 ? -7.598 2.348 -12.516 1 87.5 144 THR B N 1
ATOM 3116 C CA . THR B 1 144 ? -6.793 1.275 -13.094 1 87.5 144 THR B CA 1
ATOM 3117 C C . THR B 1 144 ? -7.41 0.778 -14.398 1 87.5 144 THR B C 1
ATOM 3119 O O . THR B 1 144 ? -8.617 0.524 -14.469 1 87.5 144 THR B O 1
ATOM 3122 N N . LYS B 1 145 ? -6.637 0.784 -15.469 1 87.94 145 LYS B N 1
ATOM 3123 C CA . LYS B 1 145 ? -7.059 0.205 -16.734 1 87.94 145 LYS B CA 1
ATOM 3124 C C . LYS B 1 145 ? -6.781 -1.295 -16.781 1 87.94 145 LYS B C 1
ATOM 3126 O O . LYS B 1 145 ? -5.652 -1.729 -16.531 1 87.94 145 LYS B O 1
ATOM 3131 N N . ILE B 1 146 ? -7.793 -2.023 -17.062 1 91.69 146 ILE B N 1
ATOM 3132 C CA . ILE B 1 146 ? -7.656 -3.477 -17.078 1 91.69 146 ILE B CA 1
ATOM 3133 C C . ILE B 1 146 ? -7.922 -4.008 -18.484 1 91.69 146 ILE B C 1
ATOM 3135 O O . ILE B 1 146 ? -8.938 -3.682 -19.094 1 91.69 146 ILE B O 1
ATOM 3139 N N . THR B 1 147 ? -7 -4.805 -19.078 1 92.31 147 THR B N 1
ATOM 3140 C CA . THR B 1 147 ? -7.16 -5.484 -20.359 1 92.31 147 THR B CA 1
ATOM 3141 C C . THR B 1 147 ? -6.895 -6.98 -20.219 1 92.31 147 THR B C 1
ATOM 3143 O O . THR B 1 147 ? -6.199 -7.406 -19.281 1 92.31 147 THR B O 1
ATOM 3146 N N . ALA B 1 148 ? -7.484 -7.766 -21.125 1 94.44 148 ALA B N 1
ATOM 3147 C CA . ALA B 1 148 ? -7.301 -9.211 -21.062 1 94.44 148 ALA B CA 1
ATOM 3148 C C . ALA B 1 148 ? -7.305 -9.828 -22.453 1 94.44 148 ALA B C 1
ATOM 3150 O O . ALA B 1 148 ? -7.887 -9.266 -23.391 1 94.44 148 ALA B O 1
ATOM 3151 N N . THR B 1 149 ? -6.59 -10.953 -22.547 1 96.19 149 THR B N 1
ATOM 3152 C CA . THR B 1 149 ? -6.586 -11.711 -23.781 1 96.19 149 THR B CA 1
ATOM 3153 C C . THR B 1 149 ? -7.953 -12.344 -24.047 1 96.19 149 THR B C 1
ATOM 3155 O O . THR B 1 149 ? -8.477 -13.062 -23.188 1 96.19 149 THR B O 1
ATOM 3158 N N . PRO B 1 150 ? -8.555 -12.047 -25.234 1 94.88 150 PRO B N 1
ATOM 3159 C CA . PRO B 1 150 ? -9.781 -12.766 -25.562 1 94.88 150 PRO B CA 1
ATOM 3160 C C . PRO B 1 150 ? -9.555 -14.258 -25.781 1 94.88 150 PRO B C 1
ATOM 3162 O O . PRO B 1 150 ? -8.594 -14.641 -26.469 1 94.88 150 PRO B O 1
ATOM 3165 N N . ILE B 1 151 ? -10.406 -15.016 -25.188 1 96.5 151 ILE B N 1
ATOM 3166 C CA . ILE B 1 151 ? -10.258 -16.453 -25.328 1 96.5 151 ILE B CA 1
ATOM 3167 C C . ILE B 1 151 ? -10.844 -16.906 -26.672 1 96.5 151 ILE B C 1
ATOM 3169 O O . ILE B 1 151 ? -11.977 -16.562 -27 1 96.5 151 ILE B O 1
ATOM 3173 N N . LYS B 1 152 ? -10.102 -17.641 -27.438 1 96.25 152 LYS B N 1
ATOM 3174 C CA . LYS B 1 152 ? -10.547 -18.219 -28.688 1 96.25 152 LYS B CA 1
ATOM 3175 C C . LYS B 1 152 ? -11.023 -19.656 -28.484 1 96.25 152 LYS B C 1
ATOM 3177 O O . LYS B 1 152 ? -10.336 -20.609 -28.875 1 96.25 152 LYS B O 1
ATOM 3182 N N . TRP B 1 153 ? -12.234 -19.812 -28.125 1 96.62 153 TRP B N 1
ATOM 3183 C CA . TRP B 1 153 ? -12.797 -21.109 -27.781 1 96.62 153 TRP B CA 1
ATOM 3184 C C . TRP B 1 153 ? -12.93 -21.984 -29.031 1 96.62 153 TRP B C 1
ATOM 3186 O O . TRP B 1 153 ? -13.328 -21.5 -30.094 1 96.62 153 TRP B O 1
ATOM 3196 N N . LYS B 1 154 ? -12.617 -23.203 -28.844 1 95.62 154 LYS B N 1
ATOM 3197 C CA . LYS B 1 154 ? -12.852 -24.156 -29.938 1 95.62 154 LYS B CA 1
ATOM 3198 C C . LYS B 1 154 ? -14.328 -24.5 -30.062 1 95.62 154 LYS B C 1
ATOM 3200 O O . LYS B 1 154 ? -15.117 -24.234 -29.141 1 95.62 154 LYS B O 1
ATOM 3205 N N . GLU B 1 155 ? -14.727 -25.109 -31.156 1 91.62 155 GLU B N 1
ATOM 3206 C CA . GLU B 1 155 ? -16.125 -25.406 -31.453 1 91.62 155 GLU B CA 1
ATOM 3207 C C . GLU B 1 155 ? -16.766 -26.219 -30.328 1 91.62 155 GLU B C 1
ATOM 3209 O O . GLU B 1 155 ? -16.234 -27.234 -29.906 1 91.62 155 GLU B O 1
ATOM 3214 N N . GLY B 1 156 ? -17.906 -25.703 -29.891 1 90 156 GLY B N 1
ATOM 3215 C CA . GLY B 1 156 ? -18.672 -26.406 -28.891 1 90 156 GLY B CA 1
ATOM 3216 C C . GLY B 1 156 ? -18.172 -26.172 -27.469 1 90 156 GLY B C 1
ATOM 3217 O O . GLY B 1 156 ? -18.688 -26.766 -26.516 1 90 156 GLY B O 1
ATOM 3218 N N . LYS B 1 157 ? -17.031 -25.5 -27.516 1 84.56 157 LYS B N 1
ATOM 3219 C CA . LYS B 1 157 ? -16.453 -25.203 -26.203 1 84.56 157 LYS B CA 1
ATOM 3220 C C . LYS B 1 157 ? -16.719 -23.75 -25.812 1 84.56 157 LYS B C 1
ATOM 3222 O O . LYS B 1 157 ? -17.234 -22.969 -26.609 1 84.56 157 LYS B O 1
ATOM 3227 N N . GLY B 1 158 ? -16.828 -23.328 -24.719 1 76.19 158 GLY B N 1
ATOM 3228 C CA . GLY B 1 158 ? -17.016 -21.953 -24.266 1 76.19 158 GLY B CA 1
ATOM 3229 C C . GLY B 1 158 ? -18.062 -21.812 -23.188 1 76.19 158 GLY B C 1
ATOM 3230 O O . GLY B 1 158 ? -18.797 -22.766 -22.891 1 76.19 158 GLY B O 1
ATOM 3231 N N . ILE B 1 159 ? -17.938 -20.547 -22.625 1 69.12 159 ILE B N 1
ATOM 3232 C CA . ILE B 1 159 ? -18.859 -20.266 -21.531 1 69.12 159 ILE B CA 1
ATOM 3233 C C . ILE B 1 159 ? -20.25 -20 -22.078 1 69.12 159 ILE B C 1
ATOM 3235 O O . ILE B 1 159 ? -20.422 -19.203 -23 1 69.12 159 ILE B O 1
ATOM 3239 N N . PRO B 1 160 ? -21.141 -20.891 -21.781 1 57.56 160 PRO B N 1
ATOM 3240 C CA . PRO B 1 160 ? -22.5 -20.562 -22.25 1 57.56 160 PRO B CA 1
ATOM 3241 C C . PRO B 1 160 ? -22.891 -19.125 -21.953 1 57.56 160 PRO B C 1
ATOM 3243 O O . PRO B 1 160 ? -22.547 -18.594 -20.906 1 57.56 160 PRO B O 1
ATOM 3246 N N . ASN B 1 161 ? -22.797 -18.297 -22.984 1 49.75 161 ASN B N 1
ATOM 3247 C CA . ASN B 1 161 ? -23.359 -16.969 -22.781 1 49.75 161 ASN B CA 1
ATOM 3248 C C . ASN B 1 161 ? -24.547 -17 -21.828 1 49.75 161 ASN B C 1
ATOM 3250 O O . ASN B 1 161 ? -25.438 -17.828 -21.984 1 49.75 161 ASN B O 1
ATOM 3254 N N . GLY B 1 162 ? -24.438 -16.766 -20.703 1 42.75 162 GLY B N 1
ATOM 3255 C CA . GLY B 1 162 ? -25.625 -16.562 -19.891 1 42.75 162 GLY B CA 1
ATOM 3256 C C . GLY B 1 162 ? -26.688 -15.75 -20.578 1 42.75 162 GLY B C 1
ATOM 3257 O O . GLY B 1 162 ? -26.75 -14.523 -20.406 1 42.75 162 GLY B O 1
ATOM 3258 N N . VAL B 1 163 ? -26.969 -15.805 -21.75 1 38.25 163 VAL B N 1
ATOM 3259 C CA . VAL B 1 163 ? -28.234 -15.141 -22.062 1 38.25 163 VAL B CA 1
ATOM 3260 C C . VAL B 1 163 ? -29.25 -15.477 -20.984 1 38.25 163 VAL B C 1
ATOM 3262 O O . VAL B 1 163 ? -29.469 -16.656 -20.656 1 38.25 163 VAL B O 1
ATOM 3265 N N . ALA B 1 164 ? -29.516 -14.367 -20.219 1 38.09 164 ALA B N 1
ATOM 3266 C CA . ALA B 1 164 ? -30.719 -14.312 -19.359 1 38.09 164 ALA B CA 1
ATOM 3267 C C . ALA B 1 164 ? -31.938 -14.867 -20.094 1 38.09 164 ALA B C 1
ATOM 3269 O O . ALA B 1 164 ? -32.531 -14.18 -20.922 1 38.09 164 ALA B O 1
ATOM 3270 N N . GLN B 1 165 ? -31.859 -15.938 -20.719 1 37.19 165 GLN B N 1
ATOM 3271 C CA . GLN B 1 165 ? -33.25 -16.297 -20.938 1 37.19 165 GLN B CA 1
ATOM 3272 C C . GLN B 1 165 ? -34.062 -16.25 -19.625 1 37.19 165 GLN B C 1
ATOM 3274 O O . GLN B 1 165 ? -33.719 -16.953 -18.672 1 37.19 165 GLN B O 1
ATOM 3279 N N . GLU B 1 166 ? -34.625 -15.094 -19.359 1 36.41 166 GLU B N 1
ATOM 3280 C CA . GLU B 1 166 ? -35.656 -14.836 -18.344 1 36.41 166 GLU B CA 1
ATOM 3281 C C . GLU B 1 166 ? -36.656 -15.977 -18.281 1 36.41 166 GLU B C 1
ATOM 3283 O O . GLU B 1 166 ? -37.781 -15.867 -18.828 1 36.41 166 GLU B O 1
ATOM 3288 N N . LYS B 1 167 ? -36.562 -17.188 -18.625 1 35.41 167 LYS B N 1
ATOM 3289 C CA . LYS B 1 167 ? -37.781 -17.906 -18.297 1 35.41 167 LYS B CA 1
ATOM 3290 C C . LYS B 1 167 ? -38.094 -17.812 -16.797 1 35.41 167 LYS B C 1
ATOM 3292 O O . LYS B 1 167 ? -37.188 -17.875 -15.969 1 35.41 167 LYS B O 1
ATOM 3297 N N . LYS B 1 168 ? -39.344 -17.203 -16.406 1 36 168 LYS B N 1
ATOM 3298 C CA . LYS B 1 168 ? -40 -17 -15.109 1 36 168 LYS B CA 1
ATOM 3299 C C . LYS B 1 168 ? -39.625 -18.125 -14.133 1 36 168 LYS B C 1
ATOM 3301 O O . LYS B 1 168 ? -39.656 -17.922 -12.922 1 36 168 LYS B O 1
ATOM 3306 N N . GLY B 1 169 ? -40.219 -19.281 -14.508 1 35.34 169 GLY B N 1
ATOM 3307 C CA . GLY B 1 169 ? -40.594 -20.219 -13.461 1 35.34 169 GLY B CA 1
ATOM 3308 C C . GLY B 1 169 ? -39.406 -20.734 -12.664 1 35.34 169 GLY B C 1
ATOM 3309 O O . GLY B 1 169 ? -39.406 -20.672 -11.43 1 35.34 169 GLY B O 1
ATOM 3310 N N . ASN B 1 170 ? -39 -22.016 -13.094 1 35 170 ASN B N 1
ATOM 3311 C CA . ASN B 1 170 ? -38.344 -22.938 -12.164 1 35 170 ASN B CA 1
ATOM 3312 C C . ASN B 1 170 ? -37 -22.375 -11.672 1 35 170 ASN B C 1
ATOM 3314 O O . ASN B 1 170 ? -36.438 -21.469 -12.281 1 35 170 ASN B O 1
ATOM 3318 N N . LYS B 1 171 ? -36.438 -23.203 -10.703 1 36.62 171 LYS B N 1
ATOM 3319 C CA . LYS B 1 171 ? -35.219 -23.156 -9.938 1 36.62 171 LYS B CA 1
ATOM 3320 C C . LYS B 1 171 ? -34.031 -22.812 -10.836 1 36.62 171 LYS B C 1
ATOM 3322 O O . LYS B 1 171 ? -33.75 -23.531 -11.805 1 36.62 171 LYS B O 1
ATOM 3327 N N . ARG B 1 172 ? -33.844 -21.609 -11.195 1 41.75 172 ARG B N 1
ATOM 3328 C CA . ARG B 1 172 ? -32.656 -21.125 -11.891 1 41.75 172 ARG B CA 1
ATOM 3329 C C . ARG B 1 172 ? -31.453 -22.016 -11.602 1 41.75 172 ARG B C 1
ATOM 3331 O O . ARG B 1 172 ? -31.109 -22.25 -10.445 1 41.75 172 ARG B O 1
ATOM 3338 N N . SER B 1 173 ? -31.344 -23.094 -12.234 1 43.16 173 SER B N 1
ATOM 3339 C CA . SER B 1 173 ? -30.094 -23.844 -12.055 1 43.16 173 SER B CA 1
ATOM 3340 C C . SER B 1 173 ? -28.906 -22.906 -11.859 1 43.16 173 SER B C 1
ATOM 3342 O O . SER B 1 173 ? -28.688 -22.016 -12.672 1 43.16 173 SER B O 1
ATOM 3344 N N . HIS B 1 174 ? -28.656 -22.469 -10.688 1 48.59 174 HIS B N 1
ATOM 3345 C CA . HIS B 1 174 ? -27.516 -21.641 -10.32 1 48.59 174 HIS B CA 1
ATOM 3346 C C . HIS B 1 174 ? -26.266 -22.047 -11.102 1 48.59 174 HIS B C 1
ATOM 3348 O O . HIS B 1 174 ? -25.547 -22.953 -10.703 1 48.59 174 HIS B O 1
ATOM 3354 N N . ALA B 1 175 ? -26.359 -22.281 -12.328 1 50.75 175 ALA B N 1
ATOM 3355 C CA . ALA B 1 175 ? -25.156 -22.641 -13.062 1 50.75 175 ALA B CA 1
ATOM 3356 C C . ALA B 1 175 ? -23.953 -21.828 -12.578 1 50.75 175 ALA B C 1
ATOM 3358 O O . ALA B 1 175 ? -24.031 -20.594 -12.477 1 50.75 175 ALA B O 1
ATOM 3359 N N . GLU B 1 176 ? -22.984 -22.469 -11.836 1 72.56 176 GLU B N 1
ATOM 3360 C CA . GLU B 1 176 ? -21.781 -21.875 -11.273 1 72.56 176 GLU B CA 1
ATOM 3361 C C . GLU B 1 176 ? -20.969 -21.172 -12.352 1 72.56 176 GLU B C 1
ATOM 3363 O O . GLU B 1 176 ? -20.844 -21.672 -13.477 1 72.56 176 GLU B O 1
ATOM 3368 N N . GLU B 1 177 ? -20.672 -19.938 -12.266 1 86.56 177 GLU B N 1
ATOM 3369 C CA . GLU B 1 177 ? -19.922 -19.109 -13.195 1 86.56 177 GLU B CA 1
ATOM 3370 C C . GLU B 1 177 ? -18.484 -19.641 -13.352 1 86.56 177 GLU B C 1
ATOM 3372 O O . GLU B 1 177 ? -17.828 -19.969 -12.367 1 86.56 177 GLU B O 1
ATOM 3377 N N . SER B 1 178 ? -18.062 -19.891 -14.648 1 92.81 178 SER B N 1
ATOM 3378 C CA . SER B 1 178 ? -16.719 -20.375 -14.961 1 92.81 178 SER B CA 1
ATOM 3379 C C . SER B 1 178 ? -15.656 -19.391 -14.484 1 92.81 178 SER B C 1
ATOM 3381 O O . SER B 1 178 ? -15.836 -18.172 -14.586 1 92.81 178 SER B O 1
ATOM 3383 N N . PHE B 1 179 ? -14.633 -19.891 -14.008 1 95.25 179 PHE B N 1
ATOM 3384 C CA . PHE B 1 179 ? -13.484 -19.078 -13.641 1 95.25 179 PHE B CA 1
ATOM 3385 C C . PHE B 1 179 ? -12.992 -18.266 -14.828 1 95.25 179 PHE B C 1
ATOM 3387 O O . PHE B 1 179 ? -12.516 -17.141 -14.664 1 95.25 179 PHE B O 1
ATOM 3394 N N . PHE B 1 180 ? -13.102 -18.75 -16 1 95.62 180 PHE B N 1
ATOM 3395 C CA . PHE B 1 180 ? -12.484 -18.156 -17.172 1 95.62 180 PHE B CA 1
ATOM 3396 C C . PHE B 1 180 ? -13.242 -16.906 -17.609 1 95.62 180 PHE B C 1
ATOM 3398 O O . PHE B 1 180 ? -12.766 -16.141 -18.438 1 95.62 180 PHE B O 1
ATOM 3405 N N . THR B 1 181 ? -14.367 -16.641 -17 1 92.31 181 THR B N 1
ATOM 3406 C CA . THR B 1 181 ? -15.023 -15.352 -17.188 1 92.31 181 THR B CA 1
ATOM 3407 C C . THR B 1 181 ? -14.164 -14.211 -16.656 1 92.31 181 THR B C 1
ATOM 3409 O O . THR B 1 181 ? -14.336 -13.055 -17.062 1 92.31 181 THR B O 1
ATOM 3412 N N . TRP B 1 182 ? -13.297 -14.578 -15.789 1 93.38 182 TRP B N 1
ATOM 3413 C CA . TRP B 1 182 ? -12.383 -13.609 -15.211 1 93.38 182 TRP B CA 1
ATOM 3414 C C . TRP B 1 182 ? -11.602 -12.875 -16.297 1 93.38 182 TRP B C 1
ATOM 3416 O O . TRP B 1 182 ? -11.32 -11.68 -16.172 1 93.38 182 TRP B O 1
ATOM 3426 N N . PHE B 1 183 ? -11.258 -13.523 -17.391 1 92.88 183 PHE B N 1
ATOM 3427 C CA . PHE B 1 183 ? -10.5 -12.914 -18.484 1 92.88 183 PHE B CA 1
ATOM 3428 C C . PHE B 1 183 ? -11.391 -12.008 -19.328 1 92.88 183 PHE B C 1
ATOM 3430 O O . PHE B 1 183 ? -10.898 -11.242 -20.156 1 92.88 183 PHE B O 1
ATOM 3437 N N . SER B 1 184 ? -12.594 -12.047 -19.125 1 84.69 184 SER B N 1
ATOM 3438 C CA . SER B 1 184 ? -13.508 -11.188 -19.875 1 84.69 184 SER B CA 1
ATOM 3439 C C . SER B 1 184 ? -13.891 -9.953 -19.062 1 84.69 184 SER B C 1
ATOM 3441 O O . SER B 1 184 ? -14.461 -9.008 -19.609 1 84.69 184 SER B O 1
ATOM 3443 N N . GLU B 1 185 ? -13.602 -10.039 -17.875 1 79.69 185 GLU B N 1
ATOM 3444 C CA . GLU B 1 185 ? -13.93 -8.914 -17 1 79.69 185 GLU B CA 1
ATOM 3445 C C . GLU B 1 185 ? -12.906 -7.793 -17.125 1 79.69 185 GLU B C 1
ATOM 3447 O O . GLU B 1 185 ? -11.883 -7.797 -16.438 1 79.69 185 GLU B O 1
ATOM 3452 N N . VAL B 1 186 ? -13.094 -6.902 -18.031 1 77.31 186 VAL B N 1
ATOM 3453 C CA . VAL B 1 186 ? -12.195 -5.785 -18.297 1 77.31 186 VAL B CA 1
ATOM 3454 C C . VAL B 1 186 ? -12.945 -4.465 -18.156 1 77.31 186 VAL B C 1
ATOM 3456 O O . VAL B 1 186 ? -14.172 -4.457 -17.984 1 77.31 186 VAL B O 1
ATOM 3459 N N . ASN B 1 187 ? -12.109 -3.428 -17.875 1 72.81 187 ASN B N 1
ATOM 3460 C CA . ASN B 1 187 ? -12.75 -2.117 -17.922 1 72.81 187 ASN B CA 1
ATOM 3461 C C . ASN B 1 187 ? -13.484 -1.888 -19.234 1 72.81 187 ASN B C 1
ATOM 3463 O O . ASN B 1 187 ? -12.945 -2.182 -20.312 1 72.81 187 ASN B O 1
ATOM 3467 N N . LYS B 1 188 ? -14.852 -2.133 -19.172 1 55.34 188 LYS B N 1
ATOM 3468 C CA . LYS B 1 188 ? -15.555 -1.803 -20.422 1 55.34 188 LYS B CA 1
ATOM 3469 C C . LYS B 1 188 ? -15.727 -0.294 -20.562 1 55.34 188 LYS B C 1
ATOM 3471 O O . LYS B 1 188 ? -15.953 0.407 -19.578 1 55.34 188 LYS B O 1
ATOM 3476 N N . LYS B 1 189 ? -15.172 0.117 -21.578 1 51.5 189 LYS B N 1
ATOM 3477 C CA . LYS B 1 189 ? -15.672 1.419 -22.016 1 51.5 189 LYS B CA 1
ATOM 3478 C C . LYS B 1 189 ? -17.203 1.43 -22.078 1 51.5 189 LYS B C 1
ATOM 3480 O O . LYS B 1 189 ? -17.812 0.538 -22.672 1 51.5 189 LYS B O 1
ATOM 3485 N N . ASP B 1 190 ? -18 1.559 -20.953 1 45.22 190 ASP B N 1
ATOM 3486 C CA . ASP B 1 190 ? -19.406 1.68 -21.281 1 45.22 190 ASP B CA 1
ATOM 3487 C C . ASP B 1 190 ? -19.609 2.465 -22.578 1 45.22 190 ASP B C 1
ATOM 3489 O O . ASP B 1 190 ? -19.188 3.621 -22.672 1 45.22 190 ASP B O 1
ATOM 3493 N N . ASP B 1 191 ? -19.609 1.875 -23.609 1 44.78 191 ASP B N 1
ATOM 3494 C CA . ASP B 1 191 ? -20 2.588 -24.812 1 44.78 191 ASP B CA 1
ATOM 3495 C C . ASP B 1 191 ? -21.203 3.504 -24.547 1 44.78 191 ASP B C 1
ATOM 3497 O O . ASP B 1 191 ? -21.625 4.246 -25.438 1 44.78 191 ASP B O 1
ATOM 3501 N N . SER B 1 192 ? -22.25 3.008 -23.734 1 42.56 192 SER B N 1
ATOM 3502 C CA . SER B 1 192 ? -23.469 3.822 -23.828 1 42.56 192 SER B CA 1
ATOM 3503 C C . SER B 1 192 ? -23.172 5.273 -23.453 1 42.56 192 SER B C 1
ATOM 3505 O O . SER B 1 192 ? -23.688 6.195 -24.094 1 42.56 192 SER B O 1
ATOM 3507 N N . ASP B 1 193 ? -23.328 5.648 -22 1 43 193 ASP B N 1
ATOM 3508 C CA . ASP B 1 193 ? -23.453 7.055 -21.641 1 43 193 ASP B CA 1
ATOM 3509 C C . ASP B 1 193 ? -22.156 7.812 -21.953 1 43 193 ASP B C 1
ATOM 3511 O O . ASP B 1 193 ? -21.078 7.227 -21.969 1 43 193 ASP B O 1
ATOM 3515 N N . ASP B 1 194 ? -22.25 9.086 -22.531 1 43.5 194 ASP B N 1
ATOM 3516 C CA . ASP B 1 194 ? -21.422 10.219 -22.938 1 43.5 194 ASP B CA 1
ATOM 3517 C C . ASP B 1 194 ? -20.188 10.344 -22.031 1 43.5 194 ASP B C 1
ATOM 3519 O O . ASP B 1 194 ? -19.312 11.172 -22.281 1 43.5 194 ASP B O 1
ATOM 3523 N N . ASP B 1 195 ? -20.406 10.164 -20.719 1 45.41 195 ASP B N 1
ATOM 3524 C CA . ASP B 1 195 ? -19.234 10.492 -19.891 1 45.41 195 ASP B CA 1
ATOM 3525 C C . ASP B 1 195 ? -18.156 9.422 -20.016 1 45.41 195 ASP B C 1
ATOM 3527 O O . ASP B 1 195 ? -18.234 8.375 -19.375 1 45.41 195 ASP B O 1
ATOM 3531 N N . GLU B 1 196 ? -17.562 9.172 -21.188 1 43.28 196 GLU B N 1
ATOM 3532 C CA . GLU B 1 196 ? -16.484 8.359 -21.734 1 43.28 196 GLU B CA 1
ATOM 3533 C C . GLU B 1 196 ? -15.531 7.883 -20.641 1 43.28 196 GLU B C 1
ATOM 3535 O O . GLU B 1 196 ? -14.906 6.824 -20.766 1 43.28 196 GLU B O 1
ATOM 3540 N N . ASN B 1 197 ? -15.164 8.75 -19.703 1 45.22 197 ASN B N 1
ATOM 3541 C CA . ASN B 1 197 ? -13.984 8.664 -18.844 1 45.22 197 ASN B CA 1
ATOM 3542 C C . ASN B 1 197 ? -14.273 7.895 -17.562 1 45.22 197 ASN B C 1
ATOM 3544 O O . ASN B 1 197 ? -13.477 7.934 -16.625 1 45.22 197 ASN B O 1
ATOM 3548 N N . GLU B 1 198 ? -15.516 7.449 -17.391 1 49.19 198 GLU B N 1
ATOM 3549 C CA . GLU B 1 198 ? -15.57 6.906 -16.031 1 49.19 198 GLU B CA 1
ATOM 3550 C C . GLU B 1 198 ? -15.109 5.453 -16 1 49.19 198 GLU B C 1
ATOM 3552 O O . GLU B 1 198 ? -15.852 4.551 -16.391 1 49.19 198 GLU B O 1
ATOM 3557 N N . VAL B 1 199 ? -13.906 5.121 -16.281 1 52.41 199 VAL B N 1
ATOM 3558 C CA . VAL B 1 199 ? -13.344 3.797 -16.047 1 52.41 199 VAL B CA 1
ATOM 3559 C C . VAL B 1 199 ? -13.672 3.336 -14.625 1 52.41 199 VAL B C 1
ATOM 3561 O O . VAL B 1 199 ? -13.398 4.043 -13.656 1 52.41 199 VAL B O 1
ATOM 3564 N N . LEU B 1 200 ? -14.844 2.537 -14.484 1 54.62 200 LEU B N 1
ATOM 3565 C CA . LEU B 1 200 ? -15.18 1.972 -13.18 1 54.62 200 LEU B CA 1
ATOM 3566 C C . LEU B 1 200 ? -13.969 1.31 -12.547 1 54.62 200 LEU B C 1
ATOM 3568 O O . LEU B 1 200 ? -13.195 0.636 -13.227 1 54.62 200 LEU B O 1
ATOM 3572 N N . GLU B 1 201 ? -13.719 1.778 -11.414 1 60.88 201 GLU B N 1
ATOM 3573 C CA . GLU B 1 201 ? -12.68 1.175 -10.578 1 60.88 201 GLU B CA 1
ATOM 3574 C C . GLU B 1 201 ? -13.047 -0.252 -10.188 1 60.88 201 GLU B C 1
ATOM 3576 O O . GLU B 1 201 ? -14.141 -0.495 -9.664 1 60.88 201 GLU B O 1
ATOM 3581 N N . ILE B 1 202 ? -12.586 -1.327 -10.922 1 64.62 202 ILE B N 1
ATOM 3582 C CA . ILE B 1 202 ? -12.805 -2.725 -10.57 1 64.62 202 ILE B CA 1
ATOM 3583 C C . ILE B 1 202 ? -11.688 -3.201 -9.641 1 64.62 202 ILE B C 1
ATOM 3585 O O . ILE B 1 202 ? -10.508 -3.055 -9.961 1 64.62 202 ILE B O 1
ATOM 3589 N N . GLN B 1 203 ? -12.125 -3.332 -8.336 1 74.88 203 GLN B N 1
ATOM 3590 C CA . GLN B 1 203 ? -11.188 -4.074 -7.496 1 74.88 203 GLN B CA 1
ATOM 3591 C C . GLN B 1 203 ? -11.172 -5.555 -7.867 1 74.88 203 GLN B C 1
ATOM 3593 O O . GLN B 1 203 ? -12.203 -6.227 -7.805 1 74.88 203 GLN B O 1
ATOM 3598 N N . ASP B 1 204 ? -10.133 -6.02 -8.359 1 89.94 204 ASP B N 1
ATOM 3599 C CA . ASP B 1 204 ? -9.969 -7.41 -8.781 1 89.94 204 ASP B CA 1
ATOM 3600 C C . ASP B 1 204 ? -9.281 -8.234 -7.691 1 89.94 204 ASP B C 1
ATOM 3602 O O . ASP B 1 204 ? -8.055 -8.352 -7.68 1 89.94 204 ASP B O 1
ATOM 3606 N N . GLU B 1 205 ? -10.125 -8.852 -6.91 1 91.5 205 GLU B N 1
ATOM 3607 C CA . GLU B 1 205 ? -9.617 -9.617 -5.777 1 91.5 205 GLU B CA 1
ATOM 3608 C C . GLU B 1 205 ? -8.859 -10.859 -6.246 1 91.5 205 GLU B C 1
ATOM 3610 O O . GLU B 1 205 ? -7.867 -11.258 -5.629 1 91.5 205 GLU B O 1
ATOM 3615 N N . VAL B 1 206 ? -9.258 -11.469 -7.301 1 95 206 VAL B N 1
ATOM 3616 C CA . VAL B 1 206 ? -8.625 -12.672 -7.836 1 95 206 VAL B CA 1
ATOM 3617 C C . VAL B 1 206 ? -7.195 -12.359 -8.266 1 95 206 VAL B C 1
ATOM 3619 O O . VAL B 1 206 ? -6.266 -13.094 -7.934 1 95 206 VAL B O 1
ATOM 3622 N N . ALA B 1 207 ? -7.094 -11.234 -8.93 1 95.56 207 ALA B N 1
ATOM 3623 C CA . ALA B 1 207 ? -5.766 -10.812 -9.359 1 95.56 207 ALA B CA 1
ATOM 3624 C C . ALA B 1 207 ? -4.848 -10.578 -8.164 1 95.56 207 ALA B C 1
ATOM 3626 O O . ALA B 1 207 ? -3.688 -11 -8.172 1 95.56 207 ALA B O 1
ATOM 3627 N N . GLU B 1 208 ? -5.402 -9.977 -7.188 1 94.25 208 GLU B N 1
ATOM 3628 C CA . GLU B 1 208 ? -4.625 -9.688 -5.988 1 94.25 208 GLU B CA 1
ATOM 3629 C C . GLU B 1 208 ? -4.195 -10.969 -5.281 1 94.25 208 GLU B C 1
ATOM 3631 O O . GLU B 1 208 ? -3.051 -11.086 -4.844 1 94.25 208 GLU B O 1
ATOM 3636 N N . ILE B 1 209 ? -5.023 -11.859 -5.215 1 96.44 209 ILE B N 1
ATOM 3637 C CA . ILE B 1 209 ? -4.762 -13.117 -4.523 1 96.44 209 ILE B CA 1
ATOM 3638 C C . ILE B 1 209 ? -3.703 -13.914 -5.289 1 96.44 209 ILE B C 1
ATOM 3640 O O . ILE B 1 209 ? -2.758 -14.43 -4.695 1 96.44 209 ILE B O 1
ATOM 3644 N N . ILE B 1 210 ? -3.797 -13.977 -6.605 1 97.56 210 ILE B N 1
ATOM 3645 C CA . ILE B 1 210 ? -2.826 -14.711 -7.41 1 97.56 210 ILE B CA 1
ATOM 3646 C C . ILE B 1 210 ? -1.451 -14.055 -7.285 1 97.56 210 ILE B C 1
ATOM 3648 O O . ILE B 1 210 ? -0.453 -14.734 -7.035 1 97.56 210 ILE B O 1
ATOM 3652 N N . LYS B 1 211 ? -1.5 -12.727 -7.352 1 96.38 211 LYS B N 1
ATOM 3653 C CA . LYS B 1 211 ? -0.247 -11.977 -7.359 1 96.38 211 LYS B CA 1
ATOM 3654 C C . LYS B 1 211 ? 0.424 -12.016 -5.988 1 96.38 211 LYS B C 1
ATOM 3656 O O . LYS B 1 211 ? 1.642 -12.18 -5.891 1 96.38 211 LYS B O 1
ATOM 3661 N N . ASP B 1 212 ? -0.373 -11.938 -4.922 1 94.69 212 ASP B N 1
ATOM 3662 C CA . ASP B 1 212 ? 0.23 -11.664 -3.623 1 94.69 212 ASP B CA 1
ATOM 3663 C C . ASP B 1 212 ? 0.243 -12.914 -2.746 1 94.69 212 ASP B C 1
ATOM 3665 O O . ASP B 1 212 ? 0.972 -12.969 -1.753 1 94.69 212 ASP B O 1
ATOM 3669 N N . ASP B 1 213 ? -0.505 -13.875 -3.084 1 95.81 213 ASP B N 1
ATOM 3670 C CA . ASP B 1 213 ? -0.634 -15.008 -2.18 1 95.81 213 ASP B CA 1
ATOM 3671 C C . ASP B 1 213 ? -0.257 -16.312 -2.877 1 95.81 213 ASP B C 1
ATOM 3673 O O . ASP B 1 213 ? 0.641 -17.031 -2.428 1 95.81 213 ASP B O 1
ATOM 3677 N N . LEU B 1 214 ? -0.776 -16.656 -4.016 1 97.31 214 LEU B N 1
ATOM 3678 C CA . LEU B 1 214 ? -0.602 -17.938 -4.672 1 97.31 214 LEU B CA 1
ATOM 3679 C C . LEU B 1 214 ? 0.745 -18.016 -5.387 1 97.31 214 LEU B C 1
ATOM 3681 O O . LEU B 1 214 ? 1.584 -18.844 -5.055 1 97.31 214 LEU B O 1
ATOM 3685 N N . TRP B 1 215 ? 0.996 -17.062 -6.23 1 97.88 215 TRP B N 1
ATOM 3686 C CA . TRP B 1 215 ? 2.135 -17.125 -7.141 1 97.88 215 TRP B CA 1
ATOM 3687 C C . TRP B 1 215 ? 3.449 -17.016 -6.371 1 97.88 215 TRP B C 1
ATOM 3689 O O . TRP B 1 215 ? 4.422 -17.703 -6.703 1 97.88 215 TRP B O 1
ATOM 3699 N N . PRO B 1 216 ? 3.502 -16.203 -5.344 1 96.5 216 PRO B N 1
ATOM 3700 C CA . PRO B 1 216 ? 4.785 -16.062 -4.656 1 96.5 216 PRO B CA 1
ATOM 3701 C C . PRO B 1 216 ? 5.234 -17.344 -3.973 1 96.5 216 PRO B C 1
ATOM 3703 O O . PRO B 1 216 ? 6.434 -17.578 -3.803 1 96.5 216 PRO B O 1
ATOM 3706 N N . ASN B 1 217 ? 4.285 -18.141 -3.518 1 95.56 217 ASN B N 1
ATOM 3707 C CA . ASN B 1 217 ? 4.625 -19.375 -2.84 1 95.56 217 ASN B CA 1
ATOM 3708 C C . ASN B 1 217 ? 3.602 -20.469 -3.133 1 95.56 217 ASN B C 1
ATOM 3710 O O . ASN B 1 217 ? 2.93 -20.953 -2.223 1 95.56 217 ASN B O 1
ATOM 3714 N N . PRO B 1 218 ? 3.6 -20.906 -4.332 1 96.25 218 PRO B N 1
ATOM 3715 C CA . PRO B 1 218 ? 2.572 -21.859 -4.727 1 96.25 218 PRO B CA 1
ATOM 3716 C C . PRO B 1 218 ? 2.781 -23.234 -4.094 1 96.25 218 PRO B C 1
ATOM 3718 O O . PRO B 1 218 ? 1.825 -24 -3.941 1 96.25 218 PRO B O 1
ATOM 3721 N N . LEU B 1 219 ? 4.016 -23.609 -3.758 1 94.88 219 LEU B N 1
ATOM 3722 C CA . LEU B 1 219 ? 4.324 -24.906 -3.164 1 94.88 219 LEU B CA 1
ATOM 3723 C C . LEU B 1 219 ? 3.547 -25.109 -1.867 1 94.88 219 LEU B C 1
ATOM 3725 O O . LEU B 1 219 ? 3.117 -26.219 -1.563 1 94.88 219 LEU B O 1
ATOM 3729 N N . THR B 1 220 ? 3.363 -24.047 -1.084 1 93.38 220 THR B N 1
ATOM 3730 C CA . THR B 1 220 ? 2.615 -24.109 0.167 1 93.38 220 THR B CA 1
ATOM 3731 C C . THR B 1 220 ? 1.196 -24.609 -0.078 1 93.38 220 THR B C 1
ATOM 3733 O O . THR B 1 220 ? 0.675 -25.422 0.697 1 93.38 220 THR B O 1
ATOM 3736 N N . TYR B 1 221 ? 0.609 -24.203 -1.081 1 94.44 221 TYR B N 1
ATOM 3737 C CA . TYR B 1 221 ? -0.75 -24.625 -1.405 1 94.44 221 TYR B CA 1
ATOM 3738 C C . TYR B 1 221 ? -0.758 -26.031 -2.014 1 94.44 221 TYR B C 1
ATOM 3740 O O . TYR B 1 221 ? -1.653 -26.828 -1.732 1 94.44 221 TYR B O 1
ATOM 3748 N N . PHE B 1 222 ? 0.241 -26.281 -2.812 1 93.62 222 PHE B N 1
ATOM 3749 C CA . PHE B 1 222 ? 0.328 -27.609 -3.422 1 93.62 222 PHE B CA 1
ATOM 3750 C C . PHE B 1 222 ? 0.499 -28.688 -2.357 1 93.62 222 PHE B C 1
ATOM 3752 O O . PHE B 1 222 ? -0.123 -29.75 -2.436 1 93.62 222 PHE B O 1
ATOM 3759 N N . THR B 1 223 ? 1.282 -28.391 -1.334 1 87 223 THR B N 1
ATOM 3760 C CA . THR B 1 223 ? 1.62 -29.406 -0.334 1 87 223 THR B CA 1
ATOM 3761 C C . THR B 1 223 ? 0.54 -29.484 0.74 1 87 223 THR B C 1
ATOM 3763 O O . THR B 1 223 ? 0.463 -30.469 1.479 1 87 223 THR B O 1
ATOM 3766 N N . ASN B 1 224 ? -0.178 -28.375 1.106 1 74.19 224 ASN B N 1
ATOM 3767 C CA . ASN B 1 224 ? -1.251 -28.453 2.092 1 74.19 224 ASN B CA 1
ATOM 3768 C C . ASN B 1 224 ? -2.221 -29.578 1.776 1 74.19 224 ASN B C 1
ATOM 3770 O O . ASN B 1 224 ? -2.793 -30.188 2.686 1 74.19 224 ASN B O 1
ATOM 3774 N N . VAL B 1 225 ? -2.391 -29.891 0.564 1 57.41 225 VAL B N 1
ATOM 3775 C CA . VAL B 1 225 ? -3.242 -31.016 0.198 1 57.41 225 VAL B CA 1
ATOM 3776 C C . VAL B 1 225 ? -2.461 -32.312 0.332 1 57.41 225 VAL B C 1
ATOM 3778 O O . VAL B 1 225 ? -3.02 -33.344 0.724 1 57.41 225 VAL B O 1
ATOM 3781 N N . SER B 1 226 ? -1.198 -32.281 -0.097 1 51.34 226 SER B N 1
ATOM 3782 C CA . SER B 1 226 ? -0.417 -33.531 -0.157 1 51.34 226 SER B CA 1
ATOM 3783 C C . SER B 1 226 ? -0.103 -34.062 1.239 1 51.34 226 SER B C 1
ATOM 3785 O O . SER B 1 226 ? 0.43 -35.156 1.39 1 51.34 226 SER B O 1
ATOM 3787 N N . SER B 1 227 ? -0.001 -33.219 2.27 1 44.41 227 SER B N 1
ATOM 3788 C CA . SER B 1 227 ? -0.023 -34 3.502 1 44.41 227 SER B CA 1
ATOM 3789 C C . SER B 1 227 ? -0.982 -35.188 3.395 1 44.41 227 SER B C 1
ATOM 3791 O O . SER B 1 227 ? -0.867 -36.156 4.145 1 44.41 227 SER B O 1
ATOM 3793 N N . ILE B 1 228 ? -1.885 -35.062 2.557 1 40.78 228 ILE B N 1
ATOM 3794 C CA . ILE B 1 228 ? -2.682 -36.25 2.201 1 40.78 228 ILE B CA 1
ATOM 3795 C C . ILE B 1 228 ? -1.848 -37.188 1.35 1 40.78 228 ILE B C 1
ATOM 3797 O O . ILE B 1 228 ? -2.006 -38.406 1.437 1 40.78 228 ILE B O 1
ATOM 3801 N N . LEU B 1 229 ? -0.925 -36.719 0.628 1 42.25 229 LEU B N 1
ATOM 3802 C CA . LEU B 1 229 ? -0.05 -37.688 -0.035 1 42.25 229 LEU B CA 1
ATOM 3803 C C . LEU B 1 229 ? 0.814 -38.438 0.981 1 42.25 229 LEU B C 1
ATOM 3805 O O . LEU B 1 229 ? 1.196 -39.56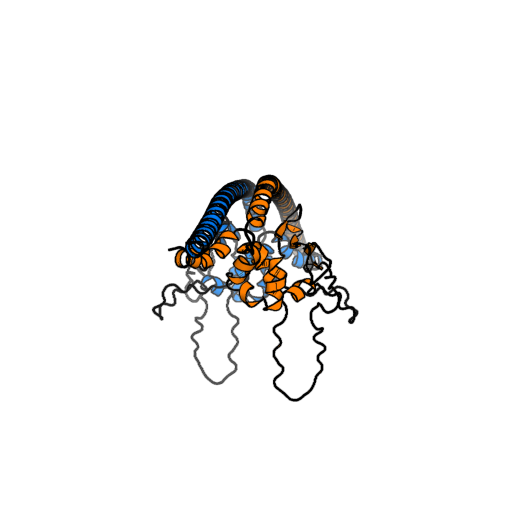2 0.756 1 42.25 229 LEU B O 1
ATOM 3809 N N . HIS B 1 230 ? 1.31 -37.781 1.979 1 42.88 230 HIS B N 1
ATOM 3810 C CA . HIS B 1 230 ? 1.841 -38.656 3.016 1 42.88 230 HIS B CA 1
ATOM 3811 C C . HIS B 1 230 ? 0.779 -39.656 3.508 1 42.88 230 HIS B C 1
ATOM 3813 O O . HIS B 1 230 ? 1.091 -40.781 3.852 1 42.88 230 HIS B O 1
ATOM 3819 N N . LEU B 1 231 ? -0.488 -39.281 3.676 1 35.72 231 LEU B N 1
ATOM 3820 C CA . LEU B 1 231 ? -1.472 -40.312 3.992 1 35.72 231 LEU B CA 1
ATOM 3821 C C . LEU B 1 231 ? -1.615 -41.281 2.838 1 35.72 231 LEU B C 1
ATOM 3823 O O . LEU B 1 231 ? -2.014 -42.438 3.045 1 35.72 231 LEU B O 1
ATOM 3827 N N . LEU B 1 232 ? -1.57 -41 1.584 1 36.28 232 LEU B N 1
ATOM 3828 C CA . LEU B 1 232 ? -1.643 -42.031 0.546 1 36.28 232 LEU B CA 1
ATOM 3829 C C . LEU B 1 232 ? -0.31 -42.75 0.406 1 36.28 232 LEU B C 1
ATOM 3831 O O . LEU B 1 232 ? -0.246 -43.812 -0.187 1 36.28 232 LEU B O 1
ATOM 3835 N N . PHE B 1 233 ? 0.879 -42.125 0.563 1 35.25 233 PHE B N 1
ATOM 3836 C CA . PHE B 1 233 ? 2.072 -42.938 0.733 1 35.25 233 PHE B CA 1
ATOM 3837 C C . PHE B 1 233 ? 2.521 -42.969 2.189 1 35.25 233 PHE B C 1
ATOM 3839 O O . PHE B 1 233 ? 3.162 -42 2.652 1 35.25 233 PHE B O 1
ATOM 3846 N N . PRO B 1 234 ? 1.917 -43.844 3.027 1 36.12 234 PRO B N 1
ATOM 3847 C CA . PRO B 1 234 ? 2.342 -44.031 4.414 1 36.12 234 PRO B CA 1
ATOM 3848 C C . PRO B 1 234 ? 3.859 -44.125 4.562 1 36.12 234 PRO B C 1
ATOM 3850 O O . PRO B 1 234 ? 4.547 -44.562 3.635 1 36.12 234 PRO B O 1
#

Sequence (468 aa):
MVVDKGKKQKVEEESYIDEKLIFSIEKLQEIQDDLDKINEKASEEVLEIEQKYNKIRKPVYDKRNDIINSISDFWLTAFLSHPVLGDLLTEEDQKIFKFLSSIEVEDSKDVKFGYSITFNFKPNPFFENSKLSKTYTFLEDGPTKITATPIKWKEGKGIPNGVAQEKKGNKRSHAEESFFTWFSEVNKKDDSDDDENEVLEIQDEVAEIIKDDLWPNPLTYFTNVSSILHLLFPMVVDKGKKQKVEEESYIDEKLIFSIEKLQEIQDDLDKINEKASEEVLEIEQKYNKIRKPVYDKRNDIINSISDFWLTAFLSHPVLGDLLTEEDQKIFKFLSSIEVEDSKDVKFGYSITFNFKPNPFFENSKLSKTYTFLEDGPTKITATPIKWKEGKGIPNGVAQEKKGNKRSHAEESFFTWFSEVNKKDDSDDDENEVLEIQDEVAEIIKDDLWPNPLTYFTNVSSILHLLFP

Solvent-accessible surface area (backbone atoms only — not comparable to full-atom values): 26391 Å² total; per-residue (Å²): 125,70,71,60,54,55,54,53,51,50,52,48,49,54,50,46,54,48,48,54,48,51,51,49,50,52,51,47,48,52,50,50,52,52,50,50,50,52,51,51,51,52,51,50,54,45,50,51,52,52,44,53,48,50,61,62,44,46,62,55,51,52,52,47,46,57,53,46,54,72,40,82,46,43,62,43,47,18,39,52,54,30,90,68,57,26,77,40,50,38,75,70,46,50,61,57,31,60,35,46,50,46,76,47,77,45,66,39,87,51,66,79,42,24,37,33,42,35,42,31,36,46,92,54,89,47,37,73,57,49,62,42,38,41,38,39,38,43,41,91,94,49,51,54,44,38,47,46,44,80,81,48,52,30,91,96,39,70,78,74,73,74,67,78,68,73,72,85,76,72,80,72,75,76,72,78,69,57,49,72,53,59,47,67,66,41,56,55,68,62,76,77,66,83,72,72,77,65,51,58,72,73,85,56,64,66,59,48,43,41,62,71,52,41,65,77,48,41,62,61,30,38,43,69,51,36,61,48,45,53,64,72,56,115,124,68,72,60,55,56,55,52,50,50,50,49,50,53,51,46,53,47,47,54,49,51,50,49,49,52,52,48,49,51,50,50,50,50,51,50,53,52,50,50,52,52,50,49,54,46,49,49,52,51,45,52,49,50,63,64,44,46,63,53,50,52,52,46,48,56,53,47,56,72,39,82,46,43,61,44,46,20,38,53,53,30,92,68,57,25,77,40,52,38,76,70,46,51,62,55,31,60,34,46,50,47,76,46,76,45,66,39,86,52,64,80,40,24,38,34,42,34,43,31,36,46,93,55,89,47,36,72,58,49,63,43,38,40,37,39,38,44,42,93,93,48,51,55,44,38,47,45,44,81,81,49,55,29,90,96,40,69,75,75,73,73,67,75,70,74,71,84,75,72,81,70,72,76,71,79,70,58,49,70,53,59,48,68,68,40,57,55,70,63,77,75,67,85,72,71,78,65,52,58,72,74,84,56,64,67,58,48,42,41,62,71,51,41,65,76,46,42,62,62,30,40,42,68,54,34,62,46,44,47,65,74,53,115

InterPro domains:
  IPR002164 Nucleosome assembly protein [PF00956] (70-224)
  IPR002164 Nucleosome assembly protein [PTHR11875] (12-224)
  IPR037231 NAP-like superfamily [SSF143113] (15-224)

Secondary structure (DSSP, 8-state):
--HHHHHHHHHHHHHHHHHHHHHHHHHHHHHHHHHHHHHHHHHHHHHHHHHHHHHHHHHHHHHHHHHHHTSTTHHHHHHHHSTTGGGG--HHHHHHHTTEEEEEEEE-SSGGGEEEEEEEE-S-SSBS-SEEEEEEE--TTSPPEEEEPPP-BPTT-S----------SS-----PPPGGGGGG------SSSS-TT-------HHHHHIIIIITT-HHHHHHHHHHHHHHH--/--HHHHHHHHHHHHHHHHHHHHHHHHHHHHHHHHHHHHHHHHHHHHHHHHHHHHHHHHHHHHHHHHHHHTSTTHHHHHHHHSTTGGGG--HHHHHHHTTEEEEEEEE-SSGGGEEEEEEEE-S-SSBS-SEEEEEEE--TTSPPEEEEPPP-BPTT-S----------SS-----PPPGGGGGG------SSSS-TT-------HHHHHIIIIITTSHHHHHHHHHHHHHHH--